Protein AF-A0A016UM56-F1 (afdb_monomer)

pLDDT: mean 73.05, std 17.81, range [22.69, 93.44]

Organism: NCBI:txid53326

InterPro domains:
  IPR043502 DNA/RNA polymerase superfamily [SSF56672] (423-485)
  IPR055510 Domain of unknown function DUF7083 [PF23309] (66-153)

Radius of gyration: 41.05 Å; Cα contacts (8 Å, |Δi|>4): 357; chains: 1; bounding box: 94×107×101 Å

Structure (mmCIF, N/CA/C/O backbone):
data_AF-A0A016UM56-F1
#
_entry.id   AF-A0A016UM56-F1
#
loop_
_atom_site.group_PDB
_atom_site.id
_atom_site.type_symbol
_atom_site.label_atom_id
_atom_site.label_alt_id
_atom_site.label_comp_id
_atom_site.label_asym_id
_atom_site.label_entity_id
_atom_site.label_seq_id
_atom_site.pdbx_PDB_ins_code
_atom_site.Cartn_x
_atom_site.Cartn_y
_atom_site.Cartn_z
_atom_site.occupancy
_atom_site.B_iso_or_equiv
_atom_site.auth_seq_id
_atom_site.auth_comp_id
_atom_site.auth_asym_id
_atom_site.auth_atom_id
_atom_site.pdbx_PDB_model_num
ATOM 1 N N . MET A 1 1 ? 17.596 -81.444 -10.731 1.00 57.28 1 MET A N 1
ATOM 2 C CA . MET A 1 1 ? 18.342 -80.244 -10.302 1.00 57.28 1 MET A CA 1
ATOM 3 C C . MET A 1 1 ? 18.026 -80.030 -8.842 1.00 57.28 1 MET A C 1
ATOM 5 O O . MET A 1 1 ? 16.847 -79.962 -8.515 1.00 57.28 1 MET A O 1
ATOM 9 N N . ASP A 1 2 ? 19.041 -80.031 -7.983 1.00 77.50 2 ASP A N 1
ATOM 10 C CA . ASP A 1 2 ? 18.862 -79.691 -6.571 1.00 77.50 2 ASP A CA 1
ATOM 11 C C . ASP A 1 2 ? 18.603 -78.180 -6.401 1.00 77.50 2 ASP A C 1
ATOM 13 O O . ASP A 1 2 ? 18.823 -77.374 -7.315 1.00 77.50 2 ASP A O 1
ATOM 17 N N . ALA A 1 3 ? 18.043 -77.807 -5.250 1.00 71.81 3 ALA A N 1
ATOM 18 C CA . ALA A 1 3 ? 17.634 -76.433 -4.966 1.00 71.81 3 ALA A CA 1
ATOM 19 C C . ALA A 1 3 ? 18.826 -75.458 -4.928 1.00 71.81 3 ALA A C 1
ATOM 21 O O . ALA A 1 3 ? 18.673 -74.288 -5.285 1.00 71.81 3 ALA A O 1
ATOM 22 N N . ASP A 1 4 ? 20.010 -75.952 -4.561 1.00 76.94 4 ASP A N 1
ATOM 23 C CA . ASP A 1 4 ? 21.234 -75.160 -4.457 1.00 76.94 4 ASP A CA 1
ATOM 24 C C . ASP A 1 4 ? 21.792 -74.802 -5.840 1.00 76.94 4 ASP A C 1
ATOM 26 O O . ASP A 1 4 ? 22.178 -73.656 -6.081 1.00 76.94 4 ASP A O 1
ATOM 30 N N . THR A 1 5 ? 21.722 -75.728 -6.801 1.00 79.44 5 THR A N 1
ATOM 31 C CA . THR A 1 5 ? 22.097 -75.479 -8.199 1.00 79.44 5 THR A CA 1
ATOM 32 C C . THR A 1 5 ? 21.170 -74.449 -8.842 1.00 79.44 5 THR A C 1
ATOM 34 O O . THR A 1 5 ? 21.626 -73.562 -9.564 1.00 79.44 5 THR A O 1
ATOM 37 N N . LEU A 1 6 ? 19.862 -74.516 -8.564 1.00 79.19 6 LEU A N 1
ATOM 38 C CA . LEU A 1 6 ? 18.900 -73.554 -9.109 1.00 79.19 6 LEU A CA 1
ATOM 39 C C . LEU A 1 6 ? 19.138 -72.139 -8.555 1.00 79.19 6 LEU A C 1
ATOM 41 O O . LEU A 1 6 ? 19.034 -71.154 -9.287 1.00 79.19 6 LEU A O 1
ATOM 45 N N . ARG A 1 7 ? 19.497 -72.041 -7.270 1.00 79.19 7 ARG A N 1
ATOM 46 C CA . ARG A 1 7 ? 19.798 -70.770 -6.604 1.00 79.19 7 ARG A CA 1
ATOM 47 C C . ARG A 1 7 ? 21.092 -70.147 -7.124 1.00 79.19 7 ARG A C 1
ATOM 49 O O . ARG A 1 7 ? 21.094 -68.964 -7.448 1.00 79.19 7 ARG A O 1
ATOM 56 N N . ALA A 1 8 ? 22.132 -70.953 -7.333 1.00 84.44 8 ALA A N 1
ATOM 57 C CA . ALA A 1 8 ? 23.380 -70.498 -7.944 1.00 84.44 8 ALA A CA 1
ATOM 58 C C . ALA A 1 8 ? 23.179 -69.951 -9.372 1.00 84.44 8 ALA A C 1
ATOM 60 O O . ALA A 1 8 ? 23.797 -68.953 -9.745 1.00 84.44 8 ALA A O 1
ATOM 61 N N . ILE A 1 9 ? 22.287 -70.558 -10.167 1.00 84.25 9 ILE A N 1
ATOM 62 C CA . ILE A 1 9 ? 21.964 -70.081 -11.523 1.00 84.25 9 ILE A CA 1
ATOM 63 C C . ILE A 1 9 ? 21.219 -68.738 -11.478 1.00 84.25 9 ILE A C 1
ATOM 65 O O . ILE A 1 9 ? 21.544 -67.835 -12.252 1.00 84.25 9 ILE A O 1
ATOM 69 N N . LEU A 1 10 ? 20.250 -68.584 -10.571 1.00 83.25 10 LEU A N 1
ATOM 70 C CA . LEU A 1 10 ? 19.499 -67.334 -10.413 1.00 83.25 10 LEU A CA 1
ATOM 71 C C . LEU A 1 10 ? 20.387 -66.192 -9.901 1.00 83.25 10 LEU A C 1
ATOM 73 O O . LEU A 1 10 ? 20.308 -65.082 -10.427 1.00 83.25 10 LEU A O 1
ATOM 77 N N . ASP A 1 11 ? 21.280 -66.469 -8.949 1.00 84.75 11 ASP A N 1
ATOM 78 C CA . ASP A 1 11 ? 22.236 -65.481 -8.440 1.00 84.75 11 ASP A CA 1
ATOM 79 C C . ASP A 1 11 ? 23.245 -65.073 -9.530 1.00 84.75 11 ASP A C 1
ATOM 81 O O . ASP A 1 11 ? 23.545 -63.887 -9.696 1.00 84.75 11 ASP A O 1
ATOM 85 N N . ALA A 1 12 ? 23.707 -66.024 -10.352 1.00 85.31 12 ALA A N 1
ATOM 86 C CA . ALA A 1 12 ? 24.565 -65.733 -11.500 1.00 85.31 12 ALA A CA 1
ATOM 87 C C . ALA A 1 12 ? 23.850 -64.878 -12.566 1.00 85.31 12 ALA A C 1
ATOM 89 O O . ALA A 1 12 ? 24.447 -63.942 -13.108 1.00 85.31 12 ALA A O 1
ATOM 90 N N . GLN A 1 13 ? 22.565 -65.144 -12.834 1.00 83.50 13 GLN A N 1
ATOM 91 C CA . GLN A 1 13 ? 21.747 -64.319 -13.730 1.00 83.50 13 GLN A CA 1
ATOM 92 C C . GLN A 1 13 ? 21.525 -62.909 -13.172 1.00 83.50 13 GLN A C 1
ATOM 94 O O . GLN A 1 13 ? 21.658 -61.938 -13.919 1.00 83.50 13 GLN A O 1
ATOM 99 N N . ALA A 1 14 ? 21.254 -62.772 -11.873 1.00 83.62 14 ALA A N 1
ATOM 100 C CA . ALA A 1 14 ? 21.093 -61.473 -11.223 1.00 83.62 14 ALA A CA 1
ATOM 101 C C . ALA A 1 14 ? 22.392 -60.651 -11.276 1.00 83.62 14 ALA A C 1
ATOM 103 O O . ALA A 1 14 ? 22.370 -59.469 -11.625 1.00 83.62 14 ALA A O 1
ATOM 104 N N . MET A 1 15 ? 23.546 -61.283 -11.030 1.00 85.88 15 MET A N 1
ATOM 105 C CA . MET A 1 15 ? 24.851 -60.628 -11.158 1.00 85.88 15 MET A CA 1
ATOM 106 C C . MET A 1 15 ? 25.155 -60.195 -12.598 1.00 85.88 15 MET A C 1
ATOM 108 O O . MET A 1 15 ? 25.718 -59.119 -12.807 1.00 85.88 15 MET A O 1
ATOM 112 N N . GLN A 1 16 ? 24.786 -60.995 -13.603 1.00 85.38 16 GLN A N 1
ATOM 113 C CA . GLN A 1 16 ? 24.934 -60.597 -15.006 1.00 85.38 16 GLN A CA 1
ATOM 114 C C . GLN A 1 16 ? 24.017 -59.428 -15.380 1.00 85.38 16 GLN A C 1
ATOM 116 O O . GLN A 1 16 ? 24.465 -58.505 -16.063 1.00 85.38 16 GLN A O 1
ATOM 121 N N . GLN A 1 17 ? 22.766 -59.426 -14.912 1.00 83.19 17 GLN A N 1
ATOM 122 C CA . GLN A 1 17 ? 21.830 -58.326 -15.153 1.00 83.19 17 GLN A CA 1
ATOM 123 C C . GLN A 1 17 ? 22.299 -57.024 -14.494 1.00 83.19 17 GLN A C 1
ATOM 125 O O . GLN A 1 17 ? 22.270 -55.976 -15.140 1.00 83.19 17 GLN A O 1
ATOM 130 N N . GLN A 1 18 ? 22.814 -57.094 -13.264 1.00 85.38 18 GLN A N 1
ATOM 131 C CA . GLN A 1 18 ? 23.355 -55.926 -12.570 1.00 85.38 18 GLN A CA 1
ATOM 132 C C . GLN A 1 18 ? 24.576 -55.351 -13.302 1.00 85.38 18 GLN A C 1
ATOM 134 O O . GLN A 1 18 ? 24.622 -54.156 -13.578 1.00 85.38 18 GLN A O 1
ATOM 139 N N . LYS A 1 19 ? 25.518 -56.204 -13.729 1.00 88.50 19 LYS A N 1
ATOM 140 C CA . LYS A 1 19 ? 26.685 -55.764 -14.514 1.00 88.50 19 LYS A CA 1
ATOM 141 C C . LYS A 1 19 ? 26.291 -55.118 -15.844 1.00 88.50 19 LYS A C 1
ATOM 143 O O . LYS A 1 19 ? 26.915 -54.142 -16.255 1.00 88.50 19 LYS A O 1
ATOM 148 N N . ALA A 1 20 ? 25.262 -55.634 -16.517 1.00 87.12 20 ALA A N 1
ATOM 149 C CA . ALA A 1 20 ? 24.757 -55.043 -17.754 1.00 87.12 20 ALA A CA 1
ATOM 150 C C . ALA A 1 20 ? 24.110 -53.667 -17.513 1.00 87.12 20 ALA A C 1
ATOM 152 O O . ALA A 1 20 ? 24.308 -52.748 -18.310 1.00 87.12 20 ALA A O 1
ATOM 153 N N . PHE A 1 21 ? 23.379 -53.507 -16.406 1.00 85.25 21 PHE A N 1
ATOM 154 C CA . PHE A 1 21 ? 22.783 -52.231 -16.018 1.00 85.25 21 PHE A CA 1
ATOM 155 C C . PHE A 1 21 ? 23.852 -51.185 -15.673 1.00 85.25 21 PHE A C 1
ATOM 157 O O . PHE A 1 21 ? 23.813 -50.069 -16.197 1.00 85.25 21 PHE A O 1
ATOM 164 N N . ASP A 1 22 ? 24.859 -51.565 -14.885 1.00 87.06 22 ASP A N 1
ATOM 165 C CA . ASP A 1 22 ? 25.961 -50.680 -14.497 1.00 87.06 22 ASP A CA 1
ATOM 166 C C . ASP A 1 22 ? 26.807 -50.269 -15.714 1.00 87.06 22 ASP A C 1
ATOM 168 O O . ASP A 1 22 ? 27.163 -49.098 -15.867 1.00 87.06 22 ASP A O 1
ATOM 172 N N . ALA A 1 23 ? 27.049 -51.193 -16.652 1.00 87.88 23 ALA A N 1
ATOM 173 C CA . ALA A 1 23 ? 27.725 -50.887 -17.912 1.00 87.88 23 ALA A CA 1
ATOM 174 C C . ALA A 1 23 ? 26.929 -49.883 -18.766 1.00 87.88 23 ALA A C 1
ATOM 176 O O . ALA A 1 23 ? 27.508 -48.945 -19.320 1.00 87.88 23 ALA A O 1
ATOM 177 N N . GLN A 1 24 ? 25.600 -50.021 -18.842 1.00 86.06 24 GLN A N 1
ATOM 178 C CA . GLN A 1 24 ? 24.746 -49.054 -19.541 1.00 86.06 24 GLN A CA 1
ATOM 179 C C . GLN A 1 24 ? 24.725 -47.687 -18.844 1.00 86.06 24 GLN A C 1
ATOM 181 O O . GLN A 1 24 ? 24.754 -46.657 -19.526 1.00 86.06 24 GLN A O 1
ATOM 186 N N . ALA A 1 25 ? 24.705 -47.653 -17.510 1.00 84.75 25 ALA A N 1
ATOM 187 C CA . ALA A 1 25 ? 24.763 -46.418 -16.732 1.00 84.75 25 ALA A CA 1
ATOM 188 C C . ALA A 1 25 ? 26.090 -45.674 -16.958 1.00 84.75 25 ALA A C 1
ATOM 190 O O . ALA A 1 25 ? 26.084 -44.483 -17.279 1.00 84.75 25 ALA A O 1
ATOM 191 N N . MET A 1 26 ? 27.218 -46.389 -16.918 1.00 88.25 26 MET A N 1
ATOM 192 C CA . MET A 1 26 ? 28.544 -45.822 -17.178 1.00 88.25 26 MET A CA 1
ATOM 193 C C . MET A 1 26 ? 28.675 -45.308 -18.619 1.00 88.25 26 MET A C 1
ATOM 195 O O . MET A 1 26 ? 29.222 -44.230 -18.862 1.00 88.25 26 MET A O 1
ATOM 199 N N . GLN A 1 27 ? 28.109 -46.025 -19.594 1.00 86.50 27 GLN A N 1
ATOM 200 C CA . GLN A 1 27 ? 28.120 -45.596 -20.993 1.00 86.50 27 GLN A CA 1
ATOM 201 C C . GLN A 1 27 ? 27.258 -44.342 -21.220 1.00 86.50 27 GLN A C 1
ATOM 203 O O . GLN A 1 27 ? 27.632 -43.472 -22.011 1.00 86.50 27 GLN A O 1
ATOM 208 N N . ARG A 1 28 ? 26.133 -44.203 -20.504 1.00 84.56 28 ARG A N 1
ATOM 209 C CA . ARG A 1 28 ? 25.320 -42.973 -20.498 1.00 84.56 28 ARG A CA 1
ATOM 210 C C . ARG A 1 28 ? 26.073 -41.803 -19.873 1.00 84.56 28 ARG A C 1
ATOM 212 O O . ARG A 1 28 ? 26.044 -40.715 -20.444 1.00 84.56 28 ARG A O 1
ATOM 219 N N . GLN A 1 29 ? 26.789 -42.029 -18.773 1.00 83.25 29 GLN A N 1
ATOM 220 C CA . GLN A 1 29 ? 27.586 -40.992 -18.119 1.00 83.25 29 GLN A CA 1
ATOM 221 C C . GLN A 1 29 ? 28.740 -40.512 -19.010 1.00 83.25 29 GLN A C 1
ATOM 223 O O . GLN A 1 29 ? 28.912 -39.309 -19.179 1.00 83.25 29 GLN A O 1
ATOM 228 N N . MET A 1 30 ? 29.453 -41.421 -19.685 1.00 89.50 30 MET A N 1
ATOM 229 C CA . MET A 1 30 ? 30.484 -41.037 -20.660 1.00 89.50 30 MET A CA 1
ATOM 230 C C . MET A 1 30 ? 29.918 -40.269 -21.861 1.00 89.50 30 MET A C 1
ATOM 232 O O . MET A 1 30 ? 30.548 -39.326 -22.334 1.00 89.50 30 MET A O 1
ATOM 236 N N . ARG A 1 31 ? 28.731 -40.635 -22.366 1.00 85.38 31 ARG A N 1
ATOM 237 C CA . ARG A 1 31 ? 28.065 -39.870 -23.438 1.00 85.38 31 ARG A CA 1
ATOM 238 C C . ARG A 1 31 ? 27.667 -38.474 -22.968 1.00 85.38 31 ARG A C 1
ATOM 240 O O . ARG A 1 31 ? 27.831 -37.519 -23.723 1.00 85.38 31 ARG A O 1
ATOM 247 N N . HIS A 1 32 ? 27.176 -38.354 -21.736 1.00 79.12 32 HIS A N 1
ATOM 248 C CA . HIS A 1 32 ? 26.841 -37.064 -21.145 1.00 79.12 32 HIS A CA 1
ATOM 249 C C . HIS A 1 32 ? 28.090 -36.189 -20.991 1.00 79.12 32 HIS A C 1
ATOM 251 O O . HIS A 1 32 ? 28.077 -35.056 -21.461 1.00 79.12 32 HIS A O 1
ATOM 257 N N . GLN A 1 33 ? 29.192 -36.744 -20.475 1.00 81.81 33 GLN A N 1
ATOM 258 C CA . GLN A 1 33 ? 30.459 -36.024 -20.347 1.00 81.81 33 GLN A CA 1
ATOM 259 C C . GLN A 1 33 ? 30.998 -35.566 -21.708 1.00 81.81 33 GLN A C 1
ATOM 261 O O . GLN A 1 33 ? 31.256 -34.385 -21.886 1.00 81.81 33 GLN A O 1
ATOM 266 N N . LYS A 1 34 ? 31.034 -36.450 -22.717 1.00 88.94 34 LYS A N 1
ATOM 267 C CA . LYS A 1 34 ? 31.434 -36.071 -24.086 1.00 88.94 34 LYS A CA 1
ATOM 268 C C . LYS A 1 34 ? 30.553 -34.976 -24.690 1.00 88.94 34 LYS A C 1
ATOM 270 O O . LYS A 1 34 ? 31.033 -34.171 -25.479 1.00 88.94 34 LYS A O 1
ATOM 275 N N . THR A 1 35 ? 29.265 -34.953 -24.346 1.00 82.25 35 THR A N 1
ATOM 276 C CA . THR A 1 35 ? 28.347 -33.902 -24.807 1.00 82.25 35 THR A CA 1
ATOM 277 C C . THR A 1 35 ? 28.658 -32.574 -24.120 1.00 82.25 35 THR A C 1
ATOM 279 O O . THR A 1 35 ? 28.653 -31.545 -24.786 1.00 82.25 35 THR A O 1
ATOM 282 N N . LEU A 1 36 ? 28.965 -32.587 -22.819 1.00 78.75 36 LEU A N 1
ATOM 283 C CA . LEU A 1 36 ? 29.382 -31.392 -22.081 1.00 78.75 36 LEU A CA 1
ATOM 284 C C . LEU A 1 36 ? 30.720 -30.853 -22.594 1.00 78.75 36 LEU A C 1
ATOM 286 O O . LEU A 1 36 ? 30.817 -29.657 -22.849 1.00 78.75 36 LEU A O 1
ATOM 290 N N . ASP A 1 37 ? 31.697 -31.725 -22.839 1.00 83.56 37 ASP A N 1
ATOM 291 C CA . ASP A 1 37 ? 32.999 -31.337 -23.386 1.00 83.56 37 ASP A CA 1
ATOM 292 C C . ASP A 1 37 ? 32.843 -30.739 -24.795 1.00 83.56 37 ASP A C 1
ATOM 294 O O . ASP A 1 37 ? 33.400 -29.686 -25.082 1.00 83.56 37 ASP A O 1
ATOM 298 N N . ALA A 1 38 ? 31.995 -31.325 -25.651 1.00 83.62 38 ALA A N 1
ATOM 299 C CA . ALA A 1 38 ? 31.695 -30.771 -26.974 1.00 83.62 38 ALA A CA 1
ATOM 300 C C . ALA A 1 38 ? 30.945 -29.426 -26.911 1.00 83.62 38 ALA A C 1
ATOM 302 O O . ALA A 1 38 ? 31.129 -28.567 -27.775 1.00 83.62 38 ALA A O 1
ATOM 303 N N . VAL A 1 39 ? 30.088 -29.225 -25.902 1.00 73.62 39 VAL A N 1
ATOM 304 C CA . VAL A 1 39 ? 29.420 -27.936 -25.661 1.00 73.62 39 VAL A CA 1
ATOM 305 C C . VAL A 1 39 ? 30.426 -26.895 -25.175 1.00 73.62 39 VAL A C 1
ATOM 307 O O . VAL A 1 39 ? 30.387 -25.769 -25.669 1.00 73.62 39 VAL A O 1
ATOM 310 N N . MET A 1 40 ? 31.347 -27.261 -24.279 1.00 76.31 40 MET A N 1
ATOM 311 C CA . MET A 1 40 ? 32.422 -26.374 -23.831 1.00 76.31 40 MET A CA 1
ATOM 312 C C . MET A 1 40 ? 33.376 -26.026 -24.972 1.00 76.31 40 MET A C 1
ATOM 314 O O . MET A 1 40 ? 33.653 -24.852 -25.172 1.00 76.31 40 MET A O 1
ATOM 318 N N . GLU A 1 41 ? 33.780 -26.988 -25.800 1.00 79.31 41 GLU A N 1
ATOM 319 C CA . GLU A 1 41 ? 34.644 -26.734 -26.957 1.00 79.31 41 GLU A CA 1
ATOM 320 C C . GLU A 1 41 ? 33.936 -25.853 -28.003 1.00 79.31 41 GLU A C 1
ATOM 322 O O . GLU A 1 41 ? 34.532 -24.958 -28.602 1.00 79.31 41 GLU A O 1
ATOM 327 N N . ARG A 1 42 ? 32.622 -26.035 -28.201 1.00 75.50 42 ARG A N 1
ATOM 328 C CA . ARG A 1 42 ? 31.814 -25.143 -29.047 1.00 75.50 42 ARG A CA 1
ATOM 329 C C . ARG A 1 42 ? 31.709 -23.740 -28.450 1.00 75.50 42 ARG A C 1
ATOM 331 O O . ARG A 1 42 ? 31.704 -22.769 -29.203 1.00 75.50 42 ARG A O 1
ATOM 338 N N . MET A 1 43 ? 31.634 -23.625 -27.128 1.00 67.94 43 MET A N 1
ATOM 339 C CA . MET A 1 43 ? 31.626 -22.350 -26.416 1.00 67.94 43 MET A CA 1
ATOM 340 C C . MET A 1 43 ? 32.994 -21.659 -26.513 1.00 67.94 43 MET A C 1
ATOM 342 O O . MET A 1 43 ? 33.033 -20.488 -26.870 1.00 67.94 43 MET A O 1
ATOM 346 N N . GLU A 1 44 ? 34.107 -22.375 -26.350 1.00 65.88 44 GLU A N 1
ATOM 347 C CA . GLU A 1 44 ? 35.473 -21.864 -26.553 1.00 65.88 44 GLU A CA 1
ATOM 348 C C . GLU A 1 44 ? 35.738 -21.443 -28.001 1.00 65.88 44 GLU A C 1
ATOM 350 O O . GLU A 1 44 ? 36.358 -20.406 -28.240 1.00 65.88 44 GLU A O 1
ATOM 355 N N . ARG A 1 45 ? 35.218 -22.186 -28.987 1.00 71.25 45 ARG A N 1
ATOM 356 C CA . ARG A 1 45 ? 35.279 -21.794 -30.404 1.00 71.25 45 ARG A CA 1
ATOM 357 C C . ARG A 1 45 ? 34.422 -20.563 -30.698 1.00 71.25 45 ARG A C 1
ATOM 359 O O . ARG A 1 45 ? 34.845 -19.725 -3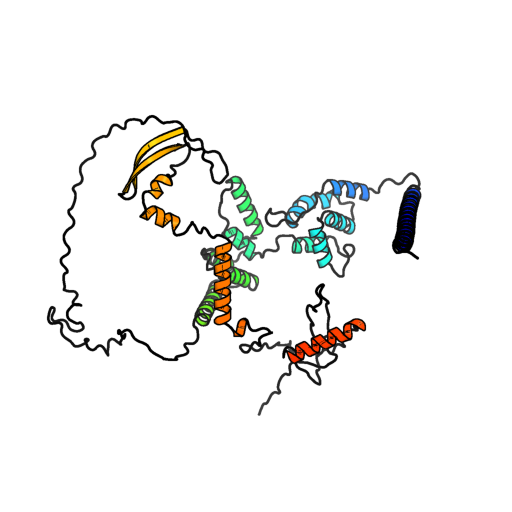1.488 1.00 71.25 45 ARG A O 1
ATOM 366 N N . MET A 1 46 ? 33.263 -20.409 -30.050 1.00 60.88 46 MET A N 1
ATOM 367 C CA . MET A 1 46 ? 32.463 -19.178 -30.137 1.00 60.88 46 MET A CA 1
ATOM 368 C C . MET A 1 46 ? 33.177 -17.989 -29.474 1.00 60.88 46 MET A C 1
ATOM 370 O O . MET A 1 46 ? 33.205 -16.910 -30.058 1.00 60.88 46 MET A O 1
ATOM 374 N N . PHE A 1 47 ? 33.821 -18.187 -28.320 1.00 52.88 47 PHE A N 1
ATOM 375 C CA . PHE A 1 47 ? 34.619 -17.155 -27.646 1.00 52.88 47 PHE A CA 1
ATOM 376 C C . PHE A 1 47 ? 35.876 -16.769 -28.440 1.00 52.88 47 PHE A C 1
ATOM 378 O O . PHE A 1 47 ? 36.189 -15.588 -28.549 1.00 52.88 47 PHE A O 1
ATOM 385 N N . SER A 1 48 ? 36.554 -17.734 -29.065 1.00 59.97 48 SER A N 1
ATOM 386 C CA . SER A 1 48 ? 37.729 -17.478 -29.911 1.00 59.97 48 SER A CA 1
ATOM 387 C C . SER A 1 48 ? 37.356 -16.797 -31.231 1.00 59.97 48 SER A C 1
ATOM 389 O O . SER A 1 48 ? 38.084 -15.926 -31.696 1.00 59.97 48 SER A O 1
ATOM 391 N N . ALA A 1 49 ? 36.190 -17.118 -31.806 1.00 53.59 49 ALA A N 1
ATOM 392 C CA . ALA A 1 49 ? 35.657 -16.419 -32.977 1.00 53.59 49 ALA A CA 1
ATOM 393 C C . ALA A 1 49 ? 35.212 -14.976 -32.662 1.00 53.59 49 ALA A C 1
ATOM 395 O O . ALA A 1 49 ? 35.236 -14.126 -33.548 1.00 53.59 49 ALA A O 1
ATOM 396 N N . MET A 1 50 ? 34.863 -14.676 -31.404 1.00 48.66 50 MET A N 1
ATOM 397 C CA . MET A 1 50 ? 34.633 -13.306 -30.922 1.00 48.66 50 MET A CA 1
ATOM 398 C C . MET A 1 50 ? 35.931 -12.552 -30.575 1.00 48.66 50 MET A C 1
ATOM 400 O O . MET A 1 50 ? 35.898 -11.335 -30.430 1.00 48.66 50 MET A O 1
ATOM 404 N N . GLY A 1 51 ? 37.070 -13.246 -30.469 1.00 43.59 51 GLY A N 1
ATOM 405 C CA . GLY A 1 51 ? 38.385 -12.665 -30.167 1.00 43.59 51 GLY A CA 1
ATOM 406 C C . GLY A 1 51 ? 39.153 -12.118 -31.376 1.00 43.59 51 GLY A C 1
ATOM 407 O O . GLY A 1 51 ? 40.255 -11.605 -31.206 1.00 43.59 51 GLY A O 1
ATOM 408 N N . ALA A 1 52 ? 38.592 -12.198 -32.586 1.00 41.75 52 ALA A N 1
ATOM 409 C CA . ALA A 1 52 ? 39.184 -11.645 -33.804 1.00 41.75 52 ALA A CA 1
ATOM 410 C C . ALA A 1 52 ? 38.394 -10.425 -34.310 1.00 41.75 52 ALA A C 1
ATOM 412 O O . ALA A 1 52 ? 37.870 -10.414 -35.421 1.00 41.75 52 ALA A O 1
ATOM 413 N N . THR A 1 53 ? 38.319 -9.375 -33.492 1.00 39.88 53 THR A N 1
ATOM 414 C CA . THR A 1 53 ? 38.121 -8.006 -33.994 1.00 39.88 53 THR A CA 1
ATOM 415 C C . THR A 1 53 ? 39.478 -7.409 -34.370 1.00 39.88 53 THR A C 1
ATOM 417 O O . THR A 1 53 ? 40.453 -7.636 -33.648 1.00 39.88 53 THR A O 1
ATOM 420 N N . PRO A 1 54 ? 39.578 -6.633 -35.466 1.00 41.59 54 PRO A N 1
ATOM 421 C CA . PRO A 1 54 ? 40.795 -5.904 -35.786 1.00 41.59 54 PRO A CA 1
ATOM 422 C C . PRO A 1 54 ? 41.138 -4.969 -34.627 1.00 41.59 54 PRO A C 1
ATOM 424 O O . PRO A 1 54 ? 40.261 -4.323 -34.052 1.00 41.59 54 PRO A O 1
ATOM 427 N N . ALA A 1 55 ? 42.421 -4.893 -34.296 1.00 45.34 55 ALA A N 1
ATOM 428 C CA . ALA A 1 55 ? 42.948 -3.858 -33.429 1.00 45.34 55 ALA A CA 1
ATOM 429 C C . ALA A 1 55 ? 42.476 -2.469 -33.909 1.00 45.34 55 ALA A C 1
ATOM 431 O O . ALA A 1 55 ? 42.685 -2.113 -35.067 1.00 45.34 55 ALA A O 1
ATOM 432 N N . GLY A 1 56 ? 41.874 -1.691 -33.002 1.00 46.59 56 GLY A N 1
ATOM 433 C CA . GLY A 1 56 ? 41.672 -0.251 -33.172 1.00 46.59 56 GLY A CA 1
ATOM 434 C C . GLY A 1 56 ? 40.251 0.207 -33.511 1.00 46.59 56 GLY A C 1
ATOM 435 O O . GLY A 1 56 ? 40.000 0.689 -34.609 1.00 46.59 56 GLY A O 1
ATOM 436 N N . ALA A 1 57 ? 39.358 0.200 -32.523 1.00 34.06 57 ALA A N 1
ATOM 437 C CA . ALA A 1 57 ? 38.356 1.255 -32.387 1.00 34.06 57 ALA A CA 1
ATOM 438 C C . ALA A 1 57 ? 38.341 1.677 -30.908 1.00 34.06 57 ALA A C 1
ATOM 440 O O . ALA A 1 57 ? 38.155 0.813 -30.048 1.00 34.06 57 ALA A O 1
ATOM 441 N N . PRO A 1 58 ? 38.603 2.951 -30.563 1.00 46.41 58 PRO A N 1
ATOM 442 C CA . PRO A 1 58 ? 38.396 3.407 -29.196 1.00 46.41 58 PRO A CA 1
ATOM 443 C C . PRO A 1 58 ? 36.916 3.202 -28.859 1.00 46.41 58 PRO A C 1
ATOM 445 O O . PRO A 1 58 ? 36.060 3.529 -29.683 1.00 46.41 58 PRO A O 1
ATOM 448 N N . ALA A 1 59 ? 36.626 2.644 -27.677 1.00 47.59 59 ALA A N 1
ATOM 449 C CA . ALA A 1 59 ? 35.270 2.611 -27.133 1.00 47.59 59 ALA A CA 1
ATOM 450 C C . ALA A 1 59 ? 34.634 3.981 -27.379 1.00 47.59 59 ALA A C 1
ATOM 452 O O . ALA A 1 59 ? 35.264 5.009 -27.096 1.00 47.59 59 ALA A O 1
ATOM 453 N N . SER A 1 60 ? 33.447 4.004 -27.986 1.00 67.31 60 SER A N 1
ATOM 454 C CA . SER A 1 60 ? 32.820 5.279 -28.334 1.00 67.31 60 SER A CA 1
ATOM 455 C C . SER A 1 60 ? 32.729 6.136 -27.068 1.00 67.31 60 SER A C 1
ATOM 457 O O . SER A 1 60 ? 32.525 5.608 -25.972 1.00 67.31 60 SER A O 1
ATOM 459 N N . THR A 1 61 ? 32.883 7.456 -27.175 1.00 66.81 61 THR A N 1
ATOM 460 C CA . THR A 1 61 ? 32.778 8.358 -26.014 1.00 66.81 61 THR A CA 1
ATOM 461 C C . THR A 1 61 ? 31.508 8.081 -25.189 1.00 66.81 61 THR A C 1
ATOM 463 O O . THR A 1 61 ? 31.547 8.155 -23.965 1.00 66.81 61 THR A O 1
ATOM 466 N N . ALA A 1 62 ? 30.425 7.640 -25.839 1.00 67.44 62 ALA A N 1
ATOM 467 C CA . ALA A 1 62 ? 29.184 7.201 -25.206 1.00 67.44 62 ALA A CA 1
ATOM 468 C C . ALA A 1 62 ? 29.318 5.925 -24.343 1.00 67.44 62 ALA A C 1
ATOM 470 O O . ALA A 1 62 ? 28.725 5.861 -23.267 1.00 67.44 62 ALA A O 1
ATOM 471 N N . GLU A 1 63 ? 30.096 4.918 -24.747 1.00 75.44 63 GLU A N 1
ATOM 472 C CA . GLU A 1 63 ? 30.350 3.712 -23.935 1.00 75.44 63 GLU A CA 1
ATOM 473 C C . GLU A 1 63 ? 31.186 4.032 -22.696 1.00 75.44 63 GLU A C 1
ATOM 475 O O . GLU A 1 63 ? 30.878 3.563 -21.598 1.00 75.44 63 GLU A O 1
ATOM 480 N N . PHE A 1 64 ? 32.209 4.877 -22.847 1.00 78.38 64 PHE A N 1
ATOM 481 C CA . PHE A 1 64 ? 33.014 5.337 -21.716 1.00 78.38 64 PHE A CA 1
ATOM 482 C C . PHE A 1 64 ? 32.163 6.126 -20.709 1.00 78.38 64 PHE A C 1
ATOM 484 O O . PHE A 1 64 ? 32.205 5.847 -19.509 1.00 78.38 64 PHE A O 1
ATOM 491 N N . VAL A 1 65 ? 31.337 7.058 -21.197 1.00 81.50 65 VAL A N 1
ATOM 492 C CA . VAL A 1 65 ? 30.404 7.838 -20.371 1.00 81.50 65 VAL A CA 1
ATOM 493 C C . VAL A 1 65 ? 29.377 6.931 -19.689 1.00 81.50 65 VAL A C 1
ATOM 495 O O . VAL A 1 65 ? 29.155 7.066 -18.489 1.00 81.50 65 VAL A O 1
ATOM 498 N N . THR A 1 66 ? 28.810 5.952 -20.399 1.00 82.19 66 THR A N 1
ATOM 499 C CA . THR A 1 66 ? 27.844 4.998 -19.826 1.00 82.19 66 THR A CA 1
ATOM 500 C C . THR A 1 66 ? 28.472 4.155 -18.716 1.00 82.19 66 THR A C 1
ATOM 502 O O . THR A 1 66 ? 27.872 3.993 -17.655 1.00 82.19 66 THR A O 1
ATOM 505 N N . ASN A 1 67 ? 29.695 3.654 -18.914 1.00 82.81 67 ASN A N 1
ATOM 506 C CA . ASN A 1 67 ? 30.405 2.867 -17.904 1.00 82.81 67 ASN A CA 1
ATOM 507 C C . ASN A 1 67 ? 30.784 3.715 -16.681 1.00 82.81 67 ASN A C 1
ATOM 509 O O . ASN A 1 67 ? 30.604 3.270 -15.548 1.00 82.81 67 ASN A O 1
ATOM 513 N N . SER A 1 68 ? 31.241 4.950 -16.899 1.00 85.50 68 SER A N 1
ATOM 514 C CA . SER A 1 68 ? 31.548 5.915 -15.834 1.00 85.50 68 SER A CA 1
ATOM 515 C C . SER A 1 68 ? 30.306 6.298 -15.016 1.00 85.50 68 SER A C 1
ATOM 517 O O . SER A 1 68 ? 30.326 6.304 -13.786 1.00 85.50 68 SER A O 1
ATOM 519 N N . LEU A 1 69 ? 29.178 6.550 -15.681 1.00 86.06 69 LEU A N 1
ATOM 520 C CA . LEU A 1 69 ? 27.903 6.811 -15.015 1.00 86.06 69 LEU A CA 1
ATOM 521 C C . LEU A 1 69 ? 27.393 5.578 -14.268 1.00 86.06 69 LEU A C 1
ATOM 523 O O . LEU A 1 69 ? 26.909 5.688 -13.145 1.00 86.06 69 LEU A O 1
ATOM 527 N N . SER A 1 70 ? 27.532 4.391 -14.857 1.00 85.69 70 SER A N 1
ATOM 528 C CA . SER A 1 70 ? 27.111 3.143 -14.229 1.00 85.69 70 SER A CA 1
ATOM 529 C C . SER A 1 70 ? 27.877 2.867 -12.929 1.00 85.69 70 SER A C 1
ATOM 531 O O . SER A 1 70 ? 27.276 2.415 -11.960 1.00 85.69 70 SER A O 1
ATOM 533 N N . THR A 1 71 ? 29.170 3.174 -12.834 1.00 84.19 71 THR A N 1
ATOM 534 C CA . THR A 1 71 ? 29.908 2.989 -11.570 1.00 84.19 71 THR A CA 1
ATOM 535 C C . THR A 1 71 ? 29.536 4.020 -10.503 1.00 84.19 71 THR A C 1
ATOM 537 O O . THR A 1 71 ? 29.577 3.708 -9.315 1.00 84.19 71 THR A O 1
ATOM 540 N N . ARG A 1 72 ? 29.142 5.235 -10.904 1.00 83.75 72 ARG A N 1
ATOM 541 C CA . ARG A 1 72 ? 28.754 6.320 -9.987 1.00 83.75 72 ARG A CA 1
ATOM 542 C C . ARG A 1 72 ? 27.314 6.233 -9.490 1.00 83.75 72 ARG A C 1
ATOM 544 O O . ARG A 1 72 ? 27.019 6.732 -8.405 1.00 83.75 72 ARG A O 1
ATOM 551 N N . LEU A 1 73 ? 26.423 5.636 -10.277 1.00 88.88 73 LEU A N 1
ATOM 552 C CA . LEU A 1 73 ? 25.021 5.455 -9.920 1.00 88.88 73 LEU A CA 1
ATOM 553 C C . LEU A 1 73 ? 24.849 4.153 -9.124 1.00 88.88 73 LEU A C 1
ATOM 555 O O . LEU A 1 73 ? 25.072 3.072 -9.685 1.00 88.88 73 LEU A O 1
ATOM 559 N N . PRO A 1 74 ? 24.440 4.221 -7.842 1.00 88.62 74 PRO A N 1
ATOM 560 C CA . PRO A 1 74 ? 24.155 3.023 -7.066 1.00 88.62 74 PRO A CA 1
ATOM 561 C C . PRO A 1 74 ? 22.895 2.326 -7.584 1.00 88.62 74 PRO A C 1
ATOM 563 O O . PRO A 1 74 ? 22.002 2.966 -8.144 1.00 88.62 74 PRO A O 1
ATOM 566 N N . GLU A 1 75 ? 22.816 1.017 -7.353 1.00 91.44 75 GLU A N 1
ATOM 567 C CA . GLU A 1 75 ? 21.593 0.248 -7.585 1.00 91.44 75 GLU A CA 1
ATOM 568 C C . GLU A 1 75 ? 20.441 0.816 -6.736 1.00 91.44 75 GLU A C 1
ATOM 570 O O . GLU A 1 75 ? 20.610 1.180 -5.569 1.00 91.44 75 GLU A O 1
ATOM 575 N N . PHE A 1 76 ? 19.270 0.938 -7.349 1.00 92.38 76 PHE A N 1
ATOM 57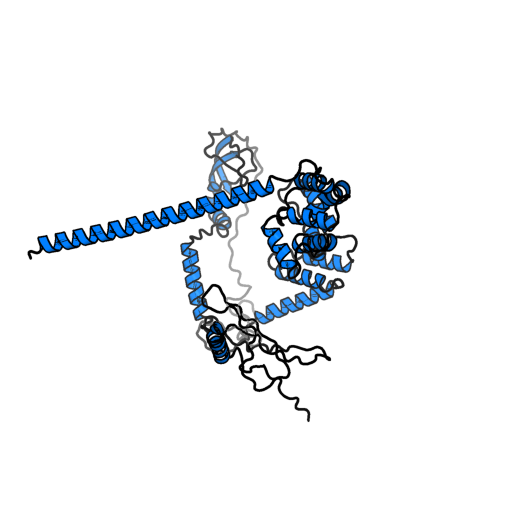6 C CA . PHE A 1 76 ? 18.033 1.350 -6.718 1.00 92.38 76 PHE A CA 1
ATOM 577 C C . PHE A 1 76 ? 17.304 0.126 -6.165 1.00 92.38 76 PHE A C 1
ATOM 579 O O . PHE A 1 76 ? 16.883 -0.756 -6.915 1.00 92.38 76 PHE A O 1
ATOM 586 N N . THR A 1 77 ? 17.094 0.133 -4.851 1.00 87.88 77 THR A N 1
ATOM 587 C CA . THR A 1 77 ? 16.282 -0.852 -4.136 1.00 87.88 77 THR A CA 1
ATOM 588 C C . THR A 1 77 ? 15.064 -0.156 -3.543 1.00 87.88 77 THR A C 1
ATOM 590 O O . THR A 1 77 ? 15.196 0.791 -2.764 1.00 87.88 77 THR A O 1
ATOM 593 N N . TYR A 1 78 ? 13.870 -0.624 -3.904 1.00 88.44 78 TYR A N 1
ATOM 594 C CA . TYR A 1 78 ? 12.627 -0.055 -3.390 1.00 88.44 78 TYR A CA 1
ATOM 595 C C . TYR A 1 78 ? 12.353 -0.510 -1.950 1.00 88.44 78 TYR A C 1
ATOM 597 O O . TYR A 1 78 ? 12.008 -1.668 -1.715 1.00 88.44 78 TYR A O 1
ATOM 605 N N . ASP A 1 79 ? 12.435 0.427 -1.004 1.00 80.94 79 ASP A N 1
ATOM 606 C CA . ASP A 1 79 ? 12.043 0.231 0.395 1.00 80.94 79 ASP A CA 1
ATOM 607 C C . ASP A 1 79 ? 11.239 1.451 0.895 1.00 80.94 79 ASP A C 1
ATOM 609 O O . ASP A 1 79 ? 11.808 2.506 1.204 1.00 80.94 79 ASP A O 1
ATOM 613 N N . PRO A 1 80 ? 9.898 1.343 0.966 1.00 73.00 80 PRO A N 1
ATOM 614 C CA . PRO A 1 80 ? 9.044 2.452 1.366 1.00 73.00 80 PRO A CA 1
ATOM 615 C C . PRO A 1 80 ? 9.155 2.825 2.852 1.00 73.00 80 PRO A C 1
ATOM 617 O O . PRO A 1 80 ? 8.831 3.977 3.168 1.00 73.00 80 PRO A O 1
ATOM 620 N N . ASP A 1 81 ? 9.595 1.909 3.722 1.00 62.38 81 ASP A N 1
ATOM 621 C CA . ASP A 1 81 ? 9.664 2.096 5.179 1.00 62.38 81 ASP A CA 1
ATOM 622 C C . ASP A 1 81 ? 10.946 2.839 5.576 1.00 62.38 81 ASP A C 1
ATOM 624 O O . ASP A 1 81 ? 10.905 3.767 6.386 1.00 62.38 81 ASP A O 1
ATOM 628 N N . SER A 1 82 ? 12.066 2.530 4.913 1.00 67.62 82 SER A N 1
ATOM 629 C CA . SER A 1 82 ? 13.334 3.266 5.069 1.00 67.62 82 SER A CA 1
ATOM 630 C C . SER A 1 82 ? 13.392 4.575 4.265 1.00 67.62 82 SER A C 1
ATOM 632 O O . SER A 1 82 ? 14.347 5.343 4.377 1.00 67.62 82 SER A O 1
ATOM 634 N N . GLY A 1 83 ? 12.370 4.865 3.449 1.00 68.56 83 GLY A N 1
ATOM 635 C CA . GLY A 1 83 ? 12.314 6.060 2.600 1.00 68.56 83 GLY A CA 1
ATOM 636 C C . GLY A 1 83 ? 13.114 5.959 1.294 1.00 68.56 83 GLY A C 1
ATOM 637 O O . GLY A 1 83 ? 13.294 6.973 0.620 1.00 68.56 83 GLY A O 1
ATOM 638 N N . CYS A 1 84 ? 13.554 4.758 0.911 1.00 77.50 84 CYS A N 1
ATOM 639 C CA . CYS A 1 84 ? 14.217 4.468 -0.360 1.00 77.50 84 CYS A CA 1
ATOM 640 C C . CYS A 1 84 ? 13.177 4.390 -1.487 1.00 77.50 84 CYS A C 1
ATOM 642 O O . CYS A 1 84 ? 12.709 3.317 -1.878 1.00 77.50 84 CYS A O 1
ATOM 644 N N . ARG A 1 85 ? 12.777 5.563 -1.983 1.00 87.88 85 ARG A N 1
ATOM 645 C CA . ARG A 1 85 ? 11.786 5.737 -3.054 1.00 87.88 85 ARG A CA 1
ATOM 646 C C . ARG A 1 85 ? 12.441 6.264 -4.319 1.00 87.88 85 ARG A C 1
ATOM 648 O O . ARG A 1 85 ? 13.497 6.896 -4.264 1.00 87.88 85 ARG A O 1
ATOM 655 N N . PHE A 1 86 ? 11.816 5.989 -5.459 1.00 90.19 86 PHE A N 1
ATOM 656 C CA . PHE A 1 86 ? 12.413 6.294 -6.756 1.00 90.19 86 PHE A CA 1
ATOM 657 C C . PHE A 1 86 ? 12.571 7.795 -6.985 1.00 90.19 86 PHE A C 1
ATOM 659 O O . PHE A 1 86 ? 13.574 8.216 -7.539 1.00 90.19 86 PHE A O 1
ATOM 666 N N . ASP A 1 87 ? 11.636 8.617 -6.514 1.00 86.12 87 ASP A N 1
ATOM 667 C CA . ASP A 1 87 ? 11.724 10.074 -6.619 1.00 86.12 87 ASP A CA 1
ATOM 668 C C . ASP A 1 87 ? 12.917 10.643 -5.831 1.00 86.12 87 ASP A C 1
ATOM 670 O O . ASP A 1 87 ? 13.660 11.463 -6.360 1.00 86.12 87 ASP A O 1
ATOM 674 N N . VAL A 1 88 ? 13.174 10.144 -4.616 1.00 85.62 88 VAL A N 1
ATOM 675 C CA . VAL A 1 88 ? 14.326 10.554 -3.798 1.00 85.62 88 VAL A CA 1
ATOM 676 C C . VAL A 1 88 ? 15.644 10.139 -4.454 1.00 85.62 88 VAL A C 1
ATOM 678 O O . VAL A 1 88 ? 16.596 10.921 -4.482 1.00 85.62 88 VAL A O 1
ATOM 681 N N . TRP A 1 89 ? 15.706 8.912 -4.979 1.00 91.06 89 TRP A N 1
ATOM 682 C CA . TRP A 1 89 ? 16.880 8.414 -5.696 1.00 91.06 89 TRP A CA 1
ATOM 683 C C . TRP A 1 89 ? 17.116 9.215 -6.980 1.00 91.06 89 TRP A C 1
ATOM 685 O O . TRP A 1 89 ? 18.215 9.717 -7.194 1.00 91.06 89 TRP A O 1
ATOM 695 N N . TYR A 1 90 ? 16.076 9.410 -7.791 1.00 90.56 90 TYR A N 1
ATOM 696 C CA . TYR A 1 90 ? 16.171 10.120 -9.060 1.00 90.56 90 TYR A CA 1
ATOM 697 C C . TYR A 1 90 ? 16.571 11.580 -8.850 1.00 90.56 90 TYR A C 1
ATOM 699 O O . TYR A 1 90 ? 17.546 12.006 -9.446 1.00 90.56 90 TYR A O 1
ATOM 707 N N . ASN A 1 91 ? 15.935 12.316 -7.931 1.00 88.12 91 ASN A N 1
ATOM 708 C CA . ASN A 1 91 ? 16.271 13.723 -7.667 1.00 88.12 91 ASN A CA 1
ATOM 709 C C . ASN A 1 91 ? 17.727 13.917 -7.203 1.00 88.12 91 ASN A C 1
ATOM 711 O O . ASN A 1 91 ? 18.323 14.961 -7.445 1.00 88.12 91 ASN A O 1
ATOM 715 N N . ARG A 1 92 ? 18.323 12.919 -6.535 1.00 87.50 92 ARG A N 1
ATOM 716 C CA . ARG A 1 92 ? 19.739 12.965 -6.138 1.00 87.50 92 ARG A CA 1
ATOM 717 C C . ARG A 1 92 ? 20.683 12.850 -7.336 1.00 87.50 92 ARG A C 1
ATOM 719 O O . ARG A 1 92 ? 21.767 13.424 -7.303 1.00 87.50 92 ARG A O 1
ATOM 726 N N . TYR A 1 93 ? 20.302 12.068 -8.341 1.00 89.25 93 TYR A N 1
ATOM 727 C CA . TYR A 1 93 ? 21.162 11.709 -9.468 1.00 89.25 93 TYR A CA 1
ATOM 728 C C . TYR A 1 93 ? 20.732 12.336 -10.799 1.00 89.25 93 TYR A C 1
ATOM 730 O O . TYR A 1 93 ? 21.437 12.168 -11.788 1.00 89.25 93 TYR A O 1
ATOM 738 N N . GLU A 1 94 ? 19.622 13.071 -10.830 1.00 90.00 94 GLU A N 1
ATOM 739 C CA . GLU A 1 94 ? 19.069 13.719 -12.021 1.00 90.00 94 GLU A CA 1
ATOM 740 C C . GLU A 1 94 ? 20.099 14.642 -12.668 1.00 90.00 94 GLU A C 1
ATOM 742 O O . GLU A 1 94 ? 20.372 14.503 -13.856 1.00 90.00 94 GLU A O 1
ATOM 747 N N . ASP A 1 95 ? 20.744 15.498 -11.873 1.00 86.88 95 ASP A N 1
ATOM 748 C CA . ASP A 1 95 ? 21.772 16.425 -12.352 1.00 86.88 95 ASP A CA 1
ATOM 749 C C . ASP A 1 95 ? 22.998 15.690 -12.924 1.00 86.88 95 ASP A C 1
ATOM 751 O O . ASP A 1 95 ? 23.528 16.058 -13.969 1.00 86.88 95 ASP A O 1
ATOM 755 N N . ILE A 1 96 ? 23.398 14.575 -12.302 1.00 86.56 96 ILE A N 1
ATOM 756 C CA . ILE A 1 96 ? 24.504 13.732 -12.782 1.00 86.56 96 ILE A CA 1
ATOM 757 C C . ILE A 1 96 ? 24.128 13.067 -14.113 1.00 86.56 96 ILE A C 1
ATOM 759 O O . ILE A 1 96 ? 24.914 13.072 -15.055 1.00 86.56 96 ILE A O 1
ATOM 763 N N . ILE A 1 97 ? 22.917 12.517 -14.225 1.00 87.56 97 ILE A N 1
ATOM 764 C CA . ILE A 1 97 ? 22.430 11.882 -15.457 1.00 87.56 97 ILE A CA 1
ATOM 765 C C . ILE A 1 97 ? 22.259 12.923 -16.577 1.00 87.56 97 ILE A C 1
ATOM 767 O O . ILE A 1 97 ?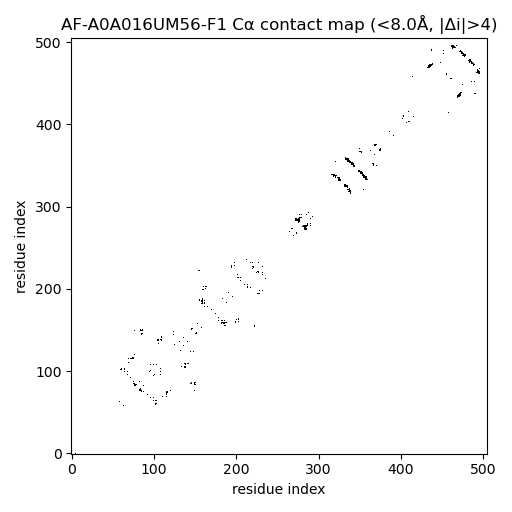 22.529 12.618 -17.740 1.00 87.56 97 ILE A O 1
ATOM 771 N N . ALA A 1 98 ? 21.836 14.144 -16.244 1.00 86.69 98 ALA A N 1
ATOM 772 C CA . ALA A 1 98 ? 21.634 15.227 -17.199 1.00 86.69 98 ALA A CA 1
ATOM 773 C C . ALA A 1 98 ? 22.962 15.805 -17.715 1.00 86.69 98 ALA A C 1
ATOM 775 O O . ALA A 1 98 ? 23.161 15.877 -18.930 1.00 86.69 98 ALA A O 1
ATOM 776 N N . ASN A 1 99 ? 23.875 16.171 -16.811 1.00 85.50 99 ASN A N 1
ATOM 777 C CA . ASN A 1 99 ? 25.124 16.852 -17.154 1.00 85.50 99 ASN A CA 1
ATOM 778 C C . ASN A 1 99 ? 26.172 15.875 -17.694 1.00 85.50 99 ASN A C 1
ATOM 780 O O . ASN A 1 99 ? 26.662 16.036 -18.817 1.00 85.50 99 ASN A O 1
ATOM 784 N N . ASP A 1 100 ? 26.470 14.817 -16.938 1.00 83.06 100 ASP A N 1
ATOM 785 C CA . ASP A 1 100 ? 27.514 13.856 -17.306 1.00 83.06 100 ASP A CA 1
ATOM 786 C C . ASP A 1 100 ? 27.020 12.894 -18.401 1.00 83.06 100 ASP A C 1
ATOM 788 O O . ASP A 1 100 ? 27.810 12.383 -19.192 1.00 83.06 100 ASP A O 1
ATOM 792 N N . GLY A 1 101 ? 25.702 12.687 -18.497 1.00 81.75 101 GLY A N 1
ATOM 793 C CA . GLY A 1 101 ? 25.048 11.948 -19.578 1.00 81.75 101 GLY A CA 1
ATOM 794 C C . GLY A 1 101 ? 24.621 12.809 -20.767 1.00 81.75 101 GLY A C 1
ATOM 795 O O . GLY A 1 101 ? 23.886 12.318 -21.618 1.00 81.75 101 GLY A O 1
ATOM 796 N N . SER A 1 102 ? 25.051 14.069 -20.870 1.00 84.81 102 SER A N 1
ATOM 797 C CA . SER A 1 102 ? 24.666 14.984 -21.965 1.00 84.81 102 SER A CA 1
ATOM 798 C C . SER A 1 102 ? 24.982 14.452 -23.370 1.00 84.81 102 SER A C 1
ATOM 800 O O . SER A 1 102 ? 24.279 14.770 -24.324 1.00 84.81 102 SER A O 1
ATOM 802 N N . THR A 1 103 ? 26.000 13.598 -23.489 1.00 83.69 103 THR A N 1
ATOM 803 C CA . THR A 1 103 ? 26.401 12.930 -24.739 1.00 83.69 103 THR A CA 1
ATOM 804 C C . THR A 1 103 ? 25.571 11.683 -25.073 1.00 83.69 103 THR A C 1
ATOM 806 O O . THR A 1 103 ? 25.693 11.150 -26.175 1.00 83.69 103 THR A O 1
ATOM 809 N N . LEU A 1 104 ? 24.738 11.208 -24.140 1.00 84.88 104 LEU A N 1
ATOM 810 C CA . LEU A 1 104 ? 23.852 10.061 -24.320 1.00 84.88 104 LEU A CA 1
ATOM 811 C C . LEU A 1 104 ? 22.496 10.504 -24.870 1.00 84.88 104 LEU A C 1
ATOM 813 O O . LEU A 1 104 ? 21.917 11.494 -24.414 1.00 84.88 104 LEU A O 1
ATOM 817 N N . ASP A 1 105 ? 21.959 9.718 -25.802 1.00 86.94 105 ASP A N 1
ATOM 818 C CA . ASP A 1 105 ? 20.580 9.873 -26.249 1.00 86.94 105 ASP A CA 1
ATOM 819 C C . ASP A 1 105 ? 19.589 9.463 -25.145 1.00 86.94 105 ASP A C 1
ATOM 821 O O . ASP A 1 105 ? 19.917 8.751 -24.188 1.00 86.94 105 ASP A O 1
ATOM 825 N N . ASP A 1 106 ? 18.343 9.913 -25.273 1.00 86.31 106 ASP A N 1
ATOM 826 C CA . ASP A 1 106 ? 17.301 9.637 -24.280 1.00 86.31 106 ASP A CA 1
ATOM 827 C C . ASP A 1 106 ? 17.063 8.132 -24.099 1.00 86.31 106 ASP A C 1
ATOM 829 O O . ASP A 1 106 ? 16.797 7.662 -22.991 1.00 86.31 106 ASP A O 1
ATOM 833 N N . ALA A 1 107 ? 17.238 7.347 -25.164 1.00 85.50 107 ALA A N 1
ATOM 834 C CA . ALA A 1 107 ? 17.120 5.898 -25.108 1.00 85.50 107 ALA A CA 1
ATOM 835 C C . ALA A 1 107 ? 18.249 5.254 -24.276 1.00 85.50 107 ALA A C 1
ATOM 837 O O . ALA A 1 107 ? 17.989 4.321 -23.512 1.00 85.50 107 ALA A O 1
ATOM 838 N N . ALA A 1 108 ? 19.496 5.727 -24.380 1.00 85.88 108 ALA A N 1
ATOM 839 C CA . ALA A 1 108 ? 20.609 5.264 -23.553 1.00 85.88 108 ALA A CA 1
ATOM 840 C C . ALA A 1 108 ? 20.450 5.689 -22.094 1.00 85.88 108 ALA A C 1
ATOM 842 O O . ALA A 1 108 ? 20.689 4.870 -21.207 1.00 85.88 108 ALA A O 1
ATOM 843 N N . LYS A 1 109 ? 19.972 6.910 -21.831 1.00 89.06 109 LYS A N 1
ATOM 844 C CA . LYS A 1 109 ? 19.644 7.365 -20.469 1.00 89.06 109 LYS A CA 1
ATOM 845 C C . LYS A 1 109 ? 18.547 6.507 -19.837 1.00 89.06 109 LYS A C 1
ATOM 847 O O . LYS A 1 109 ? 18.686 6.084 -18.690 1.00 89.06 109 LYS A O 1
ATOM 852 N N . ALA A 1 110 ? 17.499 6.172 -20.593 1.00 88.81 110 ALA A N 1
ATOM 853 C CA . ALA A 1 110 ? 16.434 5.289 -20.122 1.00 88.81 110 ALA A CA 1
ATOM 854 C C . ALA A 1 110 ? 16.973 3.888 -19.791 1.00 88.81 110 ALA A C 1
ATOM 856 O O . ALA A 1 110 ? 16.698 3.355 -18.716 1.00 88.81 110 ALA A O 1
ATOM 857 N N . ARG A 1 111 ? 17.812 3.311 -20.666 1.00 88.06 111 ARG A N 1
ATOM 858 C CA . ARG A 1 111 ? 18.476 2.019 -20.415 1.00 88.06 111 ARG A CA 1
ATOM 859 C C . ARG A 1 111 ? 19.385 2.064 -19.189 1.00 88.06 111 ARG A C 1
ATOM 861 O O . ARG A 1 111 ? 19.365 1.119 -18.407 1.00 88.06 111 ARG A O 1
ATOM 868 N N . LEU A 1 112 ? 20.141 3.147 -18.998 1.00 89.44 112 LEU A N 1
ATOM 869 C CA . LEU A 1 112 ? 20.996 3.342 -17.829 1.00 89.44 112 LEU A CA 1
ATOM 870 C C . LEU A 1 112 ? 20.166 3.330 -16.539 1.00 89.44 112 LEU A C 1
ATOM 872 O O . LEU A 1 112 ? 20.488 2.570 -15.633 1.00 89.44 112 LEU A O 1
ATOM 876 N N . ILE A 1 113 ? 19.065 4.084 -16.473 1.00 90.44 113 ILE A N 1
ATOM 877 C CA . ILE A 1 113 ? 18.166 4.102 -15.304 1.00 90.44 113 ILE A CA 1
ATOM 878 C C . ILE A 1 113 ? 17.571 2.714 -15.048 1.00 90.44 113 ILE A C 1
ATOM 880 O O . ILE A 1 113 ? 17.631 2.211 -13.929 1.00 90.44 113 ILE A O 1
ATOM 884 N N . VAL A 1 114 ? 17.041 2.064 -16.087 1.00 90.50 114 VAL A N 1
ATOM 885 C CA . VAL A 1 114 ? 16.432 0.730 -15.974 1.00 90.50 114 VAL A CA 1
ATOM 886 C C . VAL A 1 114 ? 17.461 -0.323 -15.545 1.00 90.50 114 VAL A C 1
ATOM 888 O O . VAL A 1 114 ? 17.119 -1.225 -14.785 1.00 90.50 114 VAL A O 1
ATOM 891 N N . SER A 1 115 ? 18.726 -0.189 -15.963 1.00 90.44 115 SER A N 1
ATOM 892 C CA . SER A 1 115 ? 19.822 -1.083 -15.556 1.00 90.44 115 SER A CA 1
ATOM 893 C C . SER A 1 115 ? 20.190 -0.981 -14.073 1.00 90.44 115 SER A C 1
ATOM 895 O O . SER A 1 115 ? 20.848 -1.875 -13.549 1.00 90.44 115 SER A O 1
ATOM 897 N N . LYS A 1 116 ? 19.785 0.104 -13.400 1.00 93.44 116 LYS A N 1
ATOM 898 C CA . LYS A 1 116 ? 20.032 0.328 -11.974 1.00 93.44 116 LYS A CA 1
ATOM 899 C C . LYS A 1 116 ? 18.904 -0.161 -11.087 1.00 93.44 116 LYS A C 1
ATOM 901 O O . LYS A 1 116 ? 19.030 -0.048 -9.879 1.00 93.44 116 LYS A O 1
ATOM 906 N N . LEU A 1 117 ? 17.814 -0.680 -11.641 1.00 92.25 117 LEU A N 1
ATOM 907 C CA . LEU A 1 117 ? 16.729 -1.238 -10.843 1.00 92.25 117 LEU A CA 1
ATOM 908 C C . LEU A 1 117 ? 17.110 -2.640 -10.367 1.00 92.25 117 LEU A C 1
ATOM 910 O O . LEU A 1 117 ? 17.544 -3.465 -11.172 1.00 92.25 117 LEU A O 1
ATOM 914 N N . ASP A 1 118 ? 16.873 -2.936 -9.091 1.00 91.00 118 ASP A N 1
ATOM 915 C CA . ASP A 1 118 ? 16.979 -4.304 -8.592 1.00 91.00 118 ASP A CA 1
ATOM 916 C C . ASP A 1 118 ? 15.979 -5.241 -9.300 1.00 91.00 118 ASP A C 1
ATOM 918 O O . ASP A 1 118 ? 14.983 -4.818 -9.905 1.00 91.00 118 ASP A O 1
ATOM 922 N N . ALA A 1 119 ? 16.211 -6.550 -9.193 1.00 88.56 119 ALA A N 1
ATOM 923 C CA . ALA A 1 119 ? 15.425 -7.555 -9.906 1.00 88.56 119 ALA A CA 1
ATOM 924 C C . ALA A 1 119 ? 13.910 -7.469 -9.621 1.00 88.56 119 ALA A C 1
ATOM 926 O O . ALA A 1 119 ? 13.098 -7.667 -10.533 1.00 88.56 119 ALA A O 1
ATOM 927 N N . ALA A 1 120 ? 13.506 -7.159 -8.382 1.00 88.50 120 ALA A N 1
ATOM 928 C CA . ALA A 1 120 ? 12.092 -7.085 -8.018 1.00 88.50 120 ALA A CA 1
ATOM 929 C C . ALA A 1 120 ? 11.418 -5.834 -8.605 1.00 88.50 120 ALA A C 1
ATOM 931 O O . ALA A 1 120 ? 10.297 -5.912 -9.126 1.00 88.50 120 ALA A O 1
ATOM 932 N N . THR A 1 121 ? 12.105 -4.691 -8.568 1.00 91.19 121 THR A N 1
ATOM 933 C CA . THR A 1 121 ? 11.630 -3.433 -9.158 1.00 91.19 121 THR A CA 1
ATOM 934 C C . THR A 1 121 ? 11.561 -3.531 -10.681 1.00 91.19 121 THR A C 1
ATOM 936 O O . THR A 1 121 ? 10.538 -3.172 -11.271 1.00 91.19 121 THR A O 1
ATOM 939 N N . TYR A 1 122 ? 12.578 -4.112 -11.325 1.00 90.44 122 TYR A N 1
ATOM 940 C CA . TYR A 1 122 ? 12.592 -4.338 -12.772 1.00 90.44 122 TYR A CA 1
ATOM 941 C C . TYR A 1 122 ? 11.426 -5.225 -13.237 1.00 90.44 122 TYR A C 1
ATOM 943 O O . TYR A 1 122 ? 10.736 -4.896 -14.205 1.00 90.44 122 TYR A O 1
ATOM 951 N N . ALA A 1 123 ? 11.137 -6.322 -12.528 1.00 87.75 123 ALA A N 1
ATOM 952 C CA . ALA A 1 123 ? 10.008 -7.198 -12.850 1.00 87.75 123 ALA A CA 1
ATOM 953 C C . ALA A 1 123 ? 8.656 -6.463 -12.761 1.00 87.75 123 ALA A C 1
ATOM 955 O O . ALA A 1 123 ? 7.761 -6.660 -13.581 1.00 87.75 123 ALA A O 1
ATOM 956 N N . ARG A 1 124 ? 8.488 -5.582 -11.771 1.00 88.81 124 ARG A N 1
ATOM 957 C CA . ARG A 1 124 ? 7.272 -4.768 -11.619 1.00 88.81 124 ARG A CA 1
ATOM 958 C C . ARG A 1 124 ? 7.143 -3.709 -12.719 1.00 88.81 124 ARG A C 1
ATOM 960 O O . ARG A 1 124 ? 6.047 -3.540 -13.247 1.00 88.81 124 ARG A O 1
ATOM 967 N N . PHE A 1 125 ? 8.240 -3.050 -13.087 1.00 90.00 125 PHE A N 1
ATOM 968 C CA . PHE A 1 125 ? 8.278 -2.090 -14.193 1.00 90.00 125 PHE A CA 1
ATOM 969 C C . PHE A 1 125 ? 7.950 -2.755 -15.538 1.00 90.00 125 PHE A C 1
ATOM 971 O O . PHE A 1 125 ? 7.043 -2.316 -16.242 1.00 90.00 125 PHE A O 1
ATOM 978 N N . THR A 1 126 ? 8.619 -3.866 -15.859 1.00 88.44 126 THR A N 1
ATOM 979 C CA . THR A 1 126 ? 8.402 -4.604 -17.115 1.00 88.44 126 THR A CA 1
ATOM 980 C C . THR A 1 126 ? 6.977 -5.127 -17.252 1.00 88.44 126 THR A C 1
ATOM 982 O O . THR A 1 126 ? 6.406 -5.034 -18.332 1.00 88.44 126 THR A O 1
ATOM 985 N N . ASN A 1 127 ? 6.362 -5.597 -16.164 1.00 88.31 127 ASN A N 1
ATOM 986 C CA . ASN A 1 127 ? 4.952 -5.991 -16.163 1.00 88.31 127 ASN A CA 1
ATOM 987 C C . ASN A 1 127 ? 3.994 -4.816 -16.430 1.00 88.31 127 ASN A C 1
ATOM 989 O O . ASN A 1 127 ? 2.928 -5.031 -17.003 1.00 88.31 127 ASN A O 1
ATOM 993 N N . HIS A 1 128 ? 4.346 -3.595 -16.015 1.00 86.56 128 HIS A N 1
ATOM 994 C CA . HIS A 1 128 ? 3.502 -2.410 -16.189 1.00 86.56 128 HIS A CA 1
ATOM 995 C C . HIS A 1 128 ? 3.528 -1.865 -17.622 1.00 86.56 128 HIS A C 1
ATOM 997 O O . HIS A 1 128 ? 2.513 -1.376 -18.106 1.00 86.56 128 HIS A O 1
ATOM 1003 N N . ILE A 1 129 ? 4.663 -1.980 -18.317 1.00 87.62 129 ILE A N 1
ATOM 1004 C CA . ILE A 1 129 ? 4.799 -1.501 -19.701 1.00 87.62 129 ILE A CA 1
ATOM 1005 C C . ILE A 1 129 ? 4.199 -2.459 -20.740 1.00 87.62 129 ILE A C 1
ATOM 1007 O O . ILE A 1 129 ? 4.069 -2.078 -21.902 1.00 87.62 129 ILE A O 1
ATOM 1011 N N . LEU A 1 130 ? 3.805 -3.682 -20.360 1.00 81.31 130 LEU A N 1
ATOM 1012 C CA . LEU A 1 130 ? 3.231 -4.653 -21.296 1.00 81.31 130 LEU A CA 1
ATOM 1013 C C . LEU A 1 130 ? 1.993 -4.080 -22.014 1.00 81.31 130 LEU A C 1
ATOM 1015 O O . LEU A 1 130 ? 1.100 -3.536 -21.363 1.00 81.31 130 LEU A O 1
ATOM 1019 N N . PRO A 1 131 ? 1.888 -4.237 -23.350 1.00 82.31 131 PRO A N 1
ATOM 1020 C CA . PRO A 1 131 ? 2.701 -5.097 -24.222 1.00 82.31 131 PRO A CA 1
ATOM 1021 C C . PRO A 1 131 ? 3.977 -4.451 -24.805 1.00 82.31 131 PRO A C 1
ATOM 1023 O O . PRO A 1 131 ? 4.661 -5.107 -25.589 1.00 82.31 131 PRO A O 1
ATOM 1026 N N . LYS A 1 132 ? 4.296 -3.193 -24.468 1.00 84.19 132 LYS A N 1
ATOM 1027 C CA . LYS A 1 132 ? 5.511 -2.502 -24.937 1.00 84.19 132 LYS A CA 1
ATOM 1028 C C . LYS A 1 132 ? 6.770 -3.143 -24.330 1.00 84.19 132 LYS A C 1
ATOM 1030 O O . LYS A 1 132 ? 6.729 -3.665 -23.213 1.00 84.19 132 LYS A O 1
ATOM 1035 N N . LYS A 1 133 ? 7.902 -3.094 -25.041 1.00 78.12 133 LYS A N 1
ATOM 1036 C CA . LYS A 1 133 ? 9.215 -3.486 -24.498 1.00 78.12 133 LYS A CA 1
ATOM 1037 C C . LYS A 1 133 ? 9.919 -2.278 -23.883 1.00 78.12 133 LYS A C 1
ATOM 1039 O O . LYS A 1 133 ? 9.603 -1.137 -24.196 1.00 78.12 133 LYS A O 1
ATOM 1044 N N . THR A 1 134 ? 10.934 -2.524 -23.054 1.00 74.00 134 THR A N 1
ATOM 1045 C CA . THR A 1 134 ? 11.729 -1.472 -22.385 1.00 74.00 134 THR A CA 1
ATOM 1046 C C . THR A 1 134 ? 12.423 -0.506 -23.350 1.00 74.00 134 THR A C 1
ATOM 1048 O O . THR A 1 134 ? 12.809 0.579 -22.941 1.00 74.00 134 THR A O 1
ATOM 1051 N N . PHE A 1 135 ? 12.597 -0.897 -24.615 1.00 73.69 135 PHE A N 1
ATOM 1052 C CA . PHE A 1 135 ? 13.196 -0.072 -25.669 1.00 73.69 135 PHE A CA 1
ATOM 1053 C C . PHE A 1 135 ? 12.179 0.825 -26.391 1.00 73.69 135 PHE A C 1
ATOM 1055 O O . PHE A 1 135 ? 12.585 1.751 -27.083 1.00 73.69 135 PHE A O 1
ATOM 1062 N N . ASP A 1 136 ? 10.880 0.559 -26.226 1.00 75.31 136 ASP A N 1
ATOM 1063 C CA . ASP A 1 136 ? 9.789 1.272 -26.905 1.00 75.31 136 ASP A CA 1
ATOM 1064 C C . ASP A 1 136 ? 9.235 2.438 -26.061 1.00 75.31 136 ASP A C 1
ATOM 1066 O O . ASP A 1 136 ? 8.263 3.086 -26.448 1.00 75.31 136 ASP A O 1
ATOM 1070 N N . VAL A 1 137 ? 9.807 2.671 -24.875 1.00 83.31 137 VAL A N 1
ATOM 1071 C CA . VAL A 1 137 ? 9.367 3.678 -23.901 1.00 83.31 137 VAL A CA 1
ATOM 1072 C C . VAL A 1 137 ? 10.401 4.802 -23.860 1.00 83.31 137 VAL A C 1
ATOM 1074 O O . VAL A 1 137 ? 11.600 4.540 -23.764 1.00 83.31 137 VAL A O 1
ATOM 1077 N N . SER A 1 138 ? 9.951 6.056 -23.942 1.00 89.62 138 SER A N 1
ATOM 1078 C CA . SER A 1 138 ? 10.848 7.216 -23.880 1.00 89.62 138 SER A CA 1
ATOM 1079 C C . SER A 1 138 ? 11.459 7.389 -22.483 1.00 89.62 138 SER A C 1
ATOM 1081 O O . SER A 1 138 ? 10.999 6.790 -21.506 1.00 89.62 138 SER A O 1
ATOM 1083 N N . LEU A 1 139 ? 12.494 8.227 -22.365 1.00 88.00 139 LEU A N 1
ATOM 1084 C CA . LEU A 1 139 ? 13.087 8.579 -21.070 1.00 88.00 139 LEU A CA 1
ATOM 1085 C C . LEU A 1 139 ? 12.050 9.191 -20.121 1.00 88.00 139 LEU A C 1
ATOM 1087 O O . LEU A 1 139 ? 11.924 8.742 -18.983 1.00 88.00 139 LEU A O 1
ATOM 1091 N N . ASP A 1 140 ? 11.280 10.163 -20.608 1.00 87.81 140 ASP A N 1
ATOM 1092 C CA . ASP A 1 140 ? 10.247 10.844 -19.824 1.00 87.81 140 ASP A CA 1
ATOM 1093 C C . ASP A 1 140 ? 9.145 9.873 -19.368 1.00 87.81 140 ASP A C 1
ATOM 1095 O O . ASP A 1 140 ? 8.801 9.820 -18.187 1.00 87.81 140 ASP A O 1
ATOM 1099 N N . GLU A 1 141 ? 8.665 9.008 -20.272 1.00 88.31 141 GLU A N 1
ATOM 1100 C CA . GLU A 1 141 ? 7.651 7.999 -19.944 1.00 88.31 141 GLU A CA 1
ATOM 1101 C C . GLU A 1 141 ? 8.207 6.958 -18.952 1.00 88.31 141 GLU A C 1
ATOM 1103 O O . GLU A 1 141 ? 7.514 6.570 -18.013 1.00 88.31 141 GLU A O 1
ATOM 1108 N N . THR A 1 142 ? 9.484 6.575 -19.074 1.00 89.94 142 THR A N 1
ATOM 1109 C CA . THR A 1 142 ? 10.167 5.673 -18.130 1.00 89.94 142 THR A CA 1
ATOM 1110 C C . THR A 1 142 ? 10.252 6.285 -16.733 1.00 89.94 142 THR A C 1
ATOM 1112 O O . THR A 1 142 ? 9.844 5.652 -15.757 1.00 89.94 142 THR A O 1
ATOM 1115 N N . VAL A 1 143 ? 10.744 7.523 -16.618 1.00 90.94 143 VAL A N 1
ATOM 1116 C CA . VAL A 1 143 ? 10.864 8.230 -15.334 1.00 90.94 143 VAL A CA 1
ATOM 1117 C C . VAL A 1 143 ? 9.488 8.445 -14.710 1.00 90.94 143 VAL A C 1
ATOM 1119 O O . VAL A 1 143 ? 9.323 8.226 -13.509 1.00 90.94 143 VAL A O 1
ATOM 1122 N N . LYS A 1 144 ? 8.480 8.808 -15.510 1.00 90.38 144 LYS A N 1
ATOM 1123 C CA . LYS A 1 144 ? 7.097 8.970 -15.052 1.00 90.38 144 LYS A CA 1
ATOM 1124 C C . LYS A 1 144 ? 6.527 7.668 -14.488 1.00 90.38 144 LYS A C 1
ATOM 1126 O O . LYS A 1 144 ? 6.052 7.664 -13.355 1.00 90.38 144 LYS A O 1
ATOM 1131 N N . ILE A 1 145 ? 6.630 6.561 -15.224 1.00 89.25 145 ILE A N 1
ATOM 1132 C CA . ILE A 1 145 ? 6.142 5.249 -14.773 1.00 89.25 145 ILE A CA 1
ATOM 1133 C C . ILE A 1 145 ? 6.860 4.816 -13.489 1.00 89.25 145 ILE A C 1
ATOM 1135 O O . ILE A 1 145 ? 6.228 4.325 -12.555 1.00 89.25 145 ILE A O 1
ATOM 1139 N N . LEU A 1 146 ? 8.177 5.015 -13.401 1.00 90.75 146 LEU A N 1
ATOM 1140 C CA . LEU A 1 146 ? 8.939 4.665 -12.201 1.00 90.75 146 LEU A CA 1
ATOM 1141 C C . LEU A 1 146 ? 8.555 5.539 -10.994 1.00 90.75 146 LEU A C 1
ATOM 1143 O O . LEU A 1 146 ? 8.431 5.012 -9.886 1.00 90.75 146 LEU A O 1
ATOM 1147 N N . LYS A 1 147 ? 8.276 6.835 -11.193 1.00 89.19 147 LYS A N 1
ATOM 1148 C CA . LYS A 1 147 ? 7.717 7.718 -10.152 1.00 89.19 147 LYS A CA 1
ATOM 1149 C C . LYS A 1 147 ? 6.315 7.274 -9.715 1.00 89.19 147 LYS A C 1
ATOM 1151 O O . LYS A 1 147 ? 6.030 7.279 -8.521 1.00 89.19 147 LYS A O 1
ATOM 1156 N N . GLU A 1 148 ? 5.459 6.831 -10.632 1.00 86.25 148 GLU A N 1
ATOM 1157 C CA . GLU A 1 148 ? 4.115 6.325 -10.305 1.00 86.25 148 GLU A CA 1
ATOM 1158 C C . GLU A 1 148 ? 4.157 4.992 -9.533 1.00 86.25 148 GLU A C 1
ATOM 1160 O O . GLU A 1 148 ? 3.414 4.796 -8.567 1.00 86.25 148 GLU A O 1
ATOM 1165 N N . LEU A 1 149 ? 5.042 4.071 -9.927 1.00 85.88 149 LEU A N 1
ATOM 1166 C CA . LEU A 1 149 ? 5.137 2.732 -9.335 1.00 85.88 149 LEU A CA 1
ATOM 1167 C C . LEU A 1 149 ? 5.909 2.692 -8.010 1.00 85.88 149 LEU A C 1
ATOM 1169 O O . LEU A 1 149 ? 5.575 1.884 -7.134 1.00 85.88 149 LEU A O 1
ATOM 1173 N N . PHE A 1 150 ? 6.953 3.516 -7.887 1.00 87.31 150 PHE A N 1
ATOM 1174 C CA . PHE A 1 150 ? 7.948 3.438 -6.812 1.00 87.31 150 PHE A CA 1
ATOM 1175 C C . PHE A 1 150 ? 8.248 4.784 -6.142 1.00 87.31 150 PHE A C 1
ATOM 1177 O O . PHE A 1 150 ? 9.136 4.855 -5.290 1.00 87.31 150 PHE A O 1
ATOM 1184 N N . GLY A 1 151 ? 7.531 5.848 -6.500 1.00 80.56 151 GLY A N 1
ATOM 1185 C CA . GLY A 1 151 ? 7.629 7.139 -5.827 1.00 80.56 151 GLY A CA 1
ATOM 1186 C C . GLY A 1 151 ? 6.695 7.274 -4.620 1.00 80.56 151 GLY A C 1
ATOM 1187 O O . GLY A 1 151 ? 6.195 6.297 -4.045 1.00 80.56 151 GLY A O 1
ATOM 1188 N N . HIS A 1 152 ? 6.424 8.518 -4.228 1.00 69.88 152 HIS A N 1
ATOM 1189 C CA . HIS A 1 152 ? 5.340 8.855 -3.305 1.00 69.88 152 HIS A CA 1
ATOM 1190 C C . HIS A 1 152 ? 3.977 8.759 -4.005 1.00 69.88 152 HIS A C 1
ATOM 1192 O O . HIS A 1 152 ? 3.400 9.759 -4.411 1.00 69.88 152 HIS A O 1
ATOM 1198 N N . ASN A 1 153 ? 3.425 7.550 -4.115 1.00 63.84 153 ASN A N 1
ATOM 1199 C CA . ASN A 1 153 ? 2.064 7.331 -4.626 1.00 63.84 153 ASN A CA 1
ATOM 1200 C C . ASN A 1 153 ? 0.964 7.572 -3.571 1.00 63.84 153 ASN A C 1
ATOM 1202 O O . ASN A 1 153 ? -0.179 7.144 -3.737 1.00 63.84 153 ASN A O 1
ATOM 1206 N N . THR A 1 154 ? 1.302 8.234 -2.463 1.00 70.94 154 THR A N 1
ATOM 1207 C CA . THR A 1 154 ? 0.329 8.645 -1.456 1.00 70.94 154 THR A CA 1
ATOM 1208 C C . THR A 1 154 ? -0.355 9.926 -1.912 1.00 70.94 154 THR A C 1
ATOM 1210 O O . THR A 1 154 ? 0.287 10.865 -2.386 1.00 70.94 154 THR A O 1
ATOM 1213 N N . SER A 1 155 ? -1.679 9.975 -1.772 1.00 81.06 155 SER A N 1
ATOM 1214 C CA . SER A 1 155 ? -2.443 11.155 -2.166 1.00 81.06 155 SER A CA 1
ATOM 1215 C C . SER A 1 155 ? -1.936 12.411 -1.452 1.00 81.06 155 SER A C 1
ATOM 1217 O O . SER A 1 155 ? -1.402 12.351 -0.339 1.00 81.06 155 SER A O 1
ATOM 1219 N N . VAL A 1 156 ? -2.137 13.575 -2.074 1.00 83.31 156 VAL A N 1
ATOM 1220 C CA . VAL A 1 156 ? -1.834 14.879 -1.460 1.00 83.31 156 VAL A CA 1
ATOM 1221 C C . VAL A 1 156 ? -2.487 14.982 -0.071 1.00 83.31 156 VAL A C 1
ATOM 1223 O O . VAL A 1 156 ? -1.853 15.413 0.888 1.00 83.31 156 VAL A O 1
ATOM 1226 N N . PHE A 1 157 ? -3.723 14.494 0.081 1.00 86.62 157 PHE A N 1
ATOM 1227 C CA . PHE A 1 157 ? -4.430 14.480 1.363 1.00 86.62 157 PHE A CA 1
ATOM 1228 C C . PHE A 1 157 ? -3.821 13.522 2.387 1.00 86.62 157 PHE A C 1
ATOM 1230 O O . PHE A 1 157 ? -3.706 13.890 3.553 1.00 86.62 157 PHE A O 1
ATOM 1237 N N . ALA A 1 158 ? -3.363 12.339 1.974 1.00 85.56 158 ALA A N 1
ATOM 1238 C CA . ALA A 1 158 ? -2.654 11.412 2.849 1.00 85.56 158 ALA A CA 1
ATOM 1239 C C . ALA A 1 158 ? -1.313 11.997 3.324 1.00 85.56 158 ALA A C 1
ATOM 1241 O O . ALA A 1 158 ? -0.973 11.867 4.500 1.00 85.56 158 ALA A O 1
ATOM 1242 N N . ARG A 1 159 ? -0.579 12.694 2.445 1.00 85.19 159 ARG A N 1
ATOM 1243 C CA . ARG A 1 159 ? 0.671 13.395 2.794 1.00 85.19 159 ARG A CA 1
ATOM 1244 C C . ARG A 1 159 ? 0.420 14.548 3.770 1.00 85.19 159 ARG A C 1
ATOM 1246 O O . ARG A 1 159 ? 1.097 14.635 4.792 1.00 85.19 159 ARG A O 1
ATOM 1253 N N . ARG A 1 160 ? -0.604 15.374 3.522 1.00 89.81 160 ARG A N 1
ATOM 1254 C CA . ARG A 1 160 ? -1.041 16.452 4.434 1.00 89.81 160 ARG A CA 1
ATOM 1255 C C . ARG A 1 160 ? -1.472 15.915 5.797 1.00 89.81 160 ARG A C 1
ATOM 1257 O O . ARG A 1 160 ? -1.077 16.454 6.827 1.00 89.81 160 ARG A O 1
ATOM 1264 N N . TYR A 1 161 ? -2.237 14.829 5.807 1.00 88.44 161 TYR A N 1
ATOM 1265 C CA . TYR A 1 161 ? -2.660 14.154 7.029 1.00 88.44 161 TYR A CA 1
ATOM 1266 C C . TYR A 1 161 ? -1.472 13.596 7.825 1.00 88.44 161 TYR A C 1
ATOM 1268 O O . TYR A 1 161 ? -1.414 13.778 9.041 1.00 88.44 161 TYR A O 1
ATOM 1276 N N . ALA A 1 162 ? -0.503 12.965 7.154 1.00 86.31 162 ALA A N 1
ATOM 1277 C CA . ALA A 1 162 ? 0.716 12.474 7.791 1.00 86.31 162 ALA A CA 1
ATOM 1278 C C . ALA A 1 162 ? 1.524 13.620 8.418 1.00 86.31 162 ALA A C 1
ATOM 1280 O O . ALA A 1 162 ? 1.903 13.522 9.582 1.00 86.31 162 ALA A O 1
ATOM 1281 N N . TYR A 1 163 ? 1.697 14.736 7.698 1.00 89.19 163 TYR A N 1
ATOM 1282 C CA . TYR A 1 163 ? 2.367 15.927 8.225 1.00 89.19 163 TYR A CA 1
ATOM 1283 C C . TYR A 1 163 ? 1.694 16.455 9.499 1.00 89.19 163 TYR A C 1
ATOM 1285 O O . TYR A 1 163 ? 2.370 16.654 10.507 1.00 89.19 163 TYR A O 1
ATOM 1293 N N . LEU A 1 164 ? 0.365 16.592 9.505 1.00 89.56 164 LEU A N 1
ATOM 1294 C CA . LEU A 1 164 ? -0.395 17.069 10.668 1.00 89.56 164 LEU A CA 1
ATOM 1295 C C . LEU A 1 164 ? -0.362 16.115 11.869 1.00 89.56 164 LEU A C 1
ATOM 1297 O O . LEU A 1 164 ? -0.601 16.536 12.999 1.00 89.56 164 LEU A O 1
ATOM 1301 N N . ARG A 1 165 ? -0.070 14.831 11.641 1.00 87.69 165 ARG A N 1
ATOM 1302 C CA . ARG A 1 165 ? 0.099 13.827 12.698 1.00 87.69 165 ARG A CA 1
ATOM 1303 C C . ARG A 1 165 ? 1.547 13.596 13.105 1.00 87.69 165 ARG A C 1
ATOM 1305 O O . ARG A 1 165 ? 1.785 12.723 13.937 1.00 87.69 165 ARG A O 1
ATOM 1312 N N . THR A 1 166 ? 2.489 14.357 12.552 1.00 88.50 166 THR A N 1
ATOM 1313 C CA . THR A 1 166 ? 3.901 14.263 12.927 1.00 88.50 166 THR A CA 1
ATOM 1314 C C . THR A 1 166 ? 4.036 14.534 14.421 1.00 88.50 166 THR A C 1
ATOM 1316 O O . THR A 1 166 ? 3.636 15.586 14.917 1.00 88.50 166 THR A O 1
ATOM 1319 N N . GLN A 1 167 ? 4.572 13.560 15.147 1.00 85.19 167 GLN A N 1
ATOM 1320 C CA . GLN A 1 167 ? 4.841 13.644 16.576 1.00 85.19 167 GLN A CA 1
ATOM 1321 C C . GLN A 1 167 ? 6.245 13.116 16.824 1.00 85.19 167 GLN A C 1
ATOM 1323 O O . GLN A 1 167 ? 6.679 12.168 16.170 1.00 85.19 167 GLN A O 1
ATOM 1328 N N . ARG A 1 168 ? 6.955 13.749 17.759 1.00 84.94 168 ARG A N 1
ATOM 1329 C CA . ARG A 1 168 ? 8.300 13.321 18.131 1.00 84.94 168 ARG A CA 1
ATOM 1330 C C . ARG A 1 168 ? 8.215 12.028 18.938 1.00 84.94 168 ARG A C 1
ATOM 1332 O O . ARG A 1 168 ? 7.564 12.013 19.981 1.00 84.94 168 ARG A O 1
ATOM 1339 N N . ASN A 1 169 ? 8.911 10.996 18.473 1.00 80.44 169 ASN A N 1
ATOM 1340 C CA . ASN A 1 169 ? 9.071 9.726 19.185 1.00 80.44 169 ASN A CA 1
ATOM 1341 C C . ASN A 1 169 ? 10.439 9.691 19.903 1.00 80.44 169 ASN A C 1
ATOM 1343 O O . ASN A 1 169 ? 10.878 10.710 20.441 1.00 80.44 169 ASN A O 1
ATOM 1347 N N . ASP A 1 170 ? 11.126 8.545 19.882 1.00 77.38 170 ASP A N 1
ATOM 1348 C CA . ASP A 1 170 ? 12.427 8.300 20.531 1.00 77.38 170 ASP A CA 1
ATOM 1349 C C . ASP A 1 170 ? 13.646 8.818 19.729 1.00 77.38 170 ASP A C 1
ATOM 1351 O O . ASP A 1 170 ? 14.781 8.398 19.953 1.00 77.38 170 ASP A O 1
ATOM 1355 N N . GLU A 1 171 ? 13.434 9.719 18.768 1.00 82.38 171 GLU A N 1
ATOM 1356 C CA . GLU A 1 171 ? 14.475 10.248 17.875 1.00 82.38 171 GLU A CA 1
ATOM 1357 C C . GLU A 1 171 ? 15.133 11.535 18.404 1.00 82.38 171 GLU A C 1
ATOM 1359 O O . GLU A 1 171 ? 14.609 12.227 19.287 1.00 82.38 171 GLU A O 1
ATOM 1364 N N . THR A 1 172 ? 16.297 11.898 17.851 1.00 88.81 172 THR A N 1
ATOM 1365 C CA . THR A 1 172 ? 16.960 13.150 18.237 1.00 88.81 172 THR A CA 1
ATOM 1366 C C . THR A 1 172 ? 16.178 14.366 17.728 1.00 88.81 172 THR A C 1
ATOM 1368 O O . THR A 1 172 ? 15.495 14.320 16.707 1.00 88.81 172 THR A O 1
ATOM 1371 N N . ILE A 1 173 ? 16.308 15.512 18.407 1.00 87.31 173 ILE A N 1
ATOM 1372 C CA . ILE A 1 173 ? 15.649 16.767 17.989 1.00 87.31 173 ILE A CA 1
ATOM 1373 C C . ILE A 1 173 ? 16.070 17.185 16.571 1.00 87.31 173 ILE A C 1
ATOM 1375 O O . ILE A 1 173 ? 15.274 17.763 15.827 1.00 87.31 173 ILE A O 1
ATOM 1379 N N . ARG A 1 174 ? 17.315 16.888 16.185 1.00 82.62 174 ARG A N 1
ATOM 1380 C CA . ARG A 1 174 ? 17.828 17.196 14.850 1.00 82.62 174 ARG A CA 1
ATOM 1381 C C . ARG A 1 174 ? 17.150 16.333 13.787 1.00 82.62 174 ARG A C 1
ATOM 1383 O O . ARG A 1 174 ? 16.730 16.870 12.765 1.00 82.62 174 ARG A O 1
ATOM 1390 N N . ASP A 1 175 ? 16.986 15.042 14.059 1.00 82.25 175 ASP A N 1
ATOM 1391 C CA . ASP A 1 175 ? 16.317 14.114 13.141 1.00 82.25 175 ASP A CA 1
ATOM 1392 C C . ASP A 1 175 ? 14.827 14.455 13.019 1.00 82.25 175 ASP A C 1
ATOM 1394 O O . ASP A 1 175 ? 14.309 14.552 11.907 1.00 82.25 175 ASP A O 1
ATOM 1398 N N . TYR A 1 176 ? 14.178 14.802 14.137 1.00 85.75 176 TYR A N 1
ATOM 1399 C CA . TYR A 1 176 ? 12.803 15.303 14.145 1.00 85.75 176 TYR A CA 1
ATOM 1400 C C . TYR A 1 176 ? 12.639 16.592 13.322 1.00 85.75 176 TYR A C 1
ATOM 1402 O O . TYR A 1 176 ? 11.699 16.717 12.540 1.00 85.75 176 TYR A O 1
ATOM 1410 N N . THR A 1 177 ? 13.571 17.547 13.439 1.00 86.06 177 THR A N 1
ATOM 1411 C CA . THR A 1 177 ? 13.573 18.769 12.609 1.00 86.06 177 THR A CA 1
ATOM 1412 C C . THR A 1 177 ? 13.641 18.422 11.119 1.00 86.06 177 THR A C 1
ATOM 1414 O O . THR A 1 177 ? 12.884 18.968 10.314 1.00 86.06 177 THR A O 1
ATOM 1417 N N . GLY A 1 178 ? 14.508 17.475 10.748 1.00 83.62 178 GLY A N 1
ATOM 1418 C CA . GLY A 1 178 ? 14.599 16.966 9.380 1.00 83.62 178 GLY A CA 1
ATOM 1419 C C . GLY A 1 178 ? 13.306 16.290 8.912 1.00 83.62 178 GLY A C 1
ATOM 1420 O O . GLY A 1 178 ? 12.849 16.537 7.795 1.00 83.62 178 GLY A O 1
ATOM 1421 N N . LEU A 1 179 ? 12.678 15.491 9.777 1.00 83.94 179 LEU A N 1
ATOM 1422 C CA . LEU A 1 179 ? 11.417 14.803 9.505 1.00 83.94 179 LEU A CA 1
ATOM 1423 C C . LEU A 1 179 ? 10.267 15.784 9.248 1.00 83.94 179 LEU A C 1
ATOM 1425 O O . LEU A 1 179 ? 9.530 15.615 8.275 1.00 83.94 179 LEU A O 1
ATOM 1429 N N . VAL A 1 180 ? 10.140 16.823 10.078 1.00 86.12 180 VAL A N 1
ATOM 1430 C CA . VAL A 1 180 ? 9.115 17.868 9.933 1.00 86.12 180 VAL A CA 1
ATOM 1431 C C . VAL A 1 180 ? 9.291 18.623 8.616 1.00 86.12 180 VAL A C 1
ATOM 1433 O O . VAL A 1 180 ? 8.314 18.785 7.885 1.00 86.12 180 VAL A O 1
ATOM 1436 N N . ASN A 1 181 ? 10.519 19.026 8.269 1.00 86.75 181 ASN A N 1
ATOM 1437 C CA . ASN A 1 181 ? 10.801 19.693 6.993 1.00 86.75 181 ASN A CA 1
ATOM 1438 C C . ASN A 1 181 ? 10.461 18.787 5.804 1.00 86.75 181 ASN A C 1
ATOM 1440 O O . ASN A 1 181 ? 9.762 19.200 4.882 1.00 86.75 181 ASN A O 1
ATOM 1444 N N . ARG A 1 182 ? 10.869 17.515 5.861 1.00 81.50 182 ARG A N 1
ATOM 1445 C CA . ARG A 1 182 ? 10.552 16.530 4.824 1.00 81.50 182 ARG A CA 1
ATOM 1446 C C . ARG A 1 182 ? 9.043 16.360 4.642 1.00 81.50 182 ARG A C 1
ATOM 1448 O O . ARG A 1 182 ? 8.552 16.388 3.517 1.00 81.50 182 ARG A O 1
ATOM 1455 N N . HIS A 1 183 ? 8.296 16.195 5.731 1.00 83.56 183 HIS A N 1
ATOM 1456 C CA . HIS A 1 183 ? 6.843 16.065 5.661 1.00 83.56 183 HIS A CA 1
ATOM 1457 C C . HIS A 1 183 ? 6.155 17.353 5.183 1.00 83.56 183 HIS A C 1
ATOM 1459 O O . HIS A 1 183 ? 5.155 17.255 4.474 1.00 83.56 183 HIS A O 1
ATOM 1465 N N . ARG A 1 184 ? 6.697 18.539 5.495 1.00 85.50 184 ARG A N 1
ATOM 1466 C CA . ARG A 1 184 ? 6.183 19.828 5.005 1.00 85.50 184 ARG A CA 1
ATOM 1467 C C . ARG A 1 184 ? 6.311 19.971 3.489 1.00 85.50 184 ARG A C 1
ATOM 1469 O O . ARG A 1 184 ? 5.357 20.431 2.859 1.00 85.50 184 ARG A O 1
ATOM 1476 N N . GLU A 1 185 ? 7.447 19.587 2.918 1.00 84.38 185 GLU A N 1
ATOM 1477 C CA . GLU A 1 185 ? 7.639 19.602 1.462 1.00 84.38 185 GLU A CA 1
ATOM 1478 C C . GLU A 1 185 ? 6.716 18.584 0.786 1.00 84.38 185 GLU A C 1
ATOM 1480 O O . GLU A 1 185 ? 5.980 18.910 -0.142 1.00 84.38 185 GLU A O 1
ATOM 1485 N N . MET A 1 186 ? 6.641 17.369 1.337 1.00 76.06 186 MET A N 1
ATOM 1486 C CA . MET A 1 186 ? 5.751 16.325 0.824 1.00 76.06 186 MET A CA 1
ATOM 1487 C C . MET A 1 186 ? 4.266 16.685 0.922 1.00 76.06 186 MET A C 1
ATOM 1489 O O . MET A 1 186 ? 3.473 16.159 0.151 1.00 76.06 186 MET A O 1
ATOM 1493 N N . ALA A 1 187 ? 3.853 17.520 1.871 1.00 82.06 187 ALA A N 1
ATOM 1494 C CA . ALA A 1 187 ? 2.447 17.847 2.074 1.00 82.06 187 ALA A CA 1
ATOM 1495 C C . ALA A 1 187 ? 1.894 18.886 1.084 1.00 82.06 187 ALA A C 1
ATOM 1497 O O . ALA A 1 187 ? 0.679 19.087 1.068 1.00 82.06 187 ALA A O 1
ATOM 1498 N N . GLU A 1 188 ? 2.741 19.547 0.282 1.00 82.00 188 GLU A N 1
ATOM 1499 C CA . GLU A 1 188 ? 2.313 20.571 -0.689 1.00 82.00 188 GLU A CA 1
ATOM 1500 C C . GLU A 1 188 ? 1.306 21.559 -0.062 1.00 82.00 188 GLU A C 1
ATOM 1502 O O . GLU A 1 188 ? 0.169 21.736 -0.514 1.00 82.00 188 GLU A O 1
ATOM 1507 N N . PHE A 1 189 ? 1.698 22.141 1.079 1.00 81.56 189 PHE A N 1
ATOM 1508 C CA . PHE A 1 189 ? 0.798 22.936 1.926 1.00 81.56 189 PHE A CA 1
ATOM 1509 C C . PHE A 1 189 ? 0.466 24.322 1.352 1.00 81.56 189 PHE A C 1
ATOM 1511 O O . PHE A 1 189 ? -0.405 25.006 1.881 1.00 81.56 189 PHE A O 1
ATOM 1518 N N . ASN A 1 190 ? 1.159 24.733 0.287 1.00 81.62 190 ASN A N 1
ATOM 1519 C CA . ASN A 1 190 ? 0.976 26.037 -0.351 1.00 81.62 190 ASN A CA 1
ATOM 1520 C C . ASN A 1 190 ? -0.408 26.160 -1.018 1.00 81.62 190 ASN A C 1
ATOM 1522 O O . ASN A 1 190 ? -0.986 27.240 -1.009 1.00 81.62 190 ASN A O 1
ATOM 1526 N N . ASP A 1 191 ? -0.970 25.044 -1.493 1.00 81.62 191 ASP A N 1
ATOM 1527 C CA . ASP A 1 191 ? -2.234 24.995 -2.243 1.00 81.62 191 ASP A CA 1
ATOM 1528 C C . ASP A 1 191 ? -3.388 24.384 -1.421 1.00 81.62 191 ASP A C 1
ATOM 1530 O O . ASP A 1 191 ? -4.237 23.651 -1.936 1.00 81.62 191 ASP A O 1
ATOM 1534 N N . VAL A 1 192 ? -3.393 24.588 -0.100 1.00 87.50 192 VAL A N 1
ATOM 1535 C CA . VAL A 1 192 ? -4.459 24.098 0.794 1.00 87.50 192 VAL A CA 1
ATOM 1536 C C . VAL A 1 192 ? -5.573 25.137 0.893 1.00 87.50 192 VAL A C 1
ATOM 1538 O O . VAL A 1 192 ? -5.344 26.258 1.345 1.00 87.50 192 VAL A O 1
ATOM 1541 N N . THR A 1 193 ? -6.808 24.757 0.555 1.00 90.81 193 THR A N 1
ATOM 1542 C CA . THR A 1 193 ? -7.966 25.629 0.814 1.00 90.81 193 THR A CA 1
ATOM 1543 C C . THR A 1 193 ? -8.319 25.648 2.310 1.00 90.81 193 THR A C 1
ATOM 1545 O O . THR A 1 193 ? -8.078 24.659 3.015 1.00 90.81 193 THR A O 1
ATOM 1548 N N . PRO A 1 194 ? -8.930 26.726 2.839 1.00 90.69 194 PRO A N 1
ATOM 1549 C CA . PRO A 1 194 ? -9.315 26.782 4.253 1.00 90.69 194 PRO A CA 1
ATOM 1550 C C . PRO A 1 194 ? -10.252 25.631 4.655 1.00 90.69 194 PRO A C 1
ATOM 1552 O O . PRO A 1 194 ? -10.155 25.088 5.753 1.00 90.69 194 PRO A O 1
ATOM 1555 N N . GLU A 1 195 ? -11.135 25.212 3.753 1.00 90.31 195 GLU A N 1
ATOM 1556 C CA . GLU A 1 195 ? -12.082 24.113 3.933 1.00 90.31 195 GLU A CA 1
ATOM 1557 C C . GLU A 1 195 ? -11.376 22.756 3.955 1.00 90.31 195 GLU A C 1
ATOM 1559 O O . GLU A 1 195 ? -11.680 21.931 4.820 1.00 90.31 195 GLU A O 1
ATOM 1564 N N . GLN A 1 196 ? -10.380 22.547 3.088 1.00 90.31 196 GLN A N 1
ATOM 1565 C CA . GLN A 1 196 ? -9.521 21.362 3.138 1.00 90.31 196 GLN A CA 1
ATOM 1566 C C . GLN A 1 196 ? -8.751 21.297 4.458 1.00 90.31 196 GLN A C 1
ATOM 1568 O O . GLN A 1 196 ? -8.677 20.231 5.068 1.00 90.31 196 GLN A O 1
ATOM 1573 N N . MET A 1 197 ? -8.232 22.431 4.939 1.00 92.38 197 MET A N 1
ATOM 1574 C CA . MET A 1 197 ? -7.547 22.502 6.231 1.00 92.38 197 MET A CA 1
ATOM 1575 C C . MET A 1 197 ? -8.489 22.160 7.390 1.00 92.38 197 MET A C 1
ATOM 1577 O O . MET A 1 197 ? -8.141 21.344 8.241 1.00 92.38 197 MET A O 1
ATOM 1581 N N . LYS A 1 198 ? -9.707 22.719 7.407 1.00 91.31 198 LYS A N 1
ATOM 1582 C CA . LYS A 1 198 ? -10.738 22.394 8.411 1.00 91.31 198 LYS A CA 1
ATOM 1583 C C . LYS A 1 198 ? -11.048 20.896 8.434 1.00 91.31 198 LYS A C 1
ATOM 1585 O O . LYS A 1 198 ? -11.113 20.312 9.513 1.00 91.31 198 LYS A O 1
ATOM 1590 N N . CYS A 1 199 ? -11.208 20.274 7.265 1.00 91.44 199 CYS A N 1
ATOM 1591 C CA . CYS A 1 199 ? -11.455 18.837 7.158 1.00 91.44 199 CYS A CA 1
ATOM 1592 C C . CYS A 1 199 ? -10.269 18.016 7.677 1.00 91.44 199 CYS A C 1
ATOM 1594 O O . CYS A 1 199 ? -10.460 17.124 8.496 1.00 91.44 199 CYS A O 1
ATOM 1596 N N . LEU A 1 200 ? -9.042 18.350 7.272 1.00 91.25 200 LEU A N 1
ATOM 1597 C CA . LEU A 1 200 ? -7.837 17.650 7.720 1.00 91.25 200 LEU A CA 1
ATOM 1598 C C . LEU A 1 200 ? -7.643 17.742 9.237 1.00 91.25 200 LEU A C 1
ATOM 1600 O O . LEU A 1 200 ? -7.417 16.721 9.881 1.00 91.25 200 LEU A O 1
ATOM 1604 N N . VAL A 1 201 ? -7.789 18.935 9.821 1.00 92.31 201 VAL A N 1
ATOM 1605 C CA . VAL A 1 201 ? -7.706 19.138 11.277 1.00 92.31 201 VAL A CA 1
ATOM 1606 C C . VAL A 1 201 ? -8.773 18.319 12.002 1.00 92.31 201 VAL A C 1
ATOM 1608 O O . VAL A 1 201 ? -8.479 17.687 13.015 1.00 92.31 201 VAL A O 1
ATOM 1611 N N . TRP A 1 202 ? -9.996 18.281 11.468 1.00 93.19 202 TRP A N 1
ATOM 1612 C CA . TRP A 1 202 ? -11.081 17.488 12.037 1.00 93.19 202 TRP A CA 1
ATOM 1613 C C . TRP A 1 202 ? -10.780 15.979 11.998 1.00 93.19 202 TRP A C 1
ATOM 1615 O O . TRP A 1 202 ? -10.893 15.313 13.026 1.00 93.19 202 TRP A O 1
ATOM 1625 N N . ILE A 1 203 ? -10.285 15.455 10.869 1.00 90.94 203 ILE A N 1
ATOM 1626 C CA . ILE A 1 203 ? -9.869 14.046 10.727 1.00 90.94 203 ILE A CA 1
ATOM 1627 C C . ILE A 1 203 ? -8.692 13.717 11.663 1.00 90.94 203 ILE A C 1
ATOM 1629 O O . ILE A 1 203 ? -8.647 12.638 12.259 1.00 90.94 203 ILE A O 1
ATOM 1633 N N . CYS A 1 204 ? -7.728 14.629 11.821 1.00 89.62 204 CYS A N 1
ATOM 1634 C CA . CYS A 1 204 ? -6.619 14.482 12.769 1.00 89.62 204 CYS A CA 1
ATOM 1635 C C . CYS A 1 204 ? -7.094 14.455 14.230 1.00 89.62 204 CYS A C 1
ATOM 1637 O O . CYS A 1 204 ? -6.479 13.769 15.046 1.00 89.62 204 CYS A O 1
ATOM 1639 N N . GLY A 1 205 ? -8.190 15.151 14.549 1.00 88.38 205 GLY A N 1
ATOM 1640 C CA . GLY A 1 205 ? -8.816 15.160 15.873 1.00 88.38 205 GLY A CA 1
ATOM 1641 C C . GLY A 1 205 ? -9.446 13.825 16.287 1.00 88.38 205 GLY A C 1
ATOM 1642 O O . GLY A 1 205 ? -9.614 13.579 17.481 1.00 88.38 205 GLY A O 1
ATOM 1643 N N . LEU A 1 206 ? -9.735 12.929 15.335 1.00 87.56 206 LEU A N 1
ATOM 1644 C CA . LEU A 1 206 ? -10.217 11.566 15.590 1.00 87.56 206 LEU A CA 1
ATOM 1645 C C . LEU A 1 206 ? -9.070 10.659 16.072 1.00 87.56 206 LEU A C 1
ATOM 1647 O O . LEU A 1 206 ? -8.638 9.741 15.374 1.00 87.56 206 LEU A O 1
ATOM 1651 N N . ALA A 1 207 ? -8.522 10.942 17.255 1.00 81.56 207 ALA A N 1
ATOM 1652 C CA . ALA A 1 207 ? -7.318 10.289 17.774 1.00 81.56 207 ALA A CA 1
ATOM 1653 C C . ALA A 1 207 ? -7.531 8.819 18.182 1.00 81.56 207 ALA A C 1
ATOM 1655 O O . ALA A 1 207 ? -6.567 8.050 18.235 1.00 81.56 207 ALA A O 1
ATOM 1656 N N . ASN A 1 208 ? -8.774 8.409 18.453 1.00 85.31 208 ASN A N 1
ATOM 1657 C CA . ASN A 1 208 ? -9.065 7.077 18.970 1.00 85.31 208 ASN A CA 1
ATOM 1658 C C . ASN A 1 208 ? -8.803 5.983 17.914 1.00 85.31 208 ASN A C 1
ATOM 1660 O O . ASN A 1 208 ? -9.078 6.172 16.722 1.00 85.31 208 ASN A O 1
ATOM 1664 N N . PRO A 1 209 ? -8.308 4.797 18.319 1.00 81.38 209 PRO A N 1
ATOM 1665 C CA . PRO A 1 209 ? -8.139 3.667 17.405 1.00 81.38 209 PRO A CA 1
ATOM 1666 C C . PRO A 1 209 ? -9.454 3.185 16.778 1.00 81.38 209 PRO A C 1
ATOM 1668 O O . PRO A 1 209 ? -9.436 2.690 15.654 1.00 81.38 209 PRO A O 1
ATOM 1671 N N . GLU A 1 210 ? -10.580 3.355 17.478 1.00 81.06 210 GLU A N 1
ATOM 1672 C CA . GLU A 1 210 ? -11.915 2.958 17.008 1.00 81.06 210 GLU A CA 1
ATOM 1673 C C . GLU A 1 210 ? -12.370 3.731 15.764 1.00 81.06 210 GLU A C 1
ATOM 1675 O O . GLU A 1 210 ? -13.108 3.178 14.956 1.00 81.06 210 GLU A O 1
ATOM 1680 N N . ASP A 1 211 ? -11.863 4.952 15.571 1.00 84.62 211 ASP A N 1
ATOM 1681 C CA . ASP A 1 211 ? -12.214 5.828 14.448 1.00 84.62 211 ASP A CA 1
ATOM 1682 C C . ASP A 1 211 ? -11.304 5.616 13.223 1.00 84.62 211 ASP A C 1
ATOM 1684 O O . ASP A 1 211 ? -11.307 6.407 12.279 1.00 84.62 211 ASP A O 1
ATOM 1688 N N . ALA A 1 212 ? -10.464 4.575 13.217 1.00 83.31 212 ALA A N 1
ATOM 1689 C CA . ALA A 1 212 ? -9.515 4.341 12.128 1.00 83.31 212 ALA A CA 1
ATOM 1690 C C . ALA A 1 212 ? -10.191 4.127 10.766 1.00 83.31 212 ALA A C 1
ATOM 1692 O O . ALA A 1 212 ? -9.669 4.588 9.749 1.00 83.31 212 ALA A O 1
ATOM 1693 N N . ASP A 1 213 ? -11.348 3.465 10.740 1.00 83.88 213 ASP A N 1
ATOM 1694 C CA . ASP A 1 213 ? -12.146 3.270 9.530 1.00 83.88 213 ASP A CA 1
ATOM 1695 C C . ASP A 1 213 ? -12.773 4.581 9.036 1.00 83.88 213 ASP A C 1
ATOM 1697 O O . ASP A 1 213 ? -12.807 4.819 7.826 1.00 83.88 213 ASP A O 1
ATOM 1701 N N . ILE A 1 214 ? -13.197 5.445 9.963 1.00 86.62 214 ILE A N 1
ATOM 1702 C CA . ILE A 1 214 ? -13.721 6.785 9.675 1.00 86.62 214 ILE A CA 1
ATOM 1703 C C . ILE A 1 214 ? -12.632 7.635 9.011 1.00 86.62 214 ILE A C 1
ATOM 1705 O O . ILE A 1 214 ? -12.827 8.115 7.897 1.00 86.62 214 ILE A O 1
ATOM 1709 N N . ARG A 1 215 ? -11.429 7.702 9.598 1.00 89.44 215 ARG A N 1
ATOM 1710 C CA . ARG A 1 215 ? -10.314 8.481 9.027 1.00 89.44 215 ARG A CA 1
ATOM 1711 C C . ARG A 1 215 ? -9.945 8.051 7.607 1.00 89.44 215 ARG A C 1
ATOM 1713 O O . ARG A 1 215 ? -9.706 8.894 6.748 1.00 89.44 215 ARG A O 1
ATOM 1720 N N . VAL A 1 216 ? -9.900 6.742 7.342 1.00 87.19 216 VAL A N 1
ATOM 1721 C CA . VAL A 1 216 ? -9.593 6.215 5.999 1.00 87.19 216 VAL A CA 1
ATOM 1722 C C . VAL A 1 216 ? -10.696 6.563 4.998 1.00 87.19 216 VAL A C 1
ATOM 1724 O O . VAL A 1 216 ? -10.397 6.892 3.849 1.00 87.19 216 VAL A O 1
ATOM 1727 N N . ARG A 1 217 ? -11.967 6.489 5.408 1.00 86.94 217 ARG A N 1
ATOM 1728 C CA . ARG A 1 217 ? -13.109 6.867 4.565 1.00 86.94 217 ARG A CA 1
ATOM 1729 C C . ARG A 1 217 ? -13.072 8.355 4.214 1.00 86.94 217 ARG A C 1
ATOM 1731 O O . ARG A 1 217 ? -13.242 8.697 3.046 1.00 86.94 217 ARG A O 1
ATOM 1738 N N . ASP A 1 218 ? -12.803 9.205 5.193 1.00 88.75 218 ASP A N 1
ATOM 1739 C CA . ASP A 1 218 ? -12.816 10.658 5.026 1.00 88.75 218 ASP A CA 1
ATOM 1740 C C . ASP A 1 218 ? -11.700 11.151 4.117 1.00 88.75 218 ASP A C 1
ATOM 1742 O O . ASP A 1 218 ? -11.941 11.959 3.220 1.00 88.75 218 ASP A O 1
ATOM 1746 N N . LEU A 1 219 ? -10.494 10.599 4.281 1.00 88.69 219 LEU A N 1
ATOM 1747 C CA . LEU A 1 219 ? -9.376 10.895 3.387 1.00 88.69 219 LEU A CA 1
ATOM 1748 C C . LEU A 1 219 ? -9.707 10.511 1.939 1.00 88.69 219 LEU A C 1
ATOM 1750 O O . LEU A 1 219 ? -9.495 11.319 1.039 1.00 88.69 219 LEU A O 1
ATOM 1754 N N . ARG A 1 220 ? -10.330 9.345 1.708 1.00 88.12 220 ARG A N 1
ATOM 1755 C CA . ARG A 1 220 ? -10.792 8.949 0.362 1.00 88.12 220 ARG A CA 1
ATOM 1756 C C . ARG A 1 220 ? -11.869 9.875 -0.194 1.00 88.12 220 ARG A C 1
ATOM 1758 O O . ARG A 1 220 ? -11.907 10.115 -1.397 1.00 88.12 220 ARG A O 1
ATOM 1765 N N . LYS A 1 221 ? -12.769 10.390 0.646 1.00 87.06 221 LYS A N 1
ATOM 1766 C CA . LYS A 1 221 ? -13.787 11.349 0.200 1.00 87.06 221 LYS A CA 1
ATOM 1767 C C . LYS A 1 221 ? -13.143 12.655 -0.253 1.00 87.06 221 LYS A C 1
ATOM 1769 O O . LYS A 1 221 ? -13.495 13.157 -1.316 1.00 87.06 221 LYS A O 1
ATOM 1774 N N . MET A 1 222 ? -12.186 13.167 0.517 1.00 87.56 222 MET A N 1
ATOM 1775 C CA . MET A 1 222 ? -11.433 14.366 0.147 1.00 87.56 222 MET A CA 1
ATOM 1776 C C . MET A 1 222 ? -10.624 14.159 -1.140 1.00 87.56 222 MET A C 1
ATOM 1778 O O . MET A 1 222 ? -10.576 15.059 -1.971 1.00 87.56 222 MET A O 1
ATOM 1782 N N . GLU A 1 223 ? -10.057 12.967 -1.347 1.00 88.31 223 GLU A N 1
ATOM 1783 C CA . GLU A 1 223 ? -9.392 12.593 -2.603 1.00 88.31 223 GLU A CA 1
ATOM 1784 C C . GLU A 1 223 ? -10.350 12.601 -3.803 1.00 88.31 223 GLU A C 1
ATOM 1786 O O . GLU A 1 223 ? -10.004 13.131 -4.856 1.00 88.31 223 GLU A O 1
ATOM 1791 N N . ASN A 1 224 ? -11.558 12.052 -3.645 1.00 87.19 224 ASN A N 1
ATOM 1792 C CA . ASN A 1 224 ? -12.556 11.989 -4.717 1.00 87.19 224 ASN A CA 1
ATOM 1793 C C . ASN A 1 224 ? -13.233 13.341 -4.992 1.00 87.19 224 ASN A C 1
ATOM 1795 O O . ASN A 1 224 ? -13.647 13.602 -6.120 1.00 87.19 224 ASN A O 1
ATOM 1799 N N . ASN A 1 225 ? -13.378 14.189 -3.972 1.00 87.69 225 ASN A N 1
ATOM 1800 C CA . ASN A 1 225 ? -13.955 15.523 -4.086 1.00 87.69 225 ASN A CA 1
ATOM 1801 C C . ASN A 1 225 ? -13.154 16.537 -3.242 1.00 87.69 225 ASN A C 1
ATOM 1803 O O . ASN A 1 225 ? -13.489 16.775 -2.074 1.00 87.69 225 ASN A O 1
ATOM 1807 N N . PRO A 1 226 ? -12.136 17.189 -3.834 1.00 84.50 226 PRO A N 1
ATOM 1808 C CA . PRO A 1 226 ? -11.272 18.143 -3.135 1.00 84.50 226 PRO A CA 1
ATOM 1809 C C . PRO A 1 226 ? -11.982 19.397 -2.606 1.00 84.50 226 PRO A C 1
ATOM 1811 O O . PRO A 1 226 ? -11.398 20.112 -1.793 1.00 84.50 226 PRO A O 1
ATOM 1814 N N . GLN A 1 227 ? -13.209 19.678 -3.061 1.00 84.25 227 GLN A N 1
ATOM 1815 C CA . GLN A 1 227 ? -14.028 20.817 -2.623 1.00 84.25 227 GLN A CA 1
ATOM 1816 C C . GLN A 1 227 ? -15.020 20.448 -1.508 1.00 84.25 227 GLN A C 1
ATOM 1818 O O . GLN A 1 227 ? -15.872 21.257 -1.148 1.00 84.25 227 GLN A O 1
ATOM 1823 N N . THR A 1 228 ? -14.925 19.231 -0.957 1.00 87.50 228 THR A N 1
ATOM 1824 C CA . THR A 1 228 ? -15.786 18.782 0.145 1.00 87.50 228 THR A CA 1
ATOM 1825 C C . THR A 1 228 ? -15.669 19.727 1.337 1.00 87.50 228 THR A C 1
ATOM 1827 O O . THR A 1 228 ? -14.575 20.001 1.834 1.00 87.50 228 THR A O 1
ATOM 1830 N N . THR A 1 229 ? -16.811 20.188 1.838 1.00 91.44 229 THR A N 1
ATOM 1831 C CA . THR A 1 229 ? -16.856 21.011 3.048 1.00 91.44 229 THR A CA 1
ATOM 1832 C C . THR A 1 229 ? -16.864 20.146 4.309 1.00 91.44 229 THR A C 1
ATOM 1834 O O . THR A 1 229 ? -17.335 19.008 4.311 1.00 91.44 229 THR A O 1
ATOM 1837 N N . LEU A 1 230 ? -16.431 20.711 5.441 1.00 91.00 230 LEU A N 1
ATOM 1838 C CA . LEU A 1 230 ? -16.461 20.004 6.727 1.00 91.00 230 LEU A CA 1
ATOM 1839 C C . LEU A 1 230 ? -17.877 19.530 7.112 1.00 91.00 230 LEU A C 1
ATOM 1841 O O . LEU A 1 230 ? -18.030 18.480 7.730 1.00 91.00 230 LEU A O 1
ATOM 1845 N N . LYS A 1 231 ? -18.917 20.285 6.730 1.00 89.50 231 LYS A N 1
ATOM 1846 C CA . LYS A 1 231 ? -20.320 19.916 6.983 1.00 89.50 231 LYS A CA 1
ATOM 1847 C C . LYS A 1 231 ? -20.753 18.699 6.166 1.00 89.50 231 LYS A C 1
ATOM 1849 O O . LYS A 1 231 ? -21.443 17.830 6.684 1.00 89.50 231 LYS A O 1
ATOM 1854 N N . GLU A 1 232 ? -20.353 18.631 4.901 1.00 88.62 232 GLU A N 1
ATOM 1855 C CA . GLU A 1 232 ? -20.639 17.478 4.041 1.00 88.62 232 GLU A CA 1
ATOM 1856 C C . GLU A 1 232 ? -19.858 16.241 4.482 1.00 88.62 232 GLU A C 1
ATOM 1858 O O . GLU A 1 232 ? -20.355 15.118 4.374 1.00 88.62 232 GLU A O 1
ATOM 1863 N N . LEU A 1 233 ? -18.631 16.433 4.972 1.00 89.88 233 LEU A N 1
ATOM 1864 C CA . LEU A 1 233 ? -17.813 15.361 5.525 1.00 89.88 233 LEU A CA 1
ATOM 1865 C C . LEU A 1 233 ? -18.468 14.770 6.781 1.00 89.88 233 LEU A C 1
ATOM 1867 O O . LEU A 1 233 ? -18.718 13.567 6.832 1.00 89.88 233 LEU A O 1
ATOM 1871 N N . SER A 1 234 ? -18.845 15.614 7.746 1.00 89.12 234 SER A N 1
ATOM 1872 C CA . SER A 1 234 ? -19.473 15.156 8.989 1.00 89.12 234 SER A CA 1
ATOM 1873 C C . SER A 1 234 ? -20.856 14.531 8.775 1.00 89.12 234 SER A C 1
ATOM 1875 O O . SER A 1 234 ? -21.179 13.541 9.431 1.00 89.12 234 SER A O 1
ATOM 1877 N N . ALA A 1 235 ? -21.654 15.042 7.831 1.00 88.31 235 ALA A N 1
ATOM 1878 C CA . ALA A 1 235 ? -22.969 14.486 7.509 1.00 88.31 235 ALA A CA 1
ATOM 1879 C C . ALA A 1 235 ? -22.891 13.047 6.966 1.00 88.31 235 ALA A C 1
ATOM 1881 O O . ALA A 1 235 ? -23.691 12.195 7.354 1.00 88.31 235 ALA A O 1
ATOM 1882 N N . GLU A 1 236 ? -21.914 12.747 6.105 1.00 85.00 236 GLU A N 1
ATOM 1883 C CA . GLU A 1 236 ? -21.741 11.391 5.568 1.00 85.00 236 GLU A CA 1
ATOM 1884 C C . GLU A 1 236 ? -21.304 10.398 6.648 1.00 85.00 236 GLU A C 1
ATOM 1886 O O . GLU A 1 236 ? -21.788 9.266 6.696 1.00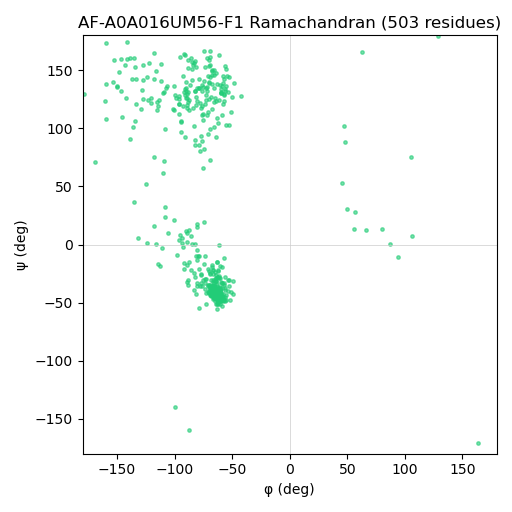 85.00 236 GLU A O 1
ATOM 1891 N N . ILE A 1 237 ? -20.417 10.818 7.548 1.00 85.38 237 ILE A N 1
ATOM 1892 C CA . ILE A 1 237 ? -19.973 9.968 8.657 1.00 85.38 237 ILE A CA 1
ATOM 1893 C C . ILE A 1 237 ? -21.127 9.716 9.611 1.00 85.38 237 ILE A C 1
ATOM 1895 O O . ILE A 1 237 ? -21.313 8.582 10.042 1.00 85.38 237 ILE A O 1
ATOM 1899 N N . GLN A 1 238 ? -21.938 10.736 9.896 1.00 84.62 238 GLN A N 1
ATOM 1900 C CA . GLN A 1 238 ? -23.135 10.563 10.706 1.00 84.62 238 GLN A CA 1
ATOM 1901 C C . GLN A 1 238 ? -24.065 9.518 10.075 1.00 84.62 238 GLN A C 1
ATOM 1903 O O . GLN A 1 238 ? -24.466 8.571 10.748 1.00 84.62 238 GLN A O 1
ATOM 1908 N N . GLN A 1 239 ? -24.298 9.593 8.761 1.00 83.44 239 GLN A N 1
ATOM 1909 C CA . GLN A 1 239 ? -25.070 8.584 8.034 1.00 83.44 239 GLN A CA 1
ATOM 1910 C C . GLN A 1 239 ? -24.432 7.184 8.113 1.00 83.44 239 GLN A C 1
ATOM 1912 O O . GLN A 1 239 ? -25.135 6.182 8.273 1.00 83.44 239 GLN A O 1
ATOM 1917 N N . PHE A 1 240 ? -23.104 7.084 8.024 1.00 80.94 240 PHE A N 1
ATOM 1918 C CA . PHE A 1 240 ? -22.376 5.821 8.159 1.00 80.94 240 PHE A CA 1
ATOM 1919 C C . PHE A 1 240 ? -22.506 5.220 9.568 1.00 80.94 240 PHE A C 1
ATOM 1921 O O . PHE A 1 240 ? -22.775 4.022 9.706 1.00 80.94 240 PHE A O 1
ATOM 1928 N N . VAL A 1 241 ? -22.369 6.044 10.608 1.00 79.62 241 VAL A N 1
ATOM 1929 C CA . VAL A 1 241 ? -22.544 5.652 12.012 1.00 79.62 241 VAL A CA 1
ATOM 1930 C C . VAL A 1 241 ? -23.984 5.207 12.265 1.00 79.62 241 VAL A C 1
ATOM 1932 O O . VAL A 1 241 ? -24.201 4.141 12.846 1.00 79.62 241 VAL A O 1
ATOM 1935 N N . ASP A 1 242 ? -24.969 5.944 11.753 1.00 77.12 242 ASP A N 1
ATOM 1936 C CA . ASP A 1 242 ? -26.388 5.601 11.871 1.00 77.12 242 ASP A CA 1
ATOM 1937 C C . ASP A 1 242 ? -26.700 4.268 11.175 1.00 77.12 242 ASP A C 1
ATOM 1939 O O . ASP A 1 242 ? -27.397 3.414 11.730 1.00 77.12 242 ASP A O 1
ATOM 1943 N N . THR A 1 243 ? -26.108 4.030 10.002 1.00 73.12 243 THR A N 1
ATOM 1944 C CA . THR A 1 243 ? -26.241 2.767 9.259 1.00 73.12 243 THR A CA 1
ATOM 1945 C C . THR A 1 243 ? -25.589 1.597 10.007 1.00 73.12 243 THR A C 1
ATOM 1947 O O . THR A 1 243 ? -26.170 0.511 10.080 1.00 73.12 243 THR A O 1
ATOM 1950 N N . ARG A 1 244 ? -24.419 1.800 10.636 1.00 69.19 244 ARG A N 1
ATOM 1951 C CA . ARG A 1 244 ? -23.787 0.800 11.523 1.00 69.19 244 ARG A CA 1
ATOM 1952 C C . ARG A 1 244 ? -24.674 0.482 12.728 1.00 69.19 244 ARG A C 1
ATOM 1954 O O . ARG A 1 244 ? -24.865 -0.691 13.050 1.00 69.19 244 ARG A O 1
ATOM 1961 N N . CYS A 1 245 ? -25.255 1.498 13.365 1.00 56.75 245 CYS A N 1
ATOM 1962 C CA . CYS A 1 245 ? -26.186 1.333 14.483 1.00 56.75 245 CYS A CA 1
ATOM 1963 C C . CYS A 1 245 ? -27.452 0.561 14.079 1.00 56.75 245 CYS A C 1
ATOM 1965 O O . CYS A 1 245 ? -27.929 -0.283 14.840 1.00 56.75 245 CYS A O 1
ATOM 1967 N N . GLN A 1 246 ? -27.979 0.795 12.874 1.00 53.62 246 GLN A N 1
ATOM 1968 C CA . GLN A 1 246 ? -29.121 0.052 12.333 1.00 53.62 246 GLN A CA 1
ATOM 1969 C C . GLN A 1 246 ? -28.764 -1.400 11.990 1.00 53.62 246 GLN A C 1
ATOM 1971 O O . GLN A 1 246 ? -29.539 -2.298 12.300 1.00 53.62 246 GLN A O 1
ATOM 1976 N N . ALA A 1 247 ? -27.580 -1.664 11.433 1.00 50.28 247 ALA A N 1
ATOM 1977 C CA . ALA A 1 247 ? -27.129 -3.023 11.124 1.00 50.28 247 ALA A CA 1
ATOM 1978 C C . ALA A 1 247 ? -26.849 -3.875 12.382 1.00 50.28 247 ALA A C 1
ATOM 1980 O O . ALA A 1 247 ? -27.029 -5.094 12.360 1.00 50.28 247 ALA A O 1
ATOM 1981 N N . LEU A 1 248 ? -26.433 -3.243 13.487 1.00 43.69 248 LEU A N 1
ATOM 1982 C CA . LEU A 1 248 ? -26.241 -3.896 14.791 1.00 43.69 248 LEU A CA 1
ATOM 1983 C C . LEU A 1 248 ? -27.560 -4.126 15.547 1.00 43.69 248 LEU A C 1
ATOM 1985 O O . LEU A 1 248 ? -27.640 -5.013 16.402 1.00 43.69 248 LEU A O 1
ATOM 1989 N N . ARG A 1 249 ? -28.620 -3.386 15.205 1.00 39.50 249 ARG A N 1
ATOM 1990 C CA . ARG A 1 249 ? -29.988 -3.693 15.627 1.00 39.50 249 ARG A CA 1
ATOM 1991 C C . ARG A 1 249 ? -30.520 -4.839 14.766 1.00 39.50 249 ARG A C 1
ATOM 1993 O O . ARG A 1 249 ? -31.077 -4.630 13.694 1.00 39.50 249 ARG A O 1
ATOM 2000 N N . LYS A 1 250 ? -30.380 -6.078 15.248 1.00 32.59 250 LYS A N 1
ATOM 2001 C CA . LYS A 1 250 ? -31.171 -7.206 14.721 1.00 32.59 250 LYS A CA 1
ATOM 2002 C C . LYS A 1 250 ? -32.651 -6.785 14.668 1.00 32.59 250 LYS A C 1
ATOM 2004 O O . LYS A 1 250 ? -33.103 -6.170 15.639 1.00 32.59 250 LYS A O 1
ATOM 2009 N N . PRO A 1 251 ? -33.422 -7.123 13.615 1.00 31.83 251 PRO A N 1
ATOM 2010 C CA . PRO A 1 251 ? -34.866 -6.960 13.676 1.00 31.83 251 PRO A CA 1
ATOM 2011 C C . PRO A 1 251 ? -35.354 -7.760 14.881 1.00 31.83 251 PRO A C 1
ATOM 2013 O O . PRO A 1 251 ? -35.037 -8.945 15.022 1.00 31.83 251 PRO A O 1
ATOM 2016 N N . ALA A 1 252 ? -36.044 -7.086 15.796 1.00 30.92 252 ALA A N 1
ATOM 2017 C CA . ALA A 1 252 ? -36.664 -7.727 16.937 1.00 30.92 252 ALA A CA 1
ATOM 2018 C C . ALA A 1 252 ? -37.750 -8.669 16.407 1.00 30.92 252 ALA A C 1
ATOM 2020 O O . ALA A 1 252 ? -38.883 -8.264 16.166 1.00 30.92 252 ALA A O 1
ATOM 2021 N N . ILE A 1 253 ? -37.387 -9.933 16.193 1.00 31.66 253 ILE A N 1
ATOM 2022 C CA . ILE A 1 253 ? -38.355 -11.016 16.101 1.00 31.66 253 ILE A CA 1
ATOM 2023 C C . ILE A 1 253 ? -38.906 -11.164 17.515 1.00 31.66 253 ILE A C 1
ATOM 2025 O O . ILE A 1 253 ? -38.259 -11.716 18.406 1.00 31.66 253 ILE A O 1
ATOM 2029 N N . ILE A 1 254 ? -40.084 -10.586 17.725 1.00 32.72 254 ILE A N 1
ATOM 2030 C CA . ILE A 1 254 ? -40.922 -10.855 18.883 1.00 32.72 254 ILE A CA 1
ATOM 2031 C C . ILE A 1 254 ? -41.347 -12.317 18.751 1.00 32.72 254 ILE A C 1
ATOM 2033 O O . ILE A 1 254 ? -42.227 -12.631 17.963 1.00 32.72 254 ILE A O 1
ATOM 2037 N N . ASN A 1 255 ? -40.696 -13.210 19.493 1.00 25.94 255 ASN A N 1
ATOM 2038 C CA . ASN A 1 255 ? -41.267 -14.505 19.838 1.00 25.94 255 ASN A CA 1
ATOM 2039 C C . ASN A 1 255 ? -41.032 -14.751 21.328 1.00 25.94 255 ASN A C 1
ATOM 2041 O O . ASN A 1 255 ? -39.919 -14.970 21.803 1.00 25.94 255 ASN A O 1
ATOM 2045 N N . THR A 1 256 ? -42.128 -14.631 22.060 1.00 28.83 256 THR A N 1
ATOM 2046 C CA . THR A 1 256 ? -42.321 -14.947 23.467 1.00 28.83 256 THR A CA 1
ATOM 2047 C C . THR A 1 256 ? -42.284 -16.456 23.689 1.00 28.83 256 THR A C 1
ATOM 2049 O O . THR A 1 256 ? -43.121 -17.138 23.121 1.00 28.83 256 THR A O 1
ATOM 2052 N N . VAL A 1 257 ? -41.429 -16.961 24.590 1.00 23.95 257 VAL A N 1
ATOM 2053 C CA . VAL A 1 257 ? -41.767 -18.047 25.541 1.00 23.95 257 VAL A CA 1
ATOM 2054 C C . VAL A 1 257 ? -40.932 -17.866 26.819 1.00 23.95 257 VAL A C 1
ATOM 2056 O O . VAL A 1 257 ? -39.748 -17.545 26.779 1.00 23.95 257 VAL A O 1
ATOM 2059 N N . TRP A 1 258 ? -41.611 -18.013 27.954 1.00 25.42 258 TRP A N 1
ATOM 2060 C CA . TRP A 1 258 ? -41.214 -17.712 29.329 1.00 25.42 258 TRP A CA 1
ATOM 2061 C C . TRP A 1 258 ? -40.493 -18.875 30.027 1.00 25.42 258 TRP A C 1
ATOM 2063 O O . TRP A 1 258 ? -40.870 -20.008 29.778 1.00 25.42 258 TRP A O 1
ATOM 2073 N N . TYR A 1 259 ? -39.598 -18.592 30.995 1.00 22.69 259 TYR A N 1
ATOM 2074 C CA . TYR A 1 259 ? -39.624 -19.224 32.335 1.00 22.69 259 TYR A CA 1
ATOM 2075 C C . TYR A 1 259 ? -38.848 -18.413 33.415 1.00 22.69 259 TYR A C 1
ATOM 2077 O O . TYR A 1 259 ? -37.627 -18.325 33.415 1.00 22.69 259 TYR A O 1
ATOM 2085 N N . VAL A 1 260 ? -39.633 -17.804 34.318 1.00 26.69 260 VAL A N 1
ATOM 2086 C CA . VAL A 1 260 ? -39.504 -17.632 35.789 1.00 26.69 260 VAL A CA 1
ATOM 2087 C C . VAL A 1 260 ? -38.172 -17.174 36.432 1.00 26.69 260 VAL A C 1
ATOM 2089 O O . VAL A 1 260 ? -37.332 -17.980 36.810 1.00 26.69 260 VAL A O 1
ATOM 2092 N N . SER A 1 261 ? -38.112 -15.886 36.808 1.00 25.86 261 SER A N 1
ATOM 2093 C CA . SER A 1 261 ? -37.975 -15.467 38.222 1.00 25.86 261 SER A CA 1
ATOM 2094 C C . SER A 1 261 ? -38.585 -14.061 38.428 1.00 25.86 261 SER A C 1
ATOM 2096 O O . SER A 1 261 ? -38.553 -13.205 37.545 1.00 25.86 261 SER A O 1
ATOM 2098 N N . GLN A 1 262 ? -39.281 -13.859 39.547 1.00 33.22 262 GLN A N 1
ATOM 2099 C CA . GLN A 1 262 ? -40.391 -12.908 39.693 1.00 33.22 262 GLN A CA 1
ATOM 2100 C C . GLN A 1 262 ? -40.000 -11.439 39.960 1.00 33.22 262 GLN A C 1
ATOM 2102 O O . GLN A 1 262 ? -40.069 -10.991 41.105 1.00 33.22 262 GLN A O 1
ATOM 2107 N N . ARG A 1 263 ? -39.723 -10.629 38.929 1.00 33.47 263 ARG A N 1
ATOM 2108 C CA . ARG A 1 263 ? -39.896 -9.158 39.005 1.00 33.47 263 ARG A CA 1
ATOM 2109 C C . ARG A 1 263 ? -40.333 -8.591 37.654 1.00 33.47 263 ARG A C 1
ATOM 2111 O O . ARG A 1 263 ? -39.542 -8.566 36.719 1.00 33.47 263 ARG A O 1
ATOM 2118 N N . ARG A 1 264 ? -41.584 -8.125 37.548 1.00 35.00 264 ARG A N 1
ATOM 2119 C CA . ARG A 1 264 ? -42.067 -7.414 36.353 1.00 35.00 264 ARG A CA 1
ATOM 2120 C C . ARG A 1 264 ? -41.759 -5.914 36.471 1.00 35.00 264 ARG A C 1
ATOM 2122 O O . ARG A 1 264 ? -42.193 -5.304 37.452 1.00 35.00 264 ARG A O 1
ATOM 2129 N N . PRO A 1 265 ? -41.058 -5.296 35.507 1.00 39.16 265 PRO A N 1
ATOM 2130 C CA . PRO A 1 265 ? -41.158 -3.856 35.311 1.00 39.16 265 PRO A CA 1
ATOM 2131 C C . PRO A 1 265 ? -42.584 -3.517 34.844 1.00 39.16 265 PRO A C 1
ATOM 2133 O O . PRO A 1 265 ? -43.143 -4.211 33.997 1.00 39.16 265 PRO A O 1
ATOM 2136 N N . HIS A 1 266 ? -43.180 -2.480 35.427 1.00 48.12 266 HIS A N 1
ATOM 2137 C CA . HIS A 1 266 ? -44.496 -1.941 35.074 1.00 48.12 266 HIS A CA 1
ATOM 2138 C C . HIS A 1 266 ? -44.360 -0.433 34.825 1.00 48.12 266 HIS A C 1
ATOM 2140 O O . HIS A 1 266 ? -43.427 0.198 35.332 1.00 48.12 266 HIS A O 1
ATOM 2146 N N . TRP A 1 267 ? -45.255 0.153 34.027 1.00 41.78 267 TRP A N 1
ATOM 2147 C CA . TRP A 1 267 ? -45.284 1.605 33.845 1.00 41.78 267 TRP A CA 1
ATOM 2148 C C . TRP A 1 267 ? -45.712 2.291 35.144 1.00 41.78 267 TRP A C 1
ATOM 2150 O O . TRP A 1 267 ? -46.509 1.741 35.894 1.00 41.78 267 TRP A O 1
ATOM 2160 N N . ALA A 1 268 ? -45.227 3.509 35.405 1.00 50.78 268 ALA A N 1
ATOM 2161 C CA . ALA A 1 268 ? -45.535 4.239 36.643 1.00 50.78 268 ALA A CA 1
ATOM 2162 C C . ALA A 1 268 ? -47.049 4.379 36.912 1.00 50.78 268 ALA A C 1
ATOM 2164 O O . ALA A 1 268 ? -47.468 4.382 38.067 1.00 50.78 268 ALA A O 1
ATOM 2165 N N . LYS A 1 269 ? -47.855 4.437 35.842 1.00 53.59 269 LYS A N 1
ATOM 2166 C CA . LYS A 1 269 ? -49.324 4.483 35.884 1.00 53.59 269 LYS A CA 1
ATOM 2167 C C . LYS A 1 269 ? -49.987 3.176 36.356 1.00 53.59 269 LYS A C 1
ATOM 2169 O O . LYS A 1 269 ? -51.078 3.230 36.901 1.00 53.59 269 LYS A O 1
ATOM 2174 N N . ASP A 1 270 ? -49.304 2.042 36.207 1.00 48.91 270 ASP A N 1
ATOM 2175 C CA . ASP A 1 270 ? -49.804 0.692 36.511 1.00 48.91 270 ASP A CA 1
ATOM 2176 C C . ASP A 1 270 ? -49.123 0.112 37.768 1.00 48.91 270 ASP A C 1
ATOM 2178 O O . ASP A 1 270 ? -48.985 -1.099 37.929 1.00 48.91 270 ASP A O 1
ATOM 2182 N N . CYS A 1 271 ? -48.611 0.980 38.648 1.00 63.72 271 CYS A N 1
ATOM 2183 C CA . CYS A 1 271 ? -47.965 0.578 39.893 1.00 63.72 271 CYS A CA 1
ATOM 2184 C C . CYS A 1 271 ? -48.998 0.345 40.995 1.00 63.72 271 CYS A C 1
ATOM 2186 O O . CYS A 1 271 ? -49.605 1.294 41.493 1.00 63.72 271 CYS A O 1
ATOM 2188 N N . ASP A 1 272 ? -49.083 -0.893 41.487 1.00 62.38 272 ASP A N 1
ATOM 2189 C CA . ASP A 1 272 ? -49.947 -1.301 42.612 1.00 62.38 272 ASP A CA 1
ATOM 2190 C C . ASP A 1 272 ? -49.696 -0.521 43.923 1.00 62.38 272 ASP A C 1
ATOM 2192 O O . ASP A 1 272 ? -50.448 -0.630 44.898 1.00 62.38 272 ASP A 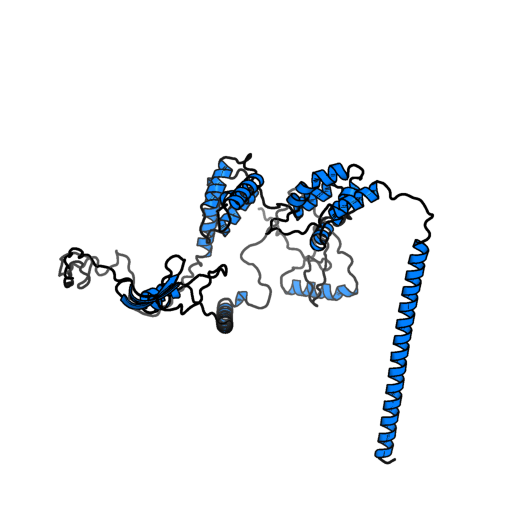O 1
ATOM 2196 N N . PHE A 1 273 ? -48.603 0.247 43.979 1.00 66.12 273 PHE A N 1
ATOM 2197 C CA . PHE A 1 273 ? -48.195 1.056 45.124 1.00 66.12 273 PHE A CA 1
ATOM 2198 C C . PHE A 1 273 ? -48.179 2.563 44.839 1.00 66.12 273 PHE A C 1
ATOM 2200 O O . PHE A 1 273 ? -47.870 3.317 45.761 1.00 66.12 273 PHE A O 1
ATOM 2207 N N . ALA A 1 274 ? -48.538 3.017 43.628 1.00 63.88 274 ALA A N 1
ATOM 2208 C CA . ALA A 1 274 ? -48.562 4.440 43.267 1.00 63.88 274 ALA A CA 1
ATOM 2209 C C . ALA A 1 274 ? -49.450 5.262 44.212 1.00 63.88 274 ALA A C 1
ATOM 2211 O O . ALA A 1 274 ? -49.052 6.339 44.648 1.00 63.88 274 ALA A O 1
ATOM 2212 N N . ASN A 1 275 ? -50.596 4.701 44.608 1.00 68.12 275 ASN A N 1
ATOM 2213 C CA . ASN A 1 275 ? -51.590 5.376 45.447 1.00 68.12 275 ASN A CA 1
ATOM 2214 C C . ASN A 1 275 ? -51.612 4.878 46.903 1.00 68.12 275 ASN A C 1
ATOM 2216 O O . ASN A 1 275 ? -52.510 5.228 47.665 1.00 68.12 275 ASN A O 1
ATOM 2220 N N . LYS A 1 276 ? -50.635 4.059 47.323 1.00 74.69 276 LYS A N 1
ATOM 2221 C CA . LYS A 1 276 ? -50.541 3.590 48.715 1.00 74.69 276 LYS A CA 1
ATOM 2222 C C . LYS A 1 276 ? -49.712 4.552 49.563 1.00 74.69 276 LYS A C 1
ATOM 2224 O O . LYS A 1 276 ? -48.558 4.838 49.241 1.00 74.69 276 LYS A O 1
ATOM 2229 N N . THR A 1 277 ? -50.293 5.008 50.670 1.00 75.88 277 THR A N 1
ATOM 2230 C CA . THR A 1 277 ? -49.633 5.878 51.652 1.00 75.88 277 THR A CA 1
ATOM 2231 C C . THR A 1 277 ? -48.746 5.057 52.581 1.00 75.88 277 THR A C 1
ATOM 2233 O O . THR A 1 277 ? -49.201 4.124 53.242 1.00 75.88 277 THR A O 1
ATOM 2236 N N . CYS A 1 278 ? -47.462 5.402 52.645 1.00 72.62 278 CYS A N 1
ATOM 2237 C CA . CYS A 1 278 ? -46.516 4.761 53.547 1.00 72.62 278 CYS A CA 1
ATOM 2238 C C . CYS A 1 278 ? -46.836 5.112 55.005 1.00 72.62 278 CYS A C 1
ATOM 2240 O O . CYS A 1 278 ? -46.896 6.285 55.368 1.00 72.62 278 CYS A O 1
ATOM 2242 N N . HIS A 1 279 ? -46.976 4.096 55.856 1.00 70.25 279 HIS A N 1
ATOM 2243 C CA . HIS A 1 279 ? -47.327 4.275 57.267 1.00 70.25 279 HIS A CA 1
ATOM 2244 C C . HIS A 1 279 ? -46.233 4.994 58.084 1.00 70.25 279 HIS A C 1
ATOM 2246 O O . HIS A 1 279 ? -46.544 5.644 59.077 1.00 70.25 279 HIS A O 1
ATOM 2252 N N . ASP A 1 280 ? -44.968 4.915 57.644 1.00 65.62 280 ASP A N 1
ATOM 2253 C CA . ASP A 1 280 ? -43.810 5.442 58.383 1.00 65.62 280 ASP A CA 1
ATOM 2254 C C . ASP A 1 280 ? -43.494 6.912 58.048 1.00 65.62 280 ASP A C 1
ATOM 2256 O O . ASP A 1 280 ? -43.006 7.650 58.899 1.00 65.62 280 ASP A O 1
ATOM 2260 N N . CYS A 1 281 ? -43.750 7.368 56.814 1.00 72.88 281 CYS A N 1
ATOM 2261 C CA . CYS A 1 281 ? -43.460 8.754 56.399 1.00 72.88 281 CYS A CA 1
ATOM 2262 C C . CYS A 1 281 ? -44.665 9.525 55.851 1.00 72.88 281 CYS A C 1
ATOM 2264 O O . CYS A 1 281 ? -44.509 10.669 55.428 1.00 72.88 281 CYS A O 1
ATOM 2266 N N . LYS A 1 282 ? -45.848 8.900 55.821 1.00 75.06 282 LYS A N 1
ATOM 2267 C CA . LYS A 1 282 ? -47.108 9.457 55.307 1.00 75.06 282 LYS A CA 1
ATOM 2268 C C . LYS A 1 282 ? -47.060 9.952 53.849 1.00 75.06 282 LYS A C 1
ATOM 2270 O O . LYS A 1 282 ? -47.985 10.621 53.408 1.00 75.06 282 LYS A O 1
ATOM 2275 N N . ARG A 1 283 ? -46.018 9.612 53.075 1.00 69.88 283 ARG A N 1
ATOM 2276 C CA . ARG A 1 283 ? -45.921 9.912 51.632 1.00 69.88 283 ARG A CA 1
ATOM 2277 C C . ARG A 1 283 ? -46.453 8.750 50.795 1.00 69.88 283 ARG A C 1
ATOM 2279 O O . ARG A 1 283 ? -46.265 7.587 51.153 1.00 69.88 283 ARG A O 1
ATOM 2286 N N . VAL A 1 284 ? -47.086 9.078 49.675 1.00 70.25 284 VAL A N 1
ATOM 2287 C CA . VAL A 1 284 ? -47.690 8.120 48.736 1.00 70.25 284 VAL A CA 1
ATOM 2288 C C . VAL A 1 284 ? -46.638 7.604 47.742 1.00 70.25 284 VAL A C 1
ATOM 2290 O O . VAL A 1 284 ? -45.658 8.300 47.469 1.00 70.25 284 VAL A O 1
ATOM 2293 N N . GLY A 1 285 ? -46.794 6.378 47.234 1.00 67.25 285 GLY A N 1
ATOM 2294 C CA . GLY A 1 285 ? -45.994 5.872 46.107 1.00 67.25 285 GLY A CA 1
ATOM 2295 C C . GLY A 1 285 ? -44.904 4.845 46.439 1.00 67.25 285 GLY A C 1
ATOM 2296 O O . GLY A 1 285 ? -44.104 4.512 45.567 1.00 67.25 285 GLY A O 1
ATOM 2297 N N . HIS A 1 286 ? -44.812 4.343 47.677 1.00 70.38 286 HIS A N 1
ATOM 2298 C CA . HIS A 1 286 ? -43.829 3.311 48.045 1.00 70.38 286 HIS A CA 1
ATOM 2299 C C . HIS A 1 286 ? -44.284 2.432 49.221 1.00 70.38 286 HIS A C 1
ATOM 2301 O O . HIS A 1 286 ? -45.126 2.823 50.028 1.00 70.38 286 HIS A O 1
ATOM 2307 N N . LYS A 1 287 ? -43.694 1.232 49.337 1.00 66.38 287 LYS A N 1
ATOM 2308 C CA . LYS A 1 287 ? -44.007 0.248 50.391 1.00 66.38 287 LYS A CA 1
ATOM 2309 C C . LYS A 1 287 ? -43.059 0.322 51.599 1.00 66.38 287 LYS A C 1
ATOM 2311 O O . LYS A 1 287 ? -41.928 0.806 51.495 1.00 66.38 287 LYS A O 1
ATOM 2316 N N . LYS A 1 288 ? -43.503 -0.244 52.729 1.00 57.59 288 LYS A N 1
ATOM 2317 C CA . LYS A 1 288 ? -42.712 -0.423 53.962 1.00 57.59 288 LYS A CA 1
ATOM 2318 C C . LYS A 1 288 ? -41.392 -1.155 53.658 1.00 57.59 288 LYS A C 1
ATOM 2320 O O . LYS A 1 288 ? -41.391 -2.153 52.938 1.00 57.59 288 LYS A O 1
ATOM 2325 N N . GLY A 1 289 ? -40.271 -0.621 54.149 1.00 61.44 289 GLY A N 1
ATOM 2326 C CA . GLY A 1 289 ? -38.907 -1.108 53.864 1.00 61.44 289 GLY A CA 1
ATOM 2327 C C . GLY A 1 289 ? -38.176 -0.414 52.703 1.00 61.44 289 GLY A C 1
ATOM 2328 O O . GLY A 1 289 ? -36.972 -0.587 52.563 1.00 61.44 289 GLY A O 1
ATOM 2329 N N . TYR A 1 290 ? -38.868 0.411 51.908 1.00 59.44 290 TYR A N 1
ATOM 2330 C CA . TYR A 1 290 ? -38.279 1.212 50.817 1.00 59.44 290 TYR A CA 1
ATOM 2331 C C . TYR A 1 290 ? -38.446 2.725 51.051 1.00 59.44 290 TYR A C 1
ATOM 2333 O O . TYR A 1 290 ? -38.293 3.541 50.143 1.00 59.44 290 TYR A O 1
ATOM 2341 N N . CYS A 1 291 ? -38.778 3.103 52.288 1.00 65.88 291 CYS A N 1
ATOM 2342 C CA . CYS A 1 291 ? -38.917 4.485 52.718 1.00 65.88 291 CYS A CA 1
ATOM 2343 C C . CYS A 1 291 ? -37.532 5.133 52.860 1.00 65.88 291 CYS A C 1
ATOM 2345 O O . CYS A 1 291 ? -36.713 4.688 53.661 1.00 65.88 291 CYS A O 1
ATOM 2347 N N . LYS A 1 292 ? -37.278 6.218 52.118 1.00 61.44 292 LYS A N 1
ATOM 2348 C CA . LYS A 1 292 ? -36.001 6.957 52.170 1.00 61.44 292 LYS A CA 1
ATOM 2349 C C . LYS A 1 292 ? -35.711 7.602 53.538 1.00 61.44 292 LYS A C 1
ATOM 2351 O O . LYS A 1 292 ? -34.568 7.959 53.789 1.00 61.44 292 LYS A O 1
ATOM 2356 N N . ASN A 1 293 ? -36.711 7.716 54.421 1.00 56.19 293 ASN A N 1
ATOM 2357 C CA . ASN A 1 293 ? -36.534 8.195 55.800 1.00 56.19 293 ASN A CA 1
ATOM 2358 C C . ASN A 1 293 ? -36.058 7.102 56.774 1.00 56.19 293 ASN A C 1
ATOM 2360 O O . ASN A 1 293 ? -35.879 7.386 57.957 1.00 56.19 293 ASN A O 1
ATOM 2364 N N . PHE A 1 294 ? -35.842 5.865 56.314 1.00 44.75 294 PHE A N 1
ATOM 2365 C CA . PHE A 1 294 ? -35.266 4.813 57.147 1.00 44.75 294 PHE A CA 1
ATOM 2366 C C . PHE A 1 294 ? -33.754 5.044 57.289 1.00 44.75 294 PHE A C 1
ATOM 2368 O O . PHE A 1 294 ? -32.945 4.583 56.484 1.00 44.75 294 PHE A O 1
ATOM 2375 N N . THR A 1 295 ? -33.358 5.807 58.306 1.00 45.28 295 THR A N 1
ATOM 2376 C CA . THR A 1 295 ? -31.953 5.984 58.676 1.00 45.28 295 THR A CA 1
ATOM 2377 C C . THR A 1 295 ? -31.428 4.686 59.286 1.00 45.28 295 THR A C 1
ATOM 2379 O O . THR A 1 295 ? -31.545 4.421 60.480 1.00 45.28 295 THR A O 1
ATOM 2382 N N . SER A 1 296 ? -30.799 3.843 58.466 1.00 47.09 296 SER A N 1
ATOM 2383 C CA . SER A 1 296 ? -29.892 2.820 58.984 1.00 47.09 296 SER A CA 1
ATOM 2384 C C . SER A 1 296 ? -28.778 3.532 59.760 1.00 47.09 296 SER A C 1
ATOM 2386 O O . SER A 1 296 ? -27.971 4.247 59.159 1.00 47.09 296 SER A O 1
ATOM 2388 N N . LYS A 1 297 ? -28.750 3.380 61.089 1.00 39.97 297 LYS A N 1
ATOM 2389 C CA . LYS A 1 297 ? -27.697 3.907 61.969 1.00 39.97 297 LYS A CA 1
ATOM 2390 C C . LYS A 1 297 ? -26.319 3.450 61.460 1.00 39.97 297 LYS A C 1
ATOM 2392 O O . LYS A 1 297 ? -25.933 2.304 61.673 1.00 39.97 297 LYS A O 1
ATOM 2397 N N . LYS A 1 298 ? -25.566 4.334 60.797 1.00 41.00 298 LYS A N 1
ATOM 2398 C CA . LYS A 1 298 ? -24.131 4.137 60.538 1.00 41.00 298 LYS A CA 1
ATOM 2399 C C . LYS A 1 298 ? -23.358 4.542 61.797 1.00 41.00 298 LYS A C 1
ATOM 2401 O O . LYS A 1 298 ? -23.563 5.640 62.309 1.00 41.00 298 LYS A O 1
ATOM 2406 N N . LYS A 1 299 ? -22.496 3.655 62.309 1.00 33.41 299 LYS A N 1
ATOM 2407 C CA . LYS A 1 299 ? -21.570 3.965 63.416 1.00 33.41 299 LYS A CA 1
ATOM 2408 C C . LYS A 1 299 ? -20.530 5.014 62.962 1.00 33.41 299 LYS A C 1
ATOM 2410 O O . LYS A 1 299 ? -20.144 4.974 61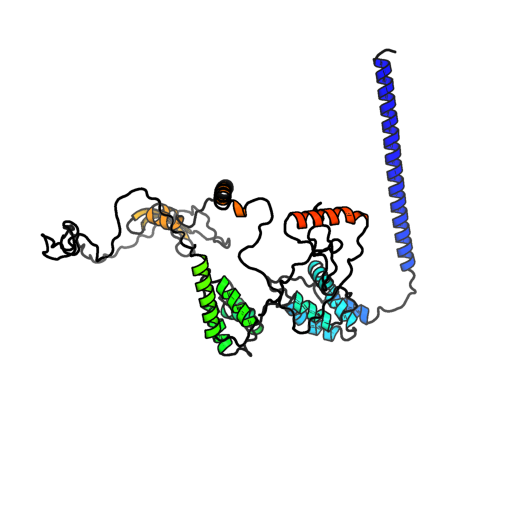.792 1.00 33.41 299 LYS A O 1
ATOM 2415 N N . PRO A 1 300 ? -20.061 5.932 63.832 1.00 35.00 300 PRO A N 1
ATOM 2416 C CA . PRO A 1 300 ? -19.118 6.982 63.442 1.00 35.00 300 PRO A CA 1
ATOM 2417 C C . PRO A 1 300 ? -17.679 6.453 63.340 1.00 35.00 300 PRO A C 1
ATOM 2419 O O . PRO A 1 300 ? -17.246 5.660 64.173 1.00 35.00 300 PRO A O 1
ATOM 2422 N N . ILE A 1 301 ? -16.932 6.945 62.350 1.00 37.72 301 ILE A N 1
ATOM 2423 C CA . ILE A 1 301 ? -15.475 6.777 62.219 1.00 37.72 301 ILE A CA 1
ATOM 2424 C C . ILE A 1 301 ? -14.790 7.834 63.115 1.00 37.72 301 ILE A C 1
ATOM 2426 O O . ILE A 1 301 ? -15.181 9.004 63.040 1.00 37.72 301 ILE A O 1
ATOM 2430 N N . PRO A 1 302 ? -13.789 7.494 63.954 1.00 33.72 302 PRO A N 1
ATOM 2431 C CA . PRO A 1 302 ? -13.101 8.481 64.784 1.00 33.72 302 PRO A CA 1
ATOM 2432 C C . PRO A 1 302 ? -12.131 9.341 63.958 1.00 33.72 302 PRO A C 1
ATOM 2434 O O . PRO A 1 302 ? -11.359 8.834 63.149 1.00 33.72 302 PRO A O 1
ATOM 2437 N N . LYS A 1 303 ? -12.144 10.657 64.200 1.00 33.69 303 LYS A N 1
ATOM 2438 C CA . LYS A 1 303 ? -11.199 11.636 63.636 1.00 33.69 303 LYS A CA 1
ATOM 2439 C C . LYS A 1 303 ? -9.860 11.564 64.386 1.00 33.69 303 LYS A C 1
ATOM 2441 O O . LYS A 1 303 ? -9.840 11.818 65.589 1.00 33.69 303 LYS A O 1
ATOM 2446 N N . GLN A 1 304 ? -8.746 11.293 63.701 1.00 37.59 304 GLN A N 1
ATOM 2447 C CA . GLN A 1 304 ? -7.404 11.448 64.283 1.00 37.59 304 GLN A CA 1
ATOM 2448 C C . GLN A 1 304 ? -6.827 12.848 64.026 1.00 37.59 304 GLN A C 1
ATOM 2450 O O . GLN A 1 304 ? -6.905 13.399 62.929 1.00 37.59 304 GLN A O 1
ATOM 2455 N N . LYS A 1 305 ? -6.272 13.424 65.100 1.00 31.30 305 LYS A N 1
ATOM 2456 C CA . LYS A 1 305 ? -5.616 14.736 65.174 1.00 31.30 305 LYS A CA 1
ATOM 2457 C C . LYS A 1 305 ? -4.280 14.727 64.424 1.00 31.30 305 LYS A C 1
ATOM 2459 O O . LYS A 1 305 ? -3.480 13.814 64.600 1.00 31.30 305 LYS A O 1
ATOM 2464 N N . ARG A 1 306 ? -4.002 15.808 63.689 1.00 31.88 306 ARG A N 1
ATOM 2465 C CA . ARG A 1 306 ? -2.662 16.140 63.181 1.00 31.88 306 ARG A CA 1
ATOM 2466 C C . ARG A 1 306 ? -1.701 16.346 64.359 1.00 31.88 306 ARG A C 1
ATOM 2468 O O . ARG A 1 306 ? -1.972 17.182 65.220 1.00 31.88 306 ARG A O 1
ATOM 2475 N N . ARG A 1 307 ? -0.591 15.604 64.393 1.00 32.84 307 ARG A N 1
ATOM 2476 C CA . ARG A 1 307 ? 0.572 15.898 65.245 1.00 32.84 307 ARG A CA 1
ATOM 2477 C C . ARG A 1 307 ? 1.710 16.432 64.377 1.00 32.84 307 ARG A C 1
ATOM 2479 O O . ARG A 1 307 ? 1.934 15.939 63.277 1.00 32.84 307 ARG A O 1
ATOM 2486 N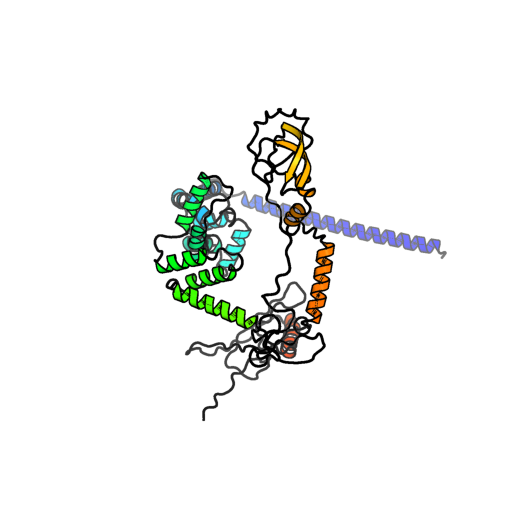 N . SER A 1 308 ? 2.350 17.476 64.894 1.00 32.41 308 SER A N 1
ATOM 2487 C CA . SER A 1 308 ? 3.497 18.185 64.327 1.00 32.41 308 SER A CA 1
ATOM 2488 C C . SER A 1 308 ? 4.675 17.245 64.067 1.00 32.41 308 SER A C 1
ATOM 2490 O O . SER A 1 308 ? 4.925 16.339 64.862 1.00 32.41 308 SER A O 1
ATOM 2492 N N . ALA A 1 309 ? 5.385 17.481 62.965 1.00 30.23 309 ALA A N 1
ATOM 2493 C CA . ALA A 1 309 ? 6.583 16.754 62.575 1.00 30.23 309 ALA A CA 1
ATOM 2494 C C . ALA A 1 309 ? 7.710 16.983 63.595 1.00 30.23 309 ALA A C 1
ATOM 2496 O O . ALA A 1 309 ? 8.093 18.124 63.851 1.00 30.23 309 ALA A O 1
ATOM 2497 N N . ASN A 1 310 ? 8.238 15.895 64.157 1.00 35.34 310 ASN A N 1
ATOM 2498 C CA . ASN A 1 310 ? 9.537 15.895 64.819 1.00 35.34 310 ASN A CA 1
ATOM 2499 C C . ASN A 1 310 ? 10.607 15.560 63.774 1.00 35.34 310 ASN A C 1
ATOM 2501 O O . ASN A 1 310 ? 10.459 14.597 63.021 1.00 35.34 310 ASN A O 1
ATOM 2505 N N . ASN A 1 311 ? 11.673 16.359 63.757 1.00 40.34 311 ASN A N 1
ATOM 2506 C CA . ASN A 1 311 ? 12.887 16.147 62.975 1.00 40.34 311 ASN A CA 1
ATOM 2507 C C . ASN A 1 311 ? 13.434 14.726 63.186 1.00 40.34 311 ASN A C 1
ATOM 2509 O O . ASN A 1 311 ? 13.887 14.393 64.281 1.00 40.34 311 ASN A O 1
ATOM 2513 N N . VAL A 1 312 ? 13.423 13.904 62.134 1.00 36.38 312 VAL A N 1
ATOM 2514 C CA . VAL A 1 312 ? 14.130 12.619 62.108 1.00 36.38 312 VAL A CA 1
ATOM 2515 C C . VAL A 1 312 ? 15.476 12.840 61.430 1.00 36.38 312 VAL A C 1
ATOM 2517 O O . VAL A 1 312 ? 15.553 13.120 60.237 1.00 36.38 312 VAL A O 1
ATOM 2520 N N . VAL A 1 313 ? 16.543 12.707 62.214 1.00 39.81 313 VAL A N 1
ATOM 2521 C CA . VAL A 1 313 ? 17.910 12.534 61.719 1.00 39.81 313 VAL A CA 1
ATOM 2522 C C . VAL A 1 313 ? 17.953 11.214 60.944 1.00 39.81 313 VAL A C 1
ATOM 2524 O O . VAL A 1 313 ? 17.834 10.140 61.530 1.00 39.81 313 VAL A O 1
ATOM 2527 N N . THR A 1 314 ? 18.073 11.273 59.619 1.00 39.75 314 THR A N 1
ATOM 2528 C CA . THR A 1 314 ? 18.167 10.083 58.762 1.00 39.75 314 THR A CA 1
ATOM 2529 C C . THR A 1 314 ? 19.558 9.462 58.876 1.00 39.75 314 THR A C 1
ATOM 2531 O O . THR A 1 314 ? 20.533 10.000 58.348 1.00 39.75 314 THR A O 1
ATOM 2534 N N . ALA A 1 315 ? 19.658 8.316 59.550 1.00 49.84 315 ALA A N 1
ATOM 2535 C CA . ALA A 1 315 ? 20.827 7.447 59.469 1.00 49.84 315 ALA A CA 1
ATOM 2536 C C . ALA A 1 315 ? 21.036 7.007 58.008 1.00 49.84 315 ALA A C 1
ATOM 2538 O O . ALA A 1 315 ? 20.086 6.568 57.362 1.00 49.84 315 ALA A O 1
ATOM 2539 N N . ARG A 1 316 ? 22.260 7.129 57.475 1.00 59.62 316 ARG A N 1
ATOM 2540 C CA . ARG A 1 316 ? 22.611 6.623 56.135 1.00 59.62 316 ARG A CA 1
ATOM 2541 C C . ARG A 1 316 ? 22.757 5.095 56.200 1.00 59.62 316 ARG A C 1
ATOM 2543 O O . ARG A 1 316 ? 23.688 4.632 56.864 1.00 59.62 316 ARG A O 1
ATOM 2550 N N . PRO A 1 317 ? 21.878 4.301 55.564 1.00 65.38 317 PRO A N 1
ATOM 2551 C CA . PRO A 1 317 ? 22.028 2.850 55.553 1.00 65.38 317 PRO A CA 1
ATOM 2552 C C . PRO A 1 317 ? 23.273 2.457 54.741 1.00 65.38 317 PRO A C 1
ATOM 2554 O O . PRO A 1 317 ? 23.548 3.032 53.689 1.00 65.38 317 PRO A O 1
ATOM 2557 N N . LYS A 1 318 ? 24.051 1.485 55.235 1.00 75.25 318 LYS A N 1
ATOM 2558 C CA . LYS A 1 318 ? 25.172 0.903 54.478 1.00 75.25 318 LYS A CA 1
ATOM 2559 C C . LYS A 1 318 ? 24.619 0.017 53.360 1.00 75.25 318 LYS A C 1
ATOM 2561 O O . LYS A 1 318 ? 23.804 -0.862 53.631 1.00 75.25 318 LYS A O 1
ATOM 2566 N N . LEU A 1 319 ? 25.092 0.234 52.135 1.00 79.12 319 LEU A N 1
ATOM 2567 C CA . LEU A 1 319 ? 24.753 -0.599 50.983 1.00 79.12 319 LEU A CA 1
ATOM 2568 C C . LEU A 1 319 ? 25.517 -1.924 51.038 1.00 79.12 319 LEU A C 1
ATOM 2570 O O . LEU A 1 319 ? 26.729 -1.951 51.250 1.00 79.12 319 LEU A O 1
ATOM 2574 N N . LEU A 1 320 ? 24.793 -3.016 50.825 1.00 81.19 320 LEU A N 1
ATOM 2575 C CA . LEU A 1 320 ? 25.333 -4.341 50.552 1.00 81.19 320 LEU A CA 1
ATOM 2576 C C . LEU A 1 320 ? 25.611 -4.495 49.043 1.00 81.19 320 LEU A C 1
ATOM 2578 O O . LEU A 1 320 ? 25.023 -3.762 48.240 1.00 81.19 320 LEU A O 1
ATOM 2582 N N . PRO A 1 321 ? 26.464 -5.456 48.635 1.00 81.50 321 PRO A N 1
ATOM 2583 C CA . PRO A 1 321 ? 26.807 -5.679 47.230 1.00 81.50 321 PRO A CA 1
ATOM 2584 C C . PRO A 1 321 ? 25.575 -5.904 46.331 1.00 81.50 321 PRO A C 1
ATOM 2586 O O . PRO A 1 321 ? 24.560 -6.415 46.813 1.00 81.50 321 PRO A O 1
ATOM 2589 N N . PRO A 1 322 ? 25.626 -5.556 45.033 1.00 79.44 322 PRO A N 1
ATOM 2590 C CA . PRO A 1 322 ? 24.506 -5.760 44.114 1.00 79.44 322 PRO A CA 1
ATOM 2591 C C . PRO A 1 322 ? 24.119 -7.242 43.997 1.00 79.44 322 PRO A C 1
ATOM 2593 O O . PRO A 1 322 ? 24.973 -8.093 43.767 1.00 79.44 322 PRO A O 1
ATOM 2596 N N . LEU A 1 323 ? 22.826 -7.553 44.134 1.00 74.44 323 LEU A N 1
ATOM 2597 C CA . LEU A 1 323 ? 22.291 -8.916 43.957 1.00 74.44 323 LEU A CA 1
ATOM 2598 C C . LEU A 1 323 ? 21.814 -9.202 42.528 1.00 74.44 323 LEU A C 1
ATOM 2600 O O . LEU A 1 323 ? 21.566 -10.353 42.181 1.00 74.44 323 LEU A O 1
ATOM 2604 N N . VAL A 1 324 ? 21.630 -8.159 41.718 1.00 73.75 324 VAL A N 1
ATOM 2605 C CA . VAL A 1 324 ? 20.994 -8.239 40.400 1.00 73.75 324 VAL A CA 1
ATOM 2606 C C . VAL A 1 324 ? 21.767 -7.406 39.386 1.00 73.75 324 VAL A C 1
ATOM 2608 O O . VAL A 1 324 ? 22.243 -6.319 39.707 1.00 73.75 324 VAL A O 1
ATOM 2611 N N . SER A 1 325 ? 21.862 -7.914 38.157 1.00 75.56 325 SER A N 1
ATOM 2612 C CA . SER A 1 325 ? 22.281 -7.143 36.984 1.00 75.56 325 SER A CA 1
ATOM 2613 C C . SER A 1 325 ? 21.024 -6.722 36.226 1.00 75.56 325 SER A C 1
ATOM 2615 O O . SER A 1 325 ? 20.170 -7.559 35.926 1.00 75.56 325 SER A O 1
ATOM 2617 N N . LEU A 1 326 ? 20.879 -5.421 35.972 1.00 73.50 326 LEU A N 1
ATOM 2618 C CA . LEU A 1 326 ? 19.701 -4.840 35.334 1.00 73.50 326 LEU A CA 1
ATOM 2619 C C . LEU A 1 326 ? 20.061 -4.317 33.942 1.00 73.50 326 LEU A C 1
ATOM 2621 O O . LEU A 1 326 ? 21.113 -3.715 33.740 1.00 73.50 326 LEU A O 1
ATOM 2625 N N . LYS A 1 327 ? 19.157 -4.521 32.981 1.00 76.31 327 LYS A N 1
ATOM 2626 C CA . LYS A 1 327 ? 19.246 -3.952 31.632 1.00 76.31 327 LYS A CA 1
ATOM 2627 C C . LYS A 1 327 ? 17.950 -3.230 31.293 1.00 76.31 327 LYS A C 1
ATOM 2629 O O . LYS A 1 327 ? 16.868 -3.688 31.655 1.00 76.31 327 LYS A O 1
ATOM 2634 N N . SER A 1 328 ? 18.069 -2.105 30.603 1.00 71.31 328 SER A N 1
ATOM 2635 C CA . SER A 1 328 ? 16.938 -1.340 30.076 1.00 71.31 328 SER A CA 1
ATOM 2636 C C . SER A 1 328 ? 16.314 -2.037 28.852 1.00 71.31 328 SER A C 1
ATOM 2638 O O . SER A 1 328 ? 16.907 -2.945 28.270 1.00 71.31 328 SER A O 1
ATOM 2640 N N . ALA A 1 329 ? 15.121 -1.607 28.428 1.00 66.62 329 ALA A N 1
ATOM 2641 C CA . ALA A 1 329 ? 14.405 -2.156 27.267 1.00 66.62 329 ALA A CA 1
ATOM 2642 C C . ALA A 1 329 ? 15.163 -1.986 25.932 1.00 66.62 329 ALA A C 1
ATOM 2644 O O . ALA A 1 329 ? 14.960 -2.756 24.999 1.00 66.62 329 ALA A O 1
ATOM 2645 N N . ASN A 1 330 ? 16.075 -1.015 25.860 1.00 75.75 330 ASN A N 1
ATOM 2646 C CA . ASN A 1 330 ? 17.023 -0.817 24.758 1.00 75.75 330 ASN A CA 1
ATOM 2647 C C . ASN A 1 330 ? 18.337 -1.609 24.935 1.00 75.75 330 ASN A C 1
ATOM 2649 O O . ASN A 1 330 ? 19.303 -1.371 24.218 1.00 75.75 330 ASN A O 1
ATOM 2653 N N . ASN A 1 331 ? 18.372 -2.551 25.883 1.00 73.94 331 ASN A N 1
ATOM 2654 C CA . ASN A 1 331 ? 19.504 -3.419 26.209 1.00 73.94 331 ASN A CA 1
ATOM 2655 C C . ASN A 1 331 ? 20.739 -2.703 26.800 1.00 73.94 331 ASN A C 1
ATOM 2657 O O . ASN A 1 331 ? 21.798 -3.318 26.926 1.00 73.94 331 ASN A O 1
ATOM 2661 N N . THR A 1 332 ? 20.612 -1.432 27.201 1.00 77.81 332 THR A N 1
ATOM 2662 C CA . THR A 1 332 ? 21.662 -0.696 27.924 1.00 77.81 332 THR A CA 1
ATOM 2663 C C . THR A 1 332 ? 21.798 -1.218 29.353 1.00 77.81 332 THR A C 1
ATOM 2665 O O . THR A 1 332 ? 20.795 -1.430 30.038 1.00 77.81 332 THR A O 1
ATOM 2668 N N . GLU A 1 333 ? 23.032 -1.415 29.813 1.00 78.31 333 GLU A N 1
ATOM 2669 C CA . GLU A 1 333 ? 23.320 -1.881 31.170 1.00 78.31 333 GLU A CA 1
ATOM 2670 C C . GLU A 1 333 ? 23.036 -0.785 32.206 1.00 78.31 333 GLU A C 1
ATOM 2672 O O . GLU A 1 33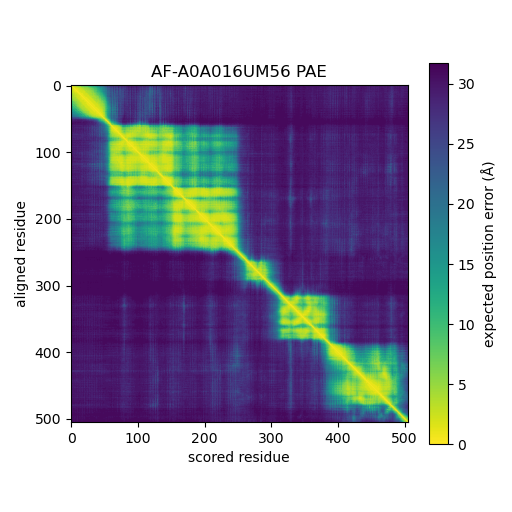3 ? 23.425 0.371 32.035 1.00 78.31 333 GLU A O 1
ATOM 2677 N N . ILE A 1 334 ? 22.318 -1.145 33.271 1.00 79.06 334 ILE A N 1
ATOM 2678 C CA . ILE A 1 334 ? 21.978 -0.244 34.372 1.00 79.06 334 ILE A CA 1
ATOM 2679 C C . ILE A 1 334 ? 22.928 -0.542 35.528 1.00 79.06 334 ILE A C 1
ATOM 2681 O O . ILE A 1 334 ? 22.905 -1.633 36.101 1.00 79.06 334 ILE A O 1
ATOM 2685 N N . ASN A 1 335 ? 23.746 0.445 35.888 1.00 80.75 335 ASN A N 1
ATOM 2686 C CA . ASN A 1 335 ? 24.678 0.332 37.000 1.00 80.75 335 ASN A CA 1
ATOM 2687 C C . ASN A 1 335 ? 23.925 0.341 38.343 1.00 80.75 335 ASN A C 1
ATOM 2689 O O . ASN A 1 335 ? 23.311 1.343 38.722 1.00 80.75 335 ASN A O 1
ATOM 2693 N N . VAL A 1 336 ? 23.976 -0.786 39.057 1.00 81.12 336 VAL A N 1
ATOM 2694 C CA . VAL A 1 336 ? 23.400 -0.959 40.398 1.00 81.12 336 VAL A CA 1
ATOM 2695 C C . VAL A 1 336 ? 24.529 -0.831 41.418 1.00 81.12 336 VAL A C 1
ATOM 2697 O O . VAL A 1 336 ? 25.435 -1.657 41.449 1.00 81.12 336 VAL A O 1
ATOM 2700 N N . ARG A 1 337 ? 24.474 0.195 42.271 1.00 79.44 337 ARG A N 1
ATOM 2701 C CA . ARG A 1 337 ? 25.507 0.502 43.277 1.00 79.44 337 ARG A CA 1
ATOM 2702 C C . ARG A 1 337 ? 25.487 -0.463 44.456 1.00 79.44 337 ARG A C 1
ATOM 2704 O O . ARG A 1 337 ? 26.516 -0.718 45.074 1.00 79.44 337 ARG A O 1
ATOM 2711 N N . GLY A 1 338 ? 24.314 -0.993 44.778 1.00 81.06 338 GLY A N 1
ATOM 2712 C CA . GLY A 1 338 ? 24.130 -1.918 45.885 1.00 81.06 338 GLY A CA 1
ATOM 2713 C C . GLY A 1 338 ? 22.667 -2.049 46.271 1.00 81.06 338 GLY A C 1
ATOM 2714 O O . GLY A 1 338 ? 21.772 -1.566 45.575 1.00 81.06 338 GLY A O 1
ATOM 2715 N N . HIS A 1 339 ? 22.418 -2.718 47.388 1.00 83.88 339 HIS A N 1
ATOM 2716 C CA . HIS A 1 339 ? 21.076 -2.833 47.941 1.00 83.88 339 HIS A CA 1
ATOM 2717 C C . HIS A 1 339 ? 21.088 -2.746 49.463 1.00 83.88 339 HIS A C 1
ATOM 2719 O O . HIS A 1 339 ? 22.104 -2.987 50.109 1.00 83.88 339 HIS A O 1
ATOM 2725 N N . PHE A 1 340 ? 19.948 -2.429 50.053 1.00 84.00 340 PHE A N 1
ATOM 2726 C CA . PHE A 1 340 ? 19.739 -2.542 51.490 1.00 84.00 340 PHE A CA 1
ATOM 2727 C C . PHE A 1 340 ? 18.313 -2.993 51.759 1.00 84.00 340 PHE A C 1
ATOM 2729 O O . PHE A 1 340 ? 17.412 -2.782 50.952 1.00 84.00 340 PHE A O 1
ATOM 2736 N N . ASN A 1 341 ? 18.101 -3.631 52.900 1.00 82.75 341 ASN A N 1
ATOM 2737 C CA . ASN A 1 341 ? 16.779 -4.084 53.286 1.00 82.75 341 ASN A CA 1
ATOM 2738 C C . ASN A 1 341 ? 16.051 -2.978 54.062 1.00 82.75 341 ASN A C 1
ATOM 2740 O O . ASN A 1 341 ? 16.608 -2.423 55.012 1.00 82.75 341 ASN A O 1
ATOM 2744 N N . CYS A 1 342 ? 14.821 -2.658 53.669 1.00 82.31 342 CYS A N 1
ATOM 2745 C CA . CYS A 1 342 ? 14.013 -1.634 54.318 1.00 82.31 342 CYS A CA 1
ATOM 2746 C C . CYS A 1 342 ? 12.552 -2.061 54.466 1.00 82.31 342 CYS A C 1
ATOM 2748 O O . CYS A 1 342 ? 12.061 -2.969 53.791 1.00 82.31 342 CYS A O 1
ATOM 2750 N N . ASN A 1 343 ? 11.866 -1.384 55.383 1.00 85.00 343 ASN A N 1
ATOM 2751 C CA . ASN A 1 343 ? 10.418 -1.459 55.482 1.00 85.00 343 ASN A CA 1
ATOM 2752 C C . ASN A 1 343 ? 9.825 -0.423 54.525 1.00 85.00 343 ASN A C 1
ATOM 2754 O O . ASN A 1 343 ? 10.303 0.713 54.474 1.00 85.00 343 ASN A O 1
ATOM 2758 N N . PHE A 1 344 ? 8.782 -0.801 53.799 1.00 84.06 344 PHE A N 1
ATOM 2759 C CA . PHE A 1 344 ? 8.059 0.081 52.894 1.00 84.06 344 PHE A CA 1
ATOM 2760 C C . PHE A 1 344 ? 6.585 0.152 53.288 1.00 84.06 344 PHE A C 1
ATOM 2762 O O . PHE A 1 344 ? 6.052 -0.757 53.922 1.00 84.06 344 PHE A O 1
ATOM 2769 N N . ASN A 1 345 ? 5.929 1.245 52.904 1.00 82.12 345 ASN A N 1
ATOM 2770 C CA . ASN A 1 345 ? 4.485 1.401 53.013 1.00 82.12 345 ASN A CA 1
ATOM 2771 C C . ASN A 1 345 ? 3.944 1.851 51.651 1.00 82.12 345 ASN A C 1
ATOM 2773 O O . ASN A 1 345 ? 4.323 2.918 51.164 1.00 82.12 345 ASN A O 1
ATOM 2777 N N . ILE A 1 346 ? 3.103 1.023 51.033 1.00 79.06 346 ILE A N 1
ATOM 2778 C CA . ILE A 1 346 ? 2.436 1.304 49.756 1.00 79.06 346 ILE A CA 1
ATOM 2779 C C . ILE A 1 346 ? 0.933 1.240 50.016 1.00 79.06 346 ILE A C 1
ATOM 2781 O O . ILE A 1 346 ? 0.447 0.230 50.502 1.00 79.06 346 ILE A O 1
ATOM 2785 N N . ASP A 1 347 ? 0.201 2.324 49.750 1.00 76.06 347 ASP A N 1
ATOM 2786 C CA . ASP A 1 347 ? -1.260 2.404 49.926 1.00 76.06 347 ASP A CA 1
ATOM 2787 C C . ASP A 1 347 ? -1.787 1.924 51.306 1.00 76.06 347 ASP A C 1
ATOM 2789 O O . ASP A 1 347 ? -2.921 1.462 51.439 1.00 76.06 347 ASP A O 1
ATOM 2793 N N . GLY A 1 348 ? -0.986 2.080 52.369 1.00 77.75 348 GLY A N 1
ATOM 2794 C CA . GLY A 1 348 ? -1.323 1.640 53.729 1.00 77.75 348 GLY A CA 1
ATOM 2795 C C . GLY A 1 348 ? -0.952 0.186 54.035 1.00 77.75 348 GLY A C 1
ATOM 2796 O O . GLY A 1 348 ? -1.185 -0.268 55.155 1.00 77.75 348 GLY A O 1
ATOM 2797 N N . HIS A 1 349 ? -0.369 -0.532 53.075 1.00 77.94 349 HIS A N 1
ATOM 2798 C CA . HIS A 1 349 ? 0.210 -1.854 53.257 1.00 77.94 349 HIS A CA 1
ATOM 2799 C C . HIS A 1 349 ? 1.683 -1.741 53.657 1.00 77.94 349 HIS A C 1
ATOM 2801 O O . HIS A 1 349 ? 2.504 -1.216 52.904 1.00 77.94 349 HIS A O 1
ATOM 2807 N N . GLU A 1 350 ? 2.014 -2.233 54.848 1.00 84.94 350 GLU A N 1
ATOM 2808 C CA . GLU A 1 350 ? 3.386 -2.284 55.349 1.00 84.94 350 GLU A CA 1
ATOM 2809 C C . GLU A 1 350 ? 4.040 -3.611 54.963 1.00 84.94 350 GLU A C 1
ATOM 2811 O O . GLU A 1 350 ? 3.496 -4.681 55.231 1.00 84.94 350 GLU A O 1
ATOM 2816 N N . GLY A 1 351 ? 5.220 -3.536 54.355 1.00 82.00 351 GLY A N 1
ATOM 2817 C CA . GLY A 1 351 ? 5.994 -4.696 53.933 1.00 82.00 351 GLY A CA 1
ATOM 2818 C C . GLY A 1 351 ? 7.486 -4.501 54.168 1.00 82.00 351 GLY A C 1
ATOM 2819 O O . GLY A 1 351 ? 7.944 -3.431 54.578 1.00 82.00 351 GLY A O 1
ATOM 2820 N N . ARG A 1 352 ? 8.261 -5.556 53.919 1.00 84.19 352 ARG A N 1
ATOM 2821 C CA . ARG A 1 352 ? 9.723 -5.536 54.037 1.00 84.19 352 ARG A CA 1
ATOM 2822 C C . ARG A 1 352 ? 10.335 -6.079 52.756 1.00 84.19 352 ARG A C 1
ATOM 2824 O O . ARG A 1 352 ? 9.905 -7.112 52.247 1.00 84.19 352 ARG A O 1
ATOM 2831 N N . GLY A 1 353 ? 11.331 -5.382 52.224 1.00 83.88 353 GLY A N 1
ATOM 2832 C CA . GLY A 1 353 ? 11.893 -5.704 50.917 1.00 83.88 353 GLY A CA 1
ATOM 2833 C C . GLY A 1 353 ? 13.288 -5.138 50.708 1.00 83.88 353 GLY A C 1
ATOM 2834 O O . GLY A 1 353 ? 13.819 -4.405 51.546 1.00 83.88 353 GLY A O 1
ATOM 2835 N N . ASN A 1 354 ? 13.902 -5.520 49.592 1.00 83.44 354 ASN A N 1
ATOM 2836 C CA . ASN A 1 354 ? 15.216 -5.019 49.214 1.00 83.44 354 ASN A CA 1
ATOM 2837 C C . ASN A 1 354 ? 15.054 -3.761 48.359 1.00 83.44 354 ASN A C 1
ATOM 2839 O O . ASN A 1 354 ? 14.356 -3.776 47.351 1.00 83.44 354 ASN A O 1
ATOM 2843 N N . CYS A 1 355 ? 15.700 -2.669 48.760 1.00 79.88 355 CYS A N 1
ATOM 2844 C CA . CYS A 1 355 ? 15.816 -1.452 47.971 1.00 79.88 355 CYS A CA 1
ATOM 2845 C C . CYS A 1 355 ? 17.145 -1.486 47.227 1.00 79.88 355 CYS A C 1
ATOM 2847 O O . CYS A 1 355 ? 18.202 -1.556 47.856 1.00 79.88 355 CYS A O 1
ATOM 2849 N N . HIS A 1 356 ? 17.093 -1.426 45.901 1.00 80.75 356 HIS A N 1
ATOM 2850 C CA . HIS A 1 356 ? 18.275 -1.371 45.049 1.00 80.75 356 HIS A CA 1
ATOM 2851 C C . HIS A 1 356 ? 18.580 0.085 44.691 1.00 80.75 356 HIS A C 1
ATOM 2853 O O . HIS A 1 356 ? 17.702 0.798 44.210 1.00 80.75 356 HIS A O 1
ATOM 2859 N N . GLU A 1 357 ? 19.814 0.530 44.923 1.00 77.44 357 GLU A N 1
ATOM 2860 C CA . GLU A 1 357 ? 20.274 1.847 44.479 1.00 77.44 357 GLU A CA 1
ATOM 2861 C C . GLU A 1 357 ? 20.927 1.699 43.104 1.00 77.44 357 GLU A C 1
ATOM 2863 O O . GLU A 1 357 ? 21.908 0.970 42.954 1.00 77.44 357 GLU A O 1
ATOM 2868 N N . ALA A 1 358 ? 20.376 2.371 42.096 1.00 79.81 358 ALA A N 1
ATOM 2869 C CA . ALA A 1 358 ? 20.863 2.350 40.722 1.00 79.81 358 ALA A CA 1
ATOM 2870 C C . ALA A 1 358 ? 20.897 3.770 40.145 1.00 79.81 358 ALA A C 1
ATOM 2872 O O . ALA A 1 358 ? 20.196 4.655 40.633 1.00 79.81 358 ALA A O 1
ATOM 2873 N N . ASP A 1 359 ? 21.670 3.977 39.079 1.00 76.19 359 ASP A N 1
ATOM 2874 C CA . ASP A 1 359 ? 21.830 5.285 38.417 1.00 76.19 359 ASP A CA 1
ATOM 2875 C C . ASP A 1 359 ? 20.602 5.711 37.563 1.00 76.19 359 ASP A C 1
ATOM 2877 O O . ASP A 1 359 ? 20.705 6.572 36.689 1.00 76.19 359 ASP A O 1
ATOM 2881 N N . THR A 1 360 ? 19.422 5.122 37.797 1.00 70.69 360 THR A N 1
ATOM 2882 C CA . THR A 1 360 ? 18.163 5.390 37.075 1.00 70.69 360 THR A CA 1
ATOM 2883 C C . THR A 1 360 ? 17.078 5.953 37.997 1.00 70.69 360 THR A C 1
ATOM 2885 O O . THR A 1 360 ? 17.165 5.855 39.219 1.00 70.69 360 THR A O 1
ATOM 2888 N N . THR A 1 361 ? 16.009 6.518 37.420 1.00 61.38 361 THR A N 1
ATOM 2889 C CA . THR A 1 361 ? 14.791 6.894 38.160 1.00 61.38 361 THR A CA 1
ATOM 2890 C C . THR A 1 361 ? 14.257 5.715 38.975 1.00 61.38 361 THR A C 1
ATOM 2892 O O . THR A 1 361 ? 14.346 4.568 38.541 1.00 61.38 361 THR A O 1
ATOM 2895 N N . SER A 1 362 ? 13.717 5.998 40.166 1.00 58.38 362 SER A N 1
ATOM 2896 C CA . SER A 1 362 ? 13.270 4.990 41.132 1.00 58.38 362 SER A CA 1
ATOM 2897 C C . SER A 1 362 ? 12.266 4.016 40.512 1.00 58.38 362 SER A C 1
ATOM 2899 O O . SER A 1 362 ? 11.093 4.339 40.331 1.00 58.38 362 SER A O 1
ATOM 2901 N N . LEU A 1 363 ? 12.731 2.811 40.189 1.00 60.12 363 LEU A N 1
ATOM 2902 C CA . LEU A 1 363 ? 11.879 1.699 39.796 1.00 60.12 363 LEU A CA 1
ATOM 2903 C C . LEU A 1 363 ? 11.335 1.066 41.079 1.00 60.12 363 LEU A C 1
ATOM 2905 O O . LEU A 1 363 ? 12.105 0.629 41.932 1.00 60.12 363 LEU A O 1
ATOM 2909 N N . LEU A 1 364 ? 10.011 1.041 41.238 1.00 62.72 364 LEU A N 1
ATOM 2910 C CA . LEU A 1 364 ? 9.383 0.279 42.316 1.00 62.72 364 LEU A CA 1
ATOM 2911 C C . LEU A 1 364 ? 9.629 -1.210 42.062 1.00 62.72 364 LEU A C 1
ATOM 2913 O O . LEU A 1 364 ? 9.278 -1.727 41.000 1.00 62.72 364 LEU A O 1
ATOM 2917 N N . GLY A 1 365 ? 10.245 -1.882 43.031 1.00 70.19 365 GLY A N 1
ATOM 2918 C CA . GLY A 1 365 ? 10.535 -3.307 42.945 1.00 70.19 365 GLY A CA 1
ATOM 2919 C C . GLY A 1 365 ? 9.255 -4.127 42.783 1.00 70.19 365 GLY A C 1
ATOM 2920 O O . GLY A 1 365 ? 8.277 -3.936 43.514 1.00 70.19 365 GLY A O 1
ATOM 2921 N N . LEU A 1 366 ? 9.242 -5.052 41.816 1.00 72.06 366 LEU A N 1
ATOM 2922 C CA . LEU A 1 366 ? 8.110 -5.965 41.614 1.00 72.06 366 LEU A CA 1
ATOM 2923 C C . LEU A 1 366 ? 7.884 -6.851 42.851 1.00 72.06 366 LEU A C 1
ATOM 2925 O O . LEU A 1 366 ? 6.759 -7.251 43.122 1.00 72.06 366 LEU A O 1
ATOM 2929 N N . ASP A 1 367 ? 8.940 -7.111 43.619 1.00 74.94 367 ASP A N 1
ATOM 2930 C CA . ASP A 1 367 ? 8.928 -7.802 44.907 1.00 74.94 367 ASP A CA 1
ATOM 2931 C C . ASP A 1 367 ? 8.163 -7.035 45.997 1.00 74.94 367 ASP A C 1
ATOM 2933 O O . ASP A 1 367 ? 7.568 -7.661 46.873 1.00 74.94 367 ASP A O 1
ATOM 2937 N N . TRP A 1 368 ? 8.130 -5.700 45.940 1.00 82.81 368 TRP A N 1
ATOM 2938 C CA . TRP A 1 368 ? 7.331 -4.877 46.856 1.00 82.81 368 TRP A CA 1
ATOM 2939 C C . TRP A 1 368 ? 5.881 -4.818 46.384 1.00 82.81 368 TRP A C 1
ATOM 2941 O O . TRP A 1 368 ? 4.955 -4.994 47.171 1.00 82.81 368 TRP A O 1
ATOM 2951 N N . ILE A 1 369 ? 5.686 -4.646 45.074 1.00 79.69 369 ILE A N 1
ATOM 2952 C CA . ILE A 1 369 ? 4.365 -4.633 44.437 1.00 79.69 369 ILE A CA 1
ATOM 2953 C C . ILE A 1 369 ? 3.637 -5.966 44.645 1.00 79.69 369 ILE A C 1
ATOM 2955 O O . ILE A 1 369 ? 2.435 -5.965 44.878 1.00 79.69 369 ILE A O 1
ATOM 2959 N N . ALA A 1 370 ? 4.344 -7.096 44.578 1.00 77.81 370 ALA A N 1
ATOM 2960 C CA . ALA A 1 370 ? 3.769 -8.424 44.777 1.00 77.81 370 ALA A CA 1
ATOM 2961 C C . ALA A 1 370 ? 3.269 -8.669 46.211 1.00 77.81 370 ALA A C 1
ATOM 2963 O O . ALA A 1 370 ? 2.428 -9.543 46.406 1.00 77.81 370 ALA A O 1
ATOM 2964 N N . GLN A 1 371 ? 3.761 -7.917 47.203 1.00 79.94 371 GLN A N 1
ATOM 2965 C CA . GLN A 1 371 ? 3.266 -7.999 48.583 1.00 79.94 371 GLN A CA 1
ATOM 2966 C C . GLN A 1 371 ? 1.921 -7.267 48.750 1.00 79.94 371 GLN A C 1
ATOM 2968 O O . GLN A 1 371 ? 1.106 -7.672 49.576 1.00 79.94 371 GLN A O 1
ATOM 2973 N N . ASP A 1 372 ? 1.633 -6.261 47.914 1.00 80.88 372 ASP A N 1
ATOM 2974 C CA . ASP A 1 372 ? 0.323 -5.605 47.844 1.00 80.88 372 ASP A CA 1
ATOM 2975 C C . ASP A 1 372 ? -0.578 -6.302 46.806 1.00 80.88 372 ASP A C 1
ATOM 2977 O O . ASP A 1 372 ? -0.577 -6.005 45.611 1.00 80.88 372 ASP A O 1
ATOM 2981 N N . GLU A 1 373 ? -1.374 -7.262 47.276 1.00 75.25 373 GLU A N 1
ATOM 2982 C CA . GLU A 1 373 ? -2.276 -8.070 46.446 1.00 75.25 373 GLU A CA 1
ATOM 2983 C C . GLU A 1 373 ? -3.265 -7.228 45.586 1.00 75.25 373 GLU A C 1
ATOM 2985 O O . GLU A 1 373 ? -3.450 -7.539 44.399 1.00 75.25 373 GLU A O 1
ATOM 2990 N N . PRO A 1 374 ? -3.910 -6.156 46.102 1.00 78.12 374 PRO A N 1
ATOM 2991 C CA . PRO A 1 374 ? -4.699 -5.230 45.284 1.00 78.12 374 PRO A CA 1
ATOM 2992 C C . PRO A 1 374 ? -3.918 -4.556 44.145 1.00 78.12 374 PRO A C 1
ATOM 2994 O O . PRO A 1 374 ? -4.408 -4.519 43.009 1.00 78.12 374 PRO A O 1
ATOM 2997 N N . LEU A 1 375 ? -2.730 -4.018 44.423 1.00 76.75 375 LEU A N 1
ATOM 2998 C CA . LEU A 1 375 ? -1.876 -3.337 43.452 1.00 76.75 375 LEU A CA 1
ATOM 2999 C C . LEU A 1 375 ? -1.330 -4.324 42.418 1.00 76.75 375 LEU A C 1
ATOM 3001 O O . LEU A 1 375 ? -1.426 -4.070 41.213 1.00 76.75 375 LEU A O 1
ATOM 3005 N N . PHE A 1 376 ? -0.868 -5.492 42.866 1.00 77.50 376 PHE A N 1
ATOM 3006 C CA . PHE A 1 376 ? -0.416 -6.575 42.002 1.00 77.50 376 PHE A CA 1
ATOM 3007 C C . PHE A 1 376 ? -1.526 -7.024 41.049 1.00 77.50 376 PHE A C 1
ATOM 3009 O O . PHE A 1 376 ? -1.300 -7.124 39.841 1.00 77.50 376 PHE A O 1
ATOM 3016 N N . ARG A 1 377 ? -2.766 -7.205 41.530 1.00 72.44 377 ARG A N 1
ATOM 3017 C CA . ARG A 1 377 ? -3.904 -7.523 40.649 1.00 72.44 377 ARG A CA 1
ATOM 3018 C C . ARG A 1 377 ? -4.238 -6.409 39.674 1.00 72.44 377 ARG A C 1
ATOM 3020 O O . ARG A 1 377 ? -4.617 -6.719 38.549 1.00 72.44 377 ARG A O 1
ATOM 3027 N N . ARG A 1 378 ? -4.150 -5.137 40.072 1.00 73.75 378 ARG A N 1
ATOM 3028 C CA . ARG A 1 378 ? -4.400 -4.001 39.164 1.00 73.75 378 ARG A CA 1
ATOM 3029 C C . ARG A 1 378 ? -3.390 -3.969 38.020 1.00 73.75 378 ARG A C 1
ATOM 3031 O O . ARG A 1 378 ? -3.790 -3.719 36.888 1.00 73.75 378 ARG A O 1
ATOM 3038 N N . LEU A 1 379 ? -2.124 -4.269 38.304 1.00 68.62 379 LEU A N 1
ATOM 3039 C CA . LEU A 1 379 ? -1.049 -4.292 37.310 1.00 68.62 379 LEU A CA 1
ATOM 3040 C C . LEU A 1 379 ? -1.090 -5.549 36.425 1.00 68.62 379 LEU A C 1
ATOM 3042 O O . LEU A 1 379 ? -0.839 -5.474 35.225 1.00 68.62 379 LEU A O 1
ATOM 3046 N N . THR A 1 380 ? -1.463 -6.705 36.979 1.00 66.06 380 THR A N 1
ATOM 3047 C CA . THR A 1 380 ? -1.426 -7.990 36.256 1.00 66.06 380 THR A CA 1
ATOM 3048 C C . THR A 1 380 ? -2.725 -8.360 35.537 1.00 66.06 380 THR A C 1
ATOM 3050 O O . THR A 1 380 ? -2.671 -9.120 34.568 1.00 66.06 380 THR A O 1
ATOM 3053 N N . LYS A 1 381 ? -3.885 -7.796 35.918 1.00 59.91 381 LYS A N 1
ATOM 3054 C CA . LYS A 1 381 ? -5.195 -8.110 35.299 1.00 59.91 381 LYS A CA 1
ATOM 3055 C C . LYS A 1 381 ? -5.294 -7.805 33.801 1.00 59.91 381 LYS A C 1
ATOM 3057 O O . LYS A 1 381 ? -6.209 -8.324 33.168 1.00 59.91 381 LYS A O 1
ATOM 3062 N N . GLY A 1 382 ? -4.404 -6.979 33.245 1.00 55.84 382 GLY A N 1
ATOM 3063 C CA . GLY A 1 382 ? -4.389 -6.638 31.817 1.00 55.84 382 GLY A CA 1
ATOM 3064 C C . GLY A 1 382 ? -3.183 -7.155 31.025 1.00 55.84 382 GLY A C 1
ATOM 3065 O O . GLY A 1 382 ? -3.267 -7.224 29.804 1.00 55.84 382 GLY A O 1
ATOM 3066 N N . ALA A 1 383 ? -2.078 -7.521 31.683 1.00 54.69 383 ALA A N 1
ATOM 3067 C CA . ALA A 1 383 ? -0.778 -7.651 31.012 1.00 54.69 383 ALA A CA 1
ATOM 3068 C C . ALA A 1 383 ? -0.197 -9.075 30.962 1.00 54.69 383 ALA A C 1
ATOM 3070 O O . ALA A 1 383 ? 0.675 -9.331 30.138 1.00 54.69 383 ALA A O 1
ATOM 3071 N N . ILE A 1 384 ? -0.678 -10.031 31.768 1.00 49.88 384 ILE A N 1
ATOM 3072 C CA . ILE A 1 384 ? -0.148 -11.408 31.740 1.00 49.88 384 ILE A CA 1
ATOM 3073 C C . ILE A 1 384 ? -1.176 -12.349 31.120 1.00 49.88 384 ILE A C 1
ATOM 3075 O O . ILE A 1 384 ? -1.793 -13.191 31.772 1.00 49.88 384 ILE A O 1
ATOM 3079 N N . CYS A 1 385 ? -1.343 -12.228 29.807 1.00 48.53 385 CYS A N 1
ATOM 3080 C CA . CYS A 1 385 ? -1.880 -13.328 29.028 1.00 48.53 385 CYS A CA 1
ATOM 3081 C C . CYS A 1 385 ? -0.738 -14.327 28.803 1.00 48.53 385 CYS A C 1
ATOM 3083 O O . CYS A 1 385 ? -0.070 -14.286 27.775 1.00 48.53 385 CYS A O 1
ATOM 3085 N N . ASN A 1 386 ? -0.513 -15.246 29.748 1.00 49.69 386 ASN A N 1
ATOM 3086 C CA . ASN A 1 386 ? 0.255 -16.464 29.469 1.00 49.69 386 ASN A CA 1
ATOM 3087 C C . ASN A 1 386 ? -0.586 -17.349 28.529 1.00 49.69 386 ASN A C 1
ATOM 3089 O O . ASN A 1 386 ? -1.204 -18.340 28.931 1.00 49.69 386 ASN A O 1
ATOM 3093 N N . VAL A 1 387 ? -0.701 -16.939 27.264 1.00 50.66 387 VAL A N 1
ATOM 3094 C CA . VAL A 1 387 ? -1.399 -17.705 26.236 1.00 50.66 387 VAL A CA 1
ATOM 3095 C C . VAL A 1 387 ? -0.427 -18.749 25.719 1.00 50.66 387 VAL A C 1
ATOM 3097 O O . VAL A 1 387 ? 0.306 -18.529 24.761 1.00 50.66 387 VAL A O 1
ATOM 3100 N N . SER A 1 388 ? -0.427 -19.919 26.350 1.00 58.28 388 SER A N 1
ATOM 3101 C CA . SER A 1 388 ? 0.143 -21.101 25.710 1.00 58.28 388 SER A CA 1
ATOM 3102 C C . SER A 1 388 ? -0.553 -21.310 24.358 1.00 58.28 388 SER A C 1
ATOM 3104 O O . SER A 1 388 ? -1.787 -21.272 24.283 1.00 58.28 388 SER A O 1
ATOM 3106 N N . ALA A 1 389 ? 0.217 -21.538 23.290 1.00 57.91 389 ALA A N 1
ATOM 3107 C CA . ALA A 1 389 ? -0.308 -21.779 21.942 1.00 57.91 389 ALA A CA 1
ATOM 3108 C C . ALA A 1 389 ? -1.353 -22.915 21.912 1.00 57.91 389 ALA A C 1
ATOM 3110 O O . ALA A 1 389 ? -2.323 -22.857 21.153 1.00 57.91 389 ALA A O 1
ATOM 3111 N N . SER A 1 390 ? -1.220 -23.903 22.804 1.00 65.56 390 SER A N 1
ATOM 3112 C CA . SER A 1 390 ? -2.193 -24.985 22.977 1.00 65.56 390 SER A CA 1
ATOM 3113 C C . SER A 1 390 ? -3.554 -24.473 23.462 1.00 65.56 390 SER A C 1
ATOM 3115 O O . SER A 1 390 ? -4.591 -24.872 22.937 1.00 65.56 390 SER A O 1
ATOM 3117 N N . LYS A 1 391 ? -3.572 -23.516 24.396 1.00 66.31 391 LYS A N 1
ATOM 3118 C CA . LYS A 1 391 ? -4.797 -22.921 24.946 1.00 66.31 391 LYS A CA 1
ATOM 3119 C C . LYS A 1 391 ? -5.515 -22.059 23.906 1.00 66.31 391 LYS A C 1
ATOM 3121 O O . LYS A 1 391 ? -6.741 -22.108 23.819 1.00 66.31 391 LYS A O 1
ATOM 3126 N N . LEU A 1 392 ? -4.766 -21.338 23.065 1.00 69.88 392 LEU A N 1
ATOM 3127 C CA . LEU A 1 392 ? -5.330 -20.578 21.944 1.00 69.88 392 LEU A CA 1
ATOM 3128 C C . LEU A 1 392 ? -5.960 -21.496 20.891 1.00 69.88 392 LEU A C 1
ATOM 3130 O O . LEU A 1 392 ? -7.047 -21.205 20.394 1.00 69.88 392 LEU A O 1
ATOM 3134 N N . ASN A 1 393 ? -5.316 -22.623 20.584 1.00 75.50 393 ASN A N 1
ATOM 3135 C CA . ASN A 1 393 ? -5.853 -23.612 19.650 1.00 75.50 393 ASN A CA 1
ATOM 3136 C C . ASN A 1 393 ? -7.131 -24.269 20.185 1.00 75.50 393 ASN A C 1
ATOM 3138 O O . ASN A 1 393 ? -8.105 -24.405 19.442 1.00 75.50 393 ASN A O 1
ATOM 3142 N N . THR A 1 394 ? -7.187 -24.588 21.480 1.00 77.44 394 THR A N 1
ATOM 3143 C CA . THR A 1 394 ? -8.406 -25.104 22.120 1.00 77.44 394 THR A CA 1
ATOM 3144 C C . THR A 1 394 ? -9.545 -24.084 22.067 1.00 77.44 394 THR A C 1
ATOM 3146 O O . THR A 1 394 ? -10.661 -24.429 21.675 1.00 77.44 394 THR A O 1
ATOM 3149 N N . LEU A 1 395 ? -9.267 -22.812 22.376 1.00 79.06 395 LEU A N 1
ATOM 3150 C CA . LEU A 1 395 ? -10.262 -21.737 22.302 1.00 79.06 395 LEU A CA 1
ATOM 3151 C C . LEU A 1 395 ? -10.757 -21.506 20.871 1.00 79.06 395 LEU A C 1
ATOM 3153 O O . LEU A 1 395 ? -11.963 -21.401 20.655 1.00 79.06 395 LEU A O 1
ATOM 3157 N N . ARG A 1 396 ? -9.857 -21.501 19.880 1.00 81.44 396 ARG A N 1
ATOM 3158 C CA . ARG A 1 396 ? -10.218 -21.408 18.457 1.00 81.44 396 ARG A CA 1
ATOM 3159 C C . ARG A 1 396 ? -11.096 -22.569 18.015 1.00 81.44 396 ARG A C 1
ATOM 3161 O O . ARG A 1 396 ? -12.096 -22.348 17.338 1.00 81.44 396 ARG A O 1
ATOM 3168 N N . THR A 1 397 ? -10.758 -23.787 18.425 1.00 84.56 397 THR A N 1
ATOM 3169 C CA . THR A 1 397 ? -11.533 -24.989 18.088 1.00 84.56 397 THR A CA 1
ATOM 3170 C C . THR A 1 397 ? -12.931 -24.922 18.702 1.00 84.56 397 THR A C 1
ATOM 3172 O O . THR A 1 397 ? -13.922 -25.184 18.022 1.00 84.56 397 THR A O 1
ATOM 3175 N N . SER A 1 398 ? -13.026 -24.505 19.968 1.00 88.44 398 SER A N 1
ATOM 3176 C CA . SER A 1 398 ? -14.305 -24.316 20.658 1.00 88.44 398 SER A CA 1
ATOM 3177 C C . SER A 1 398 ? -15.159 -23.232 19.996 1.00 88.44 398 SER A C 1
ATOM 3179 O O . SER A 1 398 ? -16.338 -23.453 19.724 1.00 88.44 398 SER A O 1
ATOM 3181 N N . LEU A 1 399 ? -14.560 -22.080 19.682 1.00 87.88 399 LEU A N 1
ATOM 3182 C CA . LEU A 1 399 ? -15.245 -20.972 19.020 1.00 87.88 399 LEU A CA 1
ATOM 3183 C C . LEU A 1 399 ? -15.724 -21.367 17.619 1.00 87.88 399 LEU A C 1
ATOM 3185 O O . LEU A 1 399 ? -16.856 -21.070 17.255 1.00 87.88 399 LEU A O 1
ATOM 3189 N N . THR A 1 400 ? -14.901 -22.089 16.857 1.00 87.38 400 THR A N 1
ATOM 3190 C CA . THR A 1 400 ? -15.262 -22.569 15.515 1.00 87.38 400 THR A CA 1
ATOM 3191 C C . THR A 1 400 ? -16.469 -23.503 15.575 1.00 87.38 400 THR A C 1
ATOM 3193 O O . THR A 1 400 ? -17.423 -23.300 14.829 1.00 87.38 400 THR A O 1
ATOM 3196 N N . LYS A 1 401 ? -16.492 -24.459 16.516 1.00 88.81 401 LYS A N 1
ATOM 3197 C CA . LYS A 1 401 ? -17.655 -25.340 16.731 1.00 88.81 401 LYS A CA 1
ATOM 3198 C C . LYS A 1 401 ? -18.913 -24.553 17.102 1.00 88.81 401 LYS A C 1
ATOM 3200 O O . LYS A 1 401 ? -19.998 -24.848 16.604 1.00 88.81 401 LYS A O 1
ATOM 3205 N N . GLN A 1 402 ? -18.778 -23.539 17.957 1.00 90.62 402 GLN A N 1
ATOM 3206 C CA . GLN A 1 402 ? -19.899 -22.686 18.345 1.00 90.62 402 GLN A CA 1
ATOM 3207 C C . GLN A 1 402 ? -20.439 -21.882 17.153 1.00 90.62 402 GLN A C 1
ATOM 3209 O O . GLN A 1 402 ? -21.651 -21.838 16.950 1.00 90.62 402 GLN A O 1
ATOM 3214 N N . LEU A 1 403 ? -19.557 -21.294 16.341 1.00 89.19 403 LEU A N 1
ATOM 3215 C CA . LEU A 1 403 ? -19.933 -20.526 15.154 1.00 89.19 403 LEU A CA 1
ATOM 3216 C C . LEU A 1 403 ? -20.570 -21.408 14.076 1.00 89.19 403 LEU A C 1
ATOM 3218 O O . LEU A 1 403 ? -21.582 -21.011 13.506 1.00 89.19 403 LEU A O 1
ATOM 3222 N N . GLN A 1 404 ? -20.048 -22.615 13.847 1.00 86.81 404 GLN A N 1
ATOM 3223 C CA . GLN A 1 404 ? -20.652 -23.595 12.938 1.00 86.81 404 GLN A CA 1
ATOM 3224 C C . GLN A 1 404 ? -22.063 -23.991 13.386 1.00 86.81 404 GLN A C 1
ATOM 3226 O O . GLN A 1 404 ? -22.966 -24.069 12.559 1.00 86.81 404 GLN A O 1
ATOM 3231 N N . LYS A 1 405 ? -22.279 -24.176 14.696 1.00 88.06 405 LYS A N 1
ATOM 3232 C CA . LYS A 1 405 ? -23.607 -24.471 15.256 1.00 88.06 405 LYS A CA 1
ATOM 3233 C C . LYS A 1 405 ? -24.563 -23.278 15.155 1.00 88.06 405 LYS A C 1
ATOM 3235 O O . LYS A 1 405 ? -25.754 -23.466 14.934 1.00 88.06 405 LYS A O 1
ATOM 3240 N N . GLN A 1 406 ? -24.058 -22.060 15.340 1.00 90.25 406 GLN A N 1
ATOM 3241 C CA . GLN A 1 406 ? -24.871 -20.844 15.351 1.00 90.25 406 GLN A CA 1
ATOM 3242 C C . GLN A 1 406 ? -25.211 -20.336 13.941 1.00 90.25 406 GLN A C 1
ATOM 3244 O O . GLN A 1 406 ? -26.288 -19.783 13.735 1.00 90.25 406 GLN A O 1
ATOM 3249 N N . PHE A 1 407 ? -24.312 -20.524 12.973 1.00 85.31 407 PHE A N 1
ATOM 3250 C CA . PHE A 1 407 ? -24.429 -20.005 11.610 1.00 85.31 407 PHE A CA 1
ATOM 3251 C C . PHE A 1 407 ? -24.308 -21.124 10.574 1.00 85.31 407 PHE A C 1
ATOM 3253 O O . PHE A 1 407 ? -23.530 -21.024 9.627 1.00 85.31 407 PHE A O 1
ATOM 3260 N N . VAL A 1 408 ? -25.103 -22.184 10.740 1.00 85.75 408 VAL A N 1
ATOM 3261 C CA . VAL A 1 408 ? -25.086 -23.380 9.876 1.00 85.75 408 VAL A CA 1
ATOM 3262 C C . VAL A 1 408 ? -25.136 -23.012 8.390 1.00 85.75 408 VAL A C 1
ATOM 3264 O O . VAL A 1 408 ? -24.361 -23.536 7.603 1.00 85.75 408 VAL A O 1
ATOM 3267 N N . THR A 1 409 ? -25.977 -22.046 8.011 1.00 79.81 409 THR A N 1
ATOM 3268 C CA . THR A 1 409 ? -26.133 -21.593 6.621 1.00 79.81 409 THR A CA 1
ATOM 3269 C C . THR A 1 409 ? -24.873 -20.940 6.040 1.00 79.81 409 THR A C 1
ATOM 3271 O O . THR A 1 409 ? -24.643 -21.035 4.843 1.00 79.81 409 THR A O 1
ATOM 3274 N N . VAL A 1 410 ? -24.052 -20.275 6.862 1.00 81.62 410 VAL A N 1
ATOM 3275 C CA . VAL A 1 410 ? -22.811 -19.611 6.412 1.00 81.62 410 VAL A CA 1
ATOM 3276 C C . VAL A 1 410 ? -21.689 -20.627 6.209 1.00 81.62 410 VAL A C 1
ATOM 3278 O O . VAL A 1 410 ? -20.878 -20.474 5.302 1.00 81.62 410 VAL A O 1
ATOM 3281 N N . PHE A 1 411 ? -21.649 -21.663 7.050 1.00 81.75 411 PHE A N 1
ATOM 3282 C CA . PHE A 1 411 ? -20.652 -22.734 6.985 1.00 81.75 411 PHE A CA 1
ATOM 3283 C C . PHE A 1 411 ? -21.122 -23.950 6.174 1.00 81.75 411 PHE A C 1
ATOM 3285 O O . PHE A 1 411 ? -20.423 -24.964 6.138 1.00 81.75 411 PHE A O 1
ATOM 3292 N N . ALA A 1 412 ? -22.294 -23.869 5.539 1.00 80.88 412 ALA A N 1
ATOM 3293 C CA . ALA A 1 412 ? -22.785 -24.912 4.658 1.00 80.88 412 ALA A CA 1
ATOM 3294 C C . ALA A 1 412 ? -21.836 -25.064 3.454 1.00 80.88 412 ALA A C 1
ATOM 3296 O O . ALA A 1 412 ? -21.364 -24.062 2.910 1.00 80.88 412 ALA A O 1
ATOM 3297 N N . PRO A 1 413 ? -21.533 -26.299 3.024 1.00 74.94 413 PRO A N 1
ATOM 3298 C CA . PRO A 1 413 ? -20.711 -26.518 1.844 1.00 74.94 413 PRO A CA 1
ATOM 3299 C C . PRO A 1 413 ? -21.440 -26.002 0.595 1.00 74.94 413 PRO A C 1
ATOM 3301 O O . PRO A 1 413 ? -22.568 -26.403 0.323 1.00 74.94 413 PRO A O 1
ATOM 3304 N N . GLY A 1 414 ? -20.787 -25.128 -0.174 1.00 73.56 414 GLY A N 1
ATOM 3305 C CA . GLY A 1 414 ? -21.316 -24.593 -1.433 1.00 73.56 414 GLY A CA 1
ATOM 3306 C C . GLY A 1 414 ? -21.263 -23.068 -1.524 1.00 73.56 414 GLY A C 1
ATOM 3307 O O . GLY A 1 414 ? -20.798 -22.382 -0.616 1.00 73.56 414 GLY A O 1
ATOM 3308 N N . LEU A 1 415 ? -21.717 -22.533 -2.659 1.00 75.12 415 LEU A N 1
ATOM 3309 C CA . LEU A 1 415 ? -21.911 -21.095 -2.846 1.00 75.12 415 LEU A CA 1
ATOM 3310 C C . LEU A 1 415 ? -23.323 -20.721 -2.380 1.00 75.12 415 LEU A C 1
ATOM 3312 O O . LEU A 1 415 ? -24.294 -21.366 -2.761 1.00 75.12 415 LEU A O 1
ATOM 3316 N N . GLY A 1 416 ? -23.442 -19.680 -1.555 1.00 72.75 416 GLY A N 1
ATOM 3317 C CA . GLY A 1 416 ? -24.739 -19.115 -1.180 1.00 72.75 416 GLY A CA 1
ATOM 3318 C C . GLY A 1 416 ? -25.251 -18.112 -2.219 1.00 72.75 416 GLY A C 1
ATOM 3319 O O . GLY A 1 416 ? -24.463 -17.462 -2.905 1.00 72.75 416 GLY A O 1
ATOM 3320 N N . ARG A 1 417 ? -26.575 -17.926 -2.294 1.00 73.69 417 ARG A N 1
ATOM 3321 C CA . ARG A 1 417 ? -27.214 -16.914 -3.150 1.00 73.69 417 ARG A CA 1
ATOM 3322 C C . ARG A 1 417 ? -27.515 -15.642 -2.355 1.00 73.69 417 ARG A C 1
ATOM 3324 O O . ARG A 1 417 ? -28.196 -15.685 -1.330 1.00 73.69 417 ARG A O 1
ATOM 3331 N N . CYS A 1 418 ? -27.031 -14.491 -2.824 1.00 74.62 418 CYS A N 1
ATOM 3332 C CA . CYS A 1 418 ? -27.387 -13.206 -2.222 1.00 74.62 418 CYS A CA 1
ATOM 3333 C C . CYS A 1 418 ? -28.842 -12.855 -2.565 1.00 74.62 418 CYS A C 1
ATOM 3335 O O . CYS A 1 418 ? -29.160 -12.566 -3.714 1.00 74.62 418 CYS A O 1
ATOM 3337 N N . VAL A 1 419 ? -29.723 -12.862 -1.563 1.00 77.00 419 VAL A N 1
ATOM 3338 C CA . VAL A 1 419 ? -31.148 -12.498 -1.715 1.00 77.00 419 VAL A CA 1
ATOM 3339 C C . VAL A 1 419 ? -31.455 -11.056 -1.302 1.00 77.00 419 VAL A C 1
ATOM 3341 O O . VAL A 1 419 ? -32.564 -10.577 -1.509 1.00 77.00 419 VAL A O 1
ATOM 3344 N N . LYS A 1 420 ? -30.488 -10.354 -0.696 1.00 79.44 420 LYS A N 1
ATOM 3345 C CA . LYS A 1 420 ? -30.708 -9.030 -0.090 1.00 79.44 420 LYS A CA 1
ATOM 3346 C C . LYS A 1 420 ? -30.646 -7.876 -1.086 1.00 79.44 420 LYS A C 1
ATOM 3348 O O . LYS A 1 420 ? -31.184 -6.809 -0.809 1.00 79.44 420 LYS A O 1
ATOM 3353 N N . SER A 1 421 ? -29.955 -8.050 -2.208 1.00 78.00 421 SER A N 1
ATOM 3354 C CA . SER A 1 421 ? -29.702 -6.964 -3.153 1.00 78.00 421 SER A CA 1
ATOM 3355 C C . SER A 1 421 ? -29.587 -7.513 -4.565 1.00 78.00 421 SER A C 1
ATOM 3357 O O . SER A 1 421 ? -28.934 -8.531 -4.786 1.00 78.00 421 SER A O 1
ATOM 3359 N N . LYS A 1 422 ? -30.214 -6.823 -5.519 1.00 79.50 422 LYS A N 1
ATOM 3360 C CA . LYS A 1 422 ? -30.053 -7.076 -6.951 1.00 79.50 422 LYS A CA 1
ATOM 3361 C C . LYS A 1 422 ? -29.071 -6.047 -7.502 1.00 79.50 422 LYS A C 1
ATOM 3363 O O . LYS A 1 422 ? -29.233 -4.858 -7.247 1.00 79.50 422 LYS A O 1
ATOM 3368 N N . ALA A 1 423 ? -28.051 -6.500 -8.222 1.00 77.75 423 ALA A N 1
ATOM 3369 C CA . ALA A 1 423 ? -27.158 -5.605 -8.945 1.00 77.75 423 ALA A CA 1
ATOM 3370 C C . ALA A 1 423 ? -27.811 -5.221 -10.279 1.00 77.75 423 ALA A C 1
ATOM 3372 O O . ALA A 1 423 ? -28.288 -6.094 -11.001 1.00 77.75 423 ALA A O 1
ATOM 3373 N N . HIS A 1 424 ? -27.823 -3.928 -10.598 1.00 76.81 424 HIS A N 1
ATOM 3374 C CA . HIS A 1 424 ? -28.244 -3.410 -11.895 1.00 76.81 424 HIS A CA 1
ATOM 3375 C C . HIS A 1 424 ? -27.070 -2.652 -12.515 1.00 76.81 424 HIS A C 1
ATOM 3377 O O . HIS A 1 424 ? -26.502 -1.762 -11.883 1.00 76.81 424 HIS A O 1
ATOM 3383 N N . LEU A 1 425 ? -26.698 -3.010 -13.742 1.00 77.56 425 LEU A N 1
ATOM 3384 C CA . LEU A 1 425 ? -25.654 -2.323 -14.496 1.00 77.56 425 LEU A CA 1
ATOM 3385 C C . LEU A 1 425 ? -26.322 -1.276 -15.392 1.00 77.56 425 LEU A C 1
ATOM 3387 O O . LEU A 1 425 ? -26.949 -1.623 -16.387 1.00 77.56 425 LEU A O 1
ATOM 3391 N N . ALA A 1 426 ? -26.212 0.002 -15.024 1.00 83.56 426 ALA A N 1
ATOM 3392 C CA . ALA A 1 426 ? -26.688 1.096 -15.865 1.00 83.56 426 ALA A CA 1
ATOM 3393 C C . ALA A 1 426 ? -25.694 1.337 -17.011 1.00 83.56 426 ALA A C 1
ATOM 3395 O O . ALA A 1 426 ? -24.532 1.675 -16.775 1.00 83.56 426 ALA A O 1
ATOM 3396 N N . LEU A 1 427 ? -26.148 1.139 -18.248 1.00 82.38 427 LEU A N 1
ATOM 3397 C CA . LEU A 1 427 ? -25.360 1.431 -19.443 1.00 82.38 427 LEU A CA 1
ATOM 3398 C C . LEU A 1 427 ? -25.447 2.924 -19.792 1.00 82.38 427 LEU A C 1
ATOM 3400 O O . LEU A 1 427 ? -26.383 3.617 -19.394 1.00 82.38 427 LEU A O 1
ATOM 3404 N N . LYS A 1 428 ? -24.462 3.425 -20.547 1.00 86.25 428 LYS A N 1
ATOM 3405 C CA . LYS A 1 428 ? -24.532 4.775 -21.127 1.00 86.25 428 LYS A CA 1
ATOM 3406 C C . LYS A 1 428 ? -25.699 4.848 -22.134 1.00 86.25 428 LYS A C 1
ATOM 3408 O O . LYS A 1 428 ? -25.934 3.840 -22.799 1.00 86.25 428 LYS A O 1
ATOM 3413 N N . PRO A 1 429 ? -26.372 6.005 -22.297 1.00 83.25 429 PRO A N 1
ATOM 3414 C CA . PRO A 1 429 ? -27.535 6.143 -23.185 1.00 83.25 429 PRO A CA 1
ATOM 3415 C C . PRO A 1 429 ? -27.309 5.657 -24.626 1.00 83.25 429 PRO A C 1
ATOM 3417 O O . PRO A 1 429 ? -28.189 5.025 -25.196 1.00 83.25 429 PRO A O 1
ATOM 3420 N N . ASP A 1 430 ? -26.106 5.856 -25.173 1.00 87.81 430 ASP A N 1
ATOM 3421 C CA . ASP A 1 430 ? -25.763 5.490 -26.557 1.00 87.81 430 ASP A CA 1
ATOM 3422 C C . ASP A 1 430 ? -24.978 4.166 -26.669 1.00 87.81 430 ASP A C 1
ATOM 3424 O O . ASP A 1 430 ? -24.245 3.934 -27.636 1.00 87.81 430 ASP A O 1
ATOM 3428 N N . ALA A 1 431 ? -25.054 3.300 -25.653 1.00 83.81 431 ALA A N 1
ATOM 3429 C CA . ALA A 1 431 ? -24.333 2.031 -25.649 1.00 83.81 431 ALA A CA 1
ATOM 3430 C C . ALA A 1 431 ? -24.885 1.079 -26.723 1.00 83.81 431 ALA A C 1
ATOM 3432 O O . ALA A 1 431 ? -26.029 0.635 -26.655 1.00 83.81 431 ALA A O 1
ATOM 3433 N N . LYS A 1 432 ? -24.045 0.726 -27.703 1.00 85.56 432 LYS A N 1
ATOM 3434 C CA . LYS A 1 432 ? -24.404 -0.211 -28.775 1.00 85.56 432 LYS A CA 1
ATOM 3435 C C . LYS A 1 432 ? -24.073 -1.655 -28.384 1.00 85.56 432 LYS A C 1
ATOM 3437 O O . LYS A 1 432 ? -22.960 -1.885 -27.902 1.00 85.56 432 LYS A O 1
ATOM 3442 N N . PRO A 1 433 ? -24.980 -2.617 -28.626 1.00 82.19 433 PRO A N 1
ATOM 3443 C CA . PRO A 1 433 ? -24.714 -4.027 -28.383 1.00 82.19 433 PRO A CA 1
ATOM 3444 C C . PRO A 1 433 ? -23.532 -4.534 -29.208 1.00 82.19 433 PRO A C 1
ATOM 3446 O O . PRO A 1 433 ? -23.394 -4.214 -30.389 1.00 82.19 433 PRO A O 1
ATOM 3449 N N . VAL A 1 434 ? -22.670 -5.330 -28.572 1.00 78.75 434 VAL A N 1
ATOM 3450 C CA . VAL A 1 434 ? -21.532 -5.988 -29.224 1.00 78.75 434 VAL A CA 1
ATOM 3451 C C . VAL A 1 434 ? -21.639 -7.490 -29.013 1.00 78.75 434 VAL A C 1
ATOM 3453 O O . VAL A 1 434 ? -21.666 -7.960 -27.874 1.00 78.75 434 VAL A O 1
ATOM 3456 N N . PHE A 1 435 ? -21.636 -8.240 -30.117 1.00 78.88 435 PHE A N 1
ATOM 3457 C CA . PHE A 1 435 ? -21.636 -9.699 -30.115 1.00 78.88 435 PHE A CA 1
ATOM 3458 C C . PHE A 1 435 ? -20.275 -10.249 -30.569 1.00 78.88 435 PHE A C 1
ATOM 3460 O O . PHE A 1 435 ? -19.961 -10.315 -31.757 1.00 78.88 435 PHE A O 1
ATOM 3467 N N . GLY A 1 436 ? -19.444 -10.644 -29.608 1.00 74.38 436 GLY A N 1
ATOM 3468 C CA . GLY A 1 436 ? -18.152 -11.285 -29.829 1.00 74.38 436 GLY A CA 1
ATOM 3469 C C . GLY A 1 436 ? -18.258 -12.810 -29.859 1.00 74.38 436 GLY A C 1
ATOM 3470 O O . GLY A 1 436 ? -18.825 -13.420 -28.953 1.00 74.38 436 GLY A O 1
ATOM 3471 N N . LYS A 1 437 ? -17.663 -13.440 -30.880 1.00 72.50 437 LYS A N 1
ATOM 3472 C CA . LYS A 1 437 ? -17.531 -14.906 -30.967 1.00 72.50 437 LYS A CA 1
ATOM 3473 C C . LYS A 1 437 ? -16.614 -15.450 -29.863 1.00 72.50 437 LYS A C 1
ATOM 3475 O O . LYS A 1 437 ? -15.674 -14.769 -29.448 1.00 72.50 437 LYS A O 1
ATOM 3480 N N . ALA A 1 438 ? -16.848 -16.689 -29.425 1.00 69.31 438 ALA A N 1
ATOM 3481 C CA . ALA A 1 438 ? -15.973 -17.377 -28.475 1.00 69.31 438 ALA A CA 1
ATOM 3482 C C . ALA A 1 438 ? -14.531 -17.481 -29.013 1.00 69.31 438 ALA A C 1
ATOM 3484 O O . ALA A 1 438 ? -14.309 -17.626 -30.217 1.00 69.31 438 ALA A O 1
ATOM 3485 N N . ARG A 1 439 ? -13.531 -17.393 -28.124 1.00 74.19 439 ARG A N 1
ATOM 3486 C CA . ARG A 1 439 ? -12.124 -17.559 -28.521 1.00 74.19 439 ARG A CA 1
ATOM 3487 C C . ARG A 1 439 ? -11.834 -19.038 -28.795 1.00 74.19 439 ARG A C 1
ATOM 3489 O O . ARG A 1 439 ? -12.285 -19.869 -28.006 1.00 74.19 439 ARG A O 1
ATOM 3496 N N . PRO A 1 440 ? -11.043 -19.372 -29.831 1.00 76.81 440 PRO A N 1
ATOM 3497 C CA . PRO A 1 440 ? -10.567 -20.734 -30.028 1.00 76.81 440 PRO A CA 1
ATOM 3498 C C . PRO A 1 440 ? -9.799 -21.210 -28.792 1.00 76.81 440 PRO A C 1
ATOM 3500 O O . PRO A 1 440 ? -8.898 -20.520 -28.311 1.00 76.81 440 PRO A O 1
ATOM 3503 N N . VAL A 1 441 ? -10.156 -22.385 -28.279 1.00 76.56 441 VAL A N 1
ATOM 3504 C CA . VAL A 1 441 ? -9.457 -23.041 -27.169 1.00 76.56 441 VAL A CA 1
ATOM 3505 C C . VAL A 1 441 ? -8.850 -24.361 -27.648 1.00 76.56 441 VAL A C 1
ATOM 3507 O O . VAL A 1 441 ? -9.411 -24.995 -28.544 1.00 76.56 441 VAL A O 1
ATOM 3510 N N . PRO A 1 442 ? -7.716 -24.808 -27.078 1.00 78.56 442 PRO A N 1
ATOM 3511 C CA . PRO A 1 442 ? -7.130 -26.097 -27.428 1.00 78.56 442 PRO A CA 1
ATOM 3512 C C . PRO A 1 442 ? -8.128 -27.244 -27.237 1.00 78.56 442 PRO A C 1
ATOM 3514 O O . PRO A 1 442 ? -8.788 -27.321 -26.199 1.00 78.56 442 PRO A O 1
ATOM 3517 N N . TYR A 1 443 ? -8.185 -28.173 -28.195 1.00 78.31 443 TYR A N 1
ATOM 3518 C CA . TYR A 1 443 ? -9.139 -29.292 -28.193 1.00 78.31 443 TYR A CA 1
ATOM 3519 C C . TYR A 1 443 ? -9.104 -30.107 -26.888 1.00 78.31 443 TYR A C 1
ATOM 3521 O O . TYR A 1 443 ? -10.142 -30.435 -26.320 1.00 78.31 443 TYR A O 1
ATOM 3529 N N . ALA A 1 444 ? -7.907 -30.336 -26.338 1.00 78.19 444 ALA A N 1
ATOM 3530 C CA . ALA A 1 444 ? -7.716 -31.057 -25.078 1.00 78.19 444 ALA A CA 1
ATOM 3531 C C . ALA A 1 444 ? -8.363 -30.375 -23.850 1.00 78.19 444 ALA A C 1
ATOM 3533 O O . ALA A 1 444 ? -8.621 -31.033 -22.843 1.00 78.19 444 ALA A O 1
ATOM 3534 N N . ALA A 1 445 ? -8.621 -29.064 -23.904 1.00 77.50 445 ALA A N 1
ATOM 3535 C CA . ALA A 1 445 ? -9.238 -28.317 -22.809 1.00 77.50 445 ALA A CA 1
ATOM 3536 C C . ALA A 1 445 ? -10.775 -28.292 -22.881 1.00 77.50 445 ALA A C 1
ATOM 3538 O O . ALA A 1 445 ? -11.408 -28.024 -21.858 1.00 77.50 445 ALA A O 1
ATOM 3539 N N . LEU A 1 446 ? -11.376 -28.595 -24.041 1.00 77.00 446 LEU A N 1
ATOM 3540 C CA . LEU A 1 446 ? -12.827 -28.515 -24.257 1.00 77.00 446 LEU A CA 1
ATOM 3541 C C . LEU A 1 446 ? -13.645 -29.340 -23.247 1.00 77.00 446 LEU A C 1
ATOM 3543 O O . LEU A 1 446 ? -14.557 -28.764 -22.651 1.00 77.00 446 LEU A O 1
ATOM 3547 N N . PRO A 1 447 ? -13.320 -30.622 -22.961 1.00 81.19 447 PRO A N 1
ATOM 3548 C CA . PRO A 1 447 ? -14.120 -31.418 -22.026 1.00 81.19 447 PRO A CA 1
ATOM 3549 C C . PRO A 1 447 ? -14.120 -30.833 -20.610 1.00 81.19 447 PRO A C 1
ATOM 3551 O O . PRO A 1 447 ? -15.154 -30.774 -19.951 1.00 81.19 447 PRO A O 1
ATOM 3554 N N . ARG A 1 448 ? -12.959 -30.339 -20.158 1.00 78.88 448 ARG A N 1
ATOM 3555 C CA . ARG A 1 448 ? -12.800 -29.740 -18.824 1.00 78.88 448 ARG A CA 1
ATOM 3556 C C . ARG A 1 448 ? -13.527 -28.409 -18.705 1.00 78.88 448 ARG A C 1
ATOM 3558 O O . ARG A 1 448 ? -14.076 -28.116 -17.649 1.00 78.88 448 ARG A O 1
ATOM 3565 N N . ILE A 1 449 ? -13.503 -27.602 -19.767 1.00 78.81 449 ILE A N 1
ATOM 3566 C CA . ILE A 1 449 ? -14.246 -26.343 -19.808 1.00 78.81 449 ILE A CA 1
ATOM 3567 C C . ILE A 1 449 ? -15.734 -26.655 -19.719 1.00 78.81 449 ILE A C 1
ATOM 3569 O O . ILE A 1 449 ? -16.352 -26.188 -18.773 1.00 78.81 449 ILE A O 1
ATOM 3573 N N . SER A 1 450 ? -16.268 -27.498 -20.612 1.00 79.31 450 SER A N 1
ATOM 3574 C CA . SER A 1 450 ? -17.692 -27.870 -20.635 1.00 79.31 450 SER A CA 1
ATOM 3575 C C . SER A 1 450 ? -18.185 -28.355 -19.273 1.00 79.31 450 SER A C 1
ATOM 3577 O O . SER A 1 450 ? -19.176 -27.843 -18.767 1.00 79.31 450 SER A O 1
ATOM 3579 N N . GLN A 1 451 ? -17.444 -29.263 -18.632 1.00 82.38 451 GLN A N 1
ATOM 3580 C CA . GLN A 1 451 ? -17.806 -29.783 -17.313 1.00 82.38 451 GLN A CA 1
ATOM 3581 C C . GLN A 1 451 ? -17.911 -28.680 -16.247 1.00 82.38 451 GLN A C 1
ATOM 3583 O O . GLN A 1 451 ? -18.786 -28.727 -15.384 1.00 82.38 451 GLN A O 1
ATOM 3588 N N . GLU A 1 452 ? -17.032 -27.677 -16.292 1.00 82.75 452 GLU A N 1
ATOM 3589 C CA . GLU A 1 452 ? -17.081 -26.553 -15.358 1.00 82.75 452 GLU A CA 1
ATOM 3590 C C . GLU A 1 452 ? -18.242 -25.593 -15.676 1.00 82.75 452 GLU A C 1
ATOM 3592 O O . GLU A 1 452 ? -18.843 -25.063 -14.744 1.00 82.75 452 GLU A O 1
ATOM 3597 N N . ILE A 1 453 ? -18.622 -25.418 -16.950 1.00 78.31 453 ILE A N 1
ATOM 3598 C CA . ILE A 1 453 ? -19.858 -24.703 -17.330 1.00 78.31 453 ILE A CA 1
ATOM 3599 C C . ILE A 1 453 ? -21.064 -25.390 -16.704 1.00 78.31 453 ILE A C 1
ATOM 3601 O O . ILE A 1 453 ? -21.845 -24.749 -16.004 1.00 78.31 453 ILE A O 1
ATOM 3605 N N . ASP A 1 454 ? -21.183 -26.697 -16.933 1.00 83.00 454 ASP A N 1
ATOM 3606 C CA . ASP A 1 454 ? -22.312 -27.499 -16.473 1.00 83.00 454 ASP A CA 1
ATOM 3607 C C . ASP A 1 454 ? -22.404 -27.456 -14.945 1.00 83.00 454 ASP A C 1
ATOM 3609 O O . ASP A 1 454 ? -23.485 -27.287 -14.381 1.00 83.00 454 ASP A O 1
ATOM 3613 N N . ARG A 1 455 ? -21.254 -27.493 -14.257 1.00 86.94 455 ARG A N 1
ATOM 3614 C CA . ARG A 1 455 ? -21.173 -27.316 -12.802 1.00 86.94 455 ARG A CA 1
ATOM 3615 C C . ARG A 1 455 ? -21.677 -25.942 -12.351 1.00 86.94 455 ARG A C 1
ATOM 3617 O O . ARG A 1 455 ? -22.349 -25.859 -11.325 1.00 86.94 455 ARG A O 1
ATOM 3624 N N . LEU A 1 456 ? -21.342 -24.865 -13.065 1.00 82.00 456 LEU A N 1
ATOM 3625 C CA . LEU A 1 456 ? -21.785 -23.505 -12.734 1.00 82.00 456 LEU A CA 1
ATOM 3626 C C . LEU A 1 456 ? -23.278 -23.293 -13.001 1.00 82.00 456 LEU A C 1
ATOM 3628 O O . LEU A 1 456 ? -23.932 -22.603 -12.220 1.00 82.00 456 LEU A O 1
ATOM 3632 N N . VAL A 1 457 ? -23.816 -23.905 -14.058 1.00 81.38 457 VAL A N 1
ATOM 3633 C CA . VAL A 1 457 ? -25.258 -23.909 -14.340 1.00 81.38 457 VAL A CA 1
ATOM 3634 C C . VAL A 1 457 ? -26.007 -24.694 -13.264 1.00 81.38 457 VAL A C 1
ATOM 3636 O O . VAL A 1 457 ? -26.962 -24.186 -12.684 1.00 81.38 457 VAL A O 1
ATOM 3639 N N . ALA A 1 458 ? -25.525 -25.888 -12.904 1.00 82.25 458 ALA A N 1
ATOM 3640 C CA . ALA A 1 458 ? -26.105 -26.691 -11.825 1.00 82.25 458 ALA A CA 1
ATOM 3641 C C . ALA A 1 458 ? -26.039 -25.996 -10.451 1.00 82.25 458 ALA A C 1
ATOM 3643 O O . ALA A 1 458 ? -26.885 -26.236 -9.593 1.00 82.25 458 ALA A O 1
ATOM 3644 N N . ALA A 1 459 ? -25.046 -25.127 -10.238 1.00 80.94 459 ALA A N 1
ATOM 3645 C CA . ALA A 1 459 ? -24.882 -24.342 -9.017 1.00 80.94 459 ALA A CA 1
ATOM 3646 C C . ALA A 1 459 ? -25.675 -23.016 -9.004 1.00 80.94 459 ALA A C 1
ATOM 3648 O O . ALA A 1 459 ? -25.464 -22.217 -8.092 1.00 80.94 459 ALA A O 1
ATOM 3649 N N . ASP A 1 460 ? -26.542 -22.760 -9.997 1.00 79.62 460 ASP A N 1
ATOM 3650 C CA . ASP A 1 460 ? -27.319 -21.512 -10.152 1.00 79.62 460 ASP A CA 1
ATOM 3651 C C . ASP A 1 460 ? -26.431 -20.247 -10.204 1.00 79.62 460 ASP A C 1
ATOM 3653 O O . ASP A 1 460 ? -26.829 -19.150 -9.811 1.00 79.62 460 ASP A O 1
ATOM 3657 N N . VAL A 1 461 ? -25.182 -20.400 -10.670 1.00 83.00 461 VAL A N 1
ATOM 3658 C CA . VAL A 1 461 ? -24.244 -19.285 -10.889 1.00 83.00 461 VAL A CA 1
ATOM 3659 C C . VAL A 1 461 ? -24.417 -18.703 -12.293 1.00 83.00 461 VAL A C 1
ATOM 3661 O O . VAL A 1 461 ? -24.262 -17.498 -12.481 1.00 83.00 461 VAL A O 1
ATOM 3664 N N . LEU A 1 462 ? -24.734 -19.555 -13.274 1.00 82.12 462 LEU A N 1
ATOM 3665 C CA . LEU A 1 462 ? -25.023 -19.190 -14.663 1.00 82.12 462 LEU A CA 1
ATOM 3666 C C . LEU A 1 462 ? -26.405 -19.725 -15.063 1.00 82.12 462 LEU A C 1
ATOM 3668 O O . LEU A 1 462 ? -26.778 -20.821 -14.658 1.00 82.12 462 LEU A O 1
ATOM 3672 N N . SER A 1 463 ? -27.145 -18.983 -15.889 1.00 77.19 463 SER A N 1
ATOM 3673 C CA . SER A 1 463 ? -28.507 -19.353 -16.315 1.00 77.19 463 SER A CA 1
ATOM 3674 C C . SER A 1 463 ? -28.639 -19.327 -17.837 1.00 77.19 463 SER A C 1
ATOM 3676 O O . SER A 1 463 ? -28.295 -18.302 -18.432 1.00 77.19 463 SER A O 1
ATOM 3678 N N . PRO A 1 464 ? -29.078 -20.421 -18.491 1.00 76.31 464 PRO A N 1
ATOM 3679 C CA . PRO A 1 464 ? -29.080 -20.503 -19.948 1.00 76.31 464 PRO A CA 1
ATOM 3680 C C . PRO A 1 464 ? -30.075 -19.546 -20.614 1.00 76.31 464 PRO A C 1
ATOM 3682 O O . PRO A 1 464 ? -31.134 -19.275 -20.061 1.00 76.31 464 PRO A O 1
ATOM 3685 N N . ILE A 1 465 ? -29.718 -19.024 -21.792 1.00 69.25 465 ILE A N 1
ATOM 3686 C CA . ILE A 1 465 ? -30.541 -18.147 -22.645 1.00 69.25 465 ILE A CA 1
ATOM 3687 C C . ILE A 1 465 ? -30.468 -18.606 -24.089 1.00 69.25 465 ILE A C 1
ATOM 3689 O O . ILE A 1 465 ? -29.425 -19.070 -24.535 1.00 69.25 465 ILE A O 1
ATOM 3693 N N . ASP A 1 466 ? -31.497 -18.333 -24.875 1.00 62.75 466 ASP A N 1
ATOM 3694 C CA . ASP A 1 466 ? -31.487 -18.714 -26.286 1.00 62.75 466 ASP A CA 1
ATOM 3695 C C . ASP A 1 466 ? -30.878 -17.656 -27.214 1.00 62.75 466 ASP A C 1
ATOM 3697 O O . ASP A 1 466 ? -30.283 -18.010 -28.235 1.00 62.75 466 ASP A O 1
ATOM 3701 N N . HIS A 1 467 ? -30.998 -16.375 -26.857 1.00 63.53 467 HIS A N 1
ATOM 3702 C CA . HIS A 1 467 ? -30.604 -15.232 -27.681 1.00 63.53 467 HIS A CA 1
ATOM 3703 C C . HIS A 1 467 ? -30.125 -14.053 -26.822 1.00 63.53 467 HIS A C 1
ATOM 3705 O O . HIS A 1 467 ? -30.583 -13.863 -25.697 1.00 63.53 467 HIS A O 1
ATOM 3711 N N . SER A 1 468 ? -29.180 -13.278 -27.357 1.00 74.94 468 SER A N 1
ATOM 3712 C CA . SER A 1 468 ? -28.693 -12.034 -26.761 1.00 74.94 468 SER A CA 1
ATOM 3713 C C . SER A 1 468 ? -28.017 -11.168 -27.818 1.00 74.94 468 SER A C 1
ATOM 3715 O O . SER A 1 468 ? -27.195 -11.668 -28.585 1.00 74.94 468 SER A O 1
ATOM 3717 N N . ASP A 1 469 ? -28.287 -9.865 -27.778 1.00 73.12 469 ASP A N 1
ATOM 3718 C CA . ASP A 1 469 ? -27.587 -8.866 -28.592 1.00 73.12 469 ASP A CA 1
ATOM 3719 C C . ASP A 1 469 ? -26.160 -8.589 -28.078 1.00 73.12 469 ASP A C 1
ATOM 3721 O O . ASP A 1 469 ? -25.311 -8.058 -28.792 1.00 73.12 469 ASP A O 1
ATOM 3725 N N . TRP A 1 470 ? -25.861 -8.987 -26.838 1.00 78.12 470 TRP A N 1
ATOM 3726 C CA . TRP A 1 470 ? -24.568 -8.794 -26.185 1.00 78.12 470 TRP A CA 1
ATOM 3727 C C . TRP A 1 470 ? -23.860 -10.129 -25.933 1.00 78.12 470 TRP A C 1
ATOM 3729 O O . TRP A 1 470 ? -24.369 -11.005 -25.225 1.00 78.12 470 TRP A O 1
ATOM 3739 N N . ALA A 1 471 ? -22.636 -10.267 -26.430 1.00 74.19 471 ALA A N 1
ATOM 3740 C CA . ALA A 1 471 ? -21.766 -11.394 -26.116 1.00 74.19 471 ALA A CA 1
ATOM 3741 C C . ALA A 1 471 ? -20.319 -10.916 -25.985 1.00 74.19 471 ALA A C 1
ATOM 3743 O O . ALA A 1 471 ? -19.778 -10.287 -26.890 1.00 74.19 471 ALA A O 1
ATOM 3744 N N . ALA A 1 472 ? -19.674 -11.226 -24.863 1.00 71.12 472 ALA A N 1
ATOM 3745 C CA . ALA A 1 472 ? -18.259 -10.941 -24.658 1.00 71.12 472 ALA A CA 1
ATOM 3746 C C . ALA A 1 472 ? -17.464 -12.251 -24.706 1.00 71.12 472 ALA A C 1
ATOM 3748 O O . ALA A 1 472 ? -17.895 -13.213 -24.075 1.00 71.12 472 ALA A O 1
ATOM 3749 N N . PRO A 1 473 ? -16.319 -12.309 -25.411 1.00 65.56 473 PRO A N 1
ATOM 3750 C CA . PRO A 1 473 ? -15.479 -13.495 -25.471 1.00 65.56 473 PRO A CA 1
ATOM 3751 C C . PRO A 1 473 ? -14.772 -13.762 -24.147 1.00 65.56 473 PRO A C 1
ATOM 3753 O O . PRO A 1 473 ? -14.535 -12.875 -23.329 1.00 65.56 473 PRO A O 1
ATOM 3756 N N . ILE A 1 474 ? -14.363 -15.010 -23.985 1.00 65.56 474 ILE A N 1
ATOM 3757 C CA . ILE A 1 474 ? -14.037 -15.578 -22.684 1.00 65.56 474 ILE A CA 1
ATOM 3758 C C . ILE A 1 474 ? -12.599 -15.997 -22.599 1.00 65.56 474 ILE A C 1
ATOM 3760 O O . ILE A 1 474 ? -12.042 -16.537 -23.553 1.00 65.56 474 ILE A O 1
ATOM 3764 N N . VAL A 1 475 ? -12.021 -15.785 -21.422 1.00 64.38 475 VAL A N 1
ATOM 3765 C CA . VAL A 1 475 ? -10.648 -16.170 -21.128 1.00 64.38 475 VAL A CA 1
ATOM 3766 C C . VAL A 1 475 ? -10.658 -17.247 -20.052 1.00 64.38 475 VAL A C 1
ATOM 3768 O O . VAL A 1 475 ? -11.070 -17.012 -18.917 1.00 64.38 475 VAL A O 1
ATOM 3771 N N . VAL A 1 476 ? -10.193 -18.440 -20.422 1.00 66.62 476 VAL A N 1
ATOM 3772 C CA . VAL A 1 476 ? -10.031 -19.574 -19.508 1.00 66.62 476 VAL A CA 1
ATOM 3773 C C . VAL A 1 476 ? -8.586 -19.611 -19.026 1.00 66.62 476 VAL A C 1
ATOM 3775 O O . VAL A 1 476 ? -7.667 -19.741 -19.830 1.00 66.62 476 VAL A O 1
ATOM 3778 N N . VAL A 1 477 ? -8.382 -19.528 -17.709 1.00 65.81 477 VAL A N 1
ATOM 3779 C CA . VAL A 1 477 ? -7.050 -19.624 -17.092 1.00 65.81 477 VAL A CA 1
ATOM 3780 C C . VAL A 1 477 ? -6.966 -20.884 -16.234 1.00 65.81 477 VAL A C 1
ATOM 3782 O O . VAL A 1 477 ? -7.706 -21.046 -15.256 1.00 65.81 477 VAL A O 1
ATOM 3785 N N . GLN A 1 478 ? -6.041 -21.780 -16.585 1.00 58.12 478 GLN A N 1
ATOM 3786 C CA . GLN A 1 478 ? -5.738 -22.969 -15.788 1.00 58.12 478 GLN A CA 1
ATOM 3787 C C . GLN A 1 478 ? -4.906 -22.588 -14.555 1.00 58.12 478 GLN A C 1
ATOM 3789 O O . GLN A 1 478 ? -3.988 -21.774 -14.636 1.00 58.12 478 GLN A O 1
ATOM 3794 N N . LYS A 1 479 ? -5.233 -23.164 -13.393 1.00 57.75 479 LYS A N 1
ATOM 3795 C CA . LYS A 1 479 ? -4.412 -23.037 -12.181 1.00 57.75 479 LYS A CA 1
ATOM 3796 C C . LYS A 1 479 ? -3.358 -24.149 -12.164 1.00 57.75 479 LYS A C 1
ATOM 3798 O O . LYS A 1 479 ? -3.553 -25.196 -12.767 1.00 57.75 479 LYS A O 1
ATOM 3803 N N . ILE A 1 480 ? -2.284 -23.933 -11.403 1.00 45.12 480 ILE A N 1
ATOM 3804 C CA . ILE A 1 480 ? -1.256 -24.949 -11.108 1.00 45.12 480 ILE A CA 1
ATOM 3805 C C . ILE A 1 480 ? -1.835 -26.116 -10.273 1.00 45.12 480 ILE A C 1
ATOM 3807 O O . ILE A 1 480 ? -1.336 -27.232 -10.337 1.00 45.12 480 ILE A O 1
ATOM 3811 N N . SER A 1 481 ? -2.925 -25.895 -9.525 1.00 52.59 481 SER A N 1
ATOM 3812 C CA . SER A 1 481 ? -3.720 -26.977 -8.920 1.00 52.59 481 SER A CA 1
ATOM 3813 C C . SER A 1 481 ? -4.722 -27.544 -9.941 1.00 52.59 481 SER A C 1
ATOM 3815 O O . SER A 1 481 ? -5.140 -26.805 -10.828 1.00 52.59 481 SER A O 1
ATOM 3817 N N . PRO A 1 482 ? -5.206 -28.795 -9.808 1.00 52.47 482 PRO A N 1
ATOM 3818 C CA . PRO A 1 482 ? -6.096 -29.438 -10.795 1.00 52.47 482 PRO A CA 1
ATOM 3819 C C . PRO A 1 482 ? -7.464 -28.749 -11.028 1.00 52.47 482 PRO A C 1
ATOM 3821 O O . PRO A 1 482 ? -8.247 -29.191 -11.869 1.00 52.47 482 PRO A O 1
ATOM 3824 N N . THR A 1 483 ? -7.745 -27.648 -10.330 1.00 54.16 483 THR A N 1
ATOM 3825 C CA . THR A 1 483 ? -8.973 -26.840 -10.367 1.00 54.16 483 THR A CA 1
ATOM 3826 C C . THR A 1 483 ? -8.813 -25.575 -11.224 1.00 54.16 483 THR A C 1
ATOM 3828 O O . THR A 1 483 ? -7.837 -24.847 -11.050 1.00 54.16 483 THR A O 1
ATOM 3831 N N . LEU A 1 484 ? -9.787 -25.227 -12.070 1.00 54.22 484 LEU A N 1
ATOM 3832 C CA . LEU A 1 484 ? -9.780 -23.974 -12.848 1.00 54.22 484 LEU A CA 1
ATOM 3833 C C . LEU A 1 484 ? -10.004 -22.746 -11.938 1.00 54.22 484 LEU A C 1
ATOM 3835 O O . LEU A 1 484 ? -10.783 -22.811 -10.990 1.00 54.22 484 LEU A O 1
ATOM 3839 N N . ARG A 1 485 ? -9.290 -21.627 -12.170 1.00 48.06 485 ARG A N 1
ATOM 3840 C CA . ARG A 1 485 ? -9.280 -20.480 -11.228 1.00 48.06 485 ARG A CA 1
ATOM 3841 C C . ARG A 1 485 ? -10.423 -19.485 -11.437 1.00 48.06 485 ARG A C 1
ATOM 3843 O O . ARG A 1 485 ? -10.709 -18.743 -10.507 1.00 48.06 485 ARG A O 1
ATOM 3850 N N . ARG A 1 486 ? -11.036 -19.439 -12.623 1.00 43.47 486 ARG A N 1
ATOM 3851 C CA . ARG A 1 486 ? -12.199 -18.605 -12.988 1.00 43.47 486 ARG A CA 1
ATOM 3852 C C . ARG A 1 486 ? -12.574 -18.911 -14.442 1.00 43.47 486 ARG A C 1
ATOM 3854 O O . ARG A 1 486 ? -11.702 -18.849 -15.305 1.00 43.47 486 ARG A O 1
ATOM 3861 N N . LEU A 1 487 ? -13.848 -19.191 -14.707 1.00 46.56 487 LEU A N 1
ATOM 3862 C CA . LEU A 1 487 ? -14.454 -18.984 -16.023 1.00 46.56 487 LEU A CA 1
ATOM 3863 C C . LEU A 1 487 ? -15.107 -17.604 -15.977 1.00 46.56 487 LEU A C 1
ATOM 3865 O O . LEU A 1 487 ? -16.096 -17.417 -15.271 1.00 46.56 487 LEU A O 1
ATOM 3869 N N . LEU A 1 488 ? -14.520 -16.611 -16.641 1.00 38.81 488 LEU A N 1
ATOM 3870 C CA . LEU A 1 488 ? -15.212 -15.343 -16.860 1.00 38.81 488 LEU A CA 1
ATOM 3871 C C . LEU A 1 488 ? -15.886 -15.425 -18.220 1.00 38.81 488 LEU A C 1
ATOM 3873 O O . LEU A 1 488 ?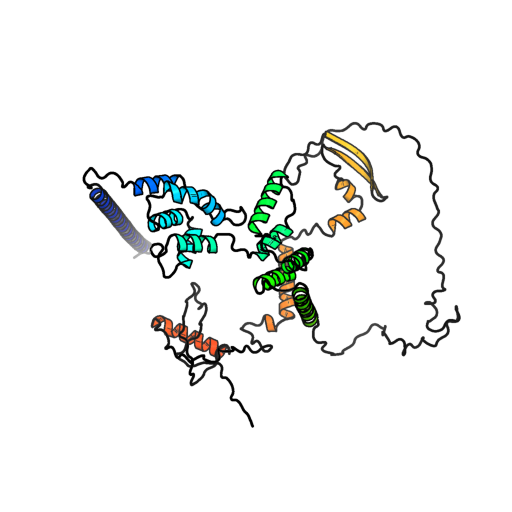 -15.235 -15.214 -19.242 1.00 38.81 488 LEU A O 1
ATOM 3877 N N . TYR A 1 489 ? -17.180 -15.769 -18.126 1.00 41.28 489 TYR A N 1
ATOM 3878 C CA . TYR A 1 489 ? -18.147 -16.133 -19.167 1.00 41.28 489 TYR A CA 1
ATOM 3879 C C . TYR A 1 489 ? -17.710 -17.425 -19.905 1.00 41.28 489 TYR A C 1
ATOM 3881 O O . TYR A 1 489 ? -16.582 -17.837 -19.737 1.00 41.28 489 TYR A O 1
ATOM 3889 N N . TRP A 1 490 ? -18.533 -18.108 -20.690 1.00 33.56 490 TRP A N 1
ATOM 3890 C CA . TRP A 1 490 ? -18.136 -18.944 -21.846 1.00 33.56 490 TRP A CA 1
ATOM 3891 C C . TRP A 1 490 ? -19.412 -19.093 -22.673 1.00 33.56 490 TRP A C 1
ATOM 3893 O O . TRP A 1 490 ? -20.431 -19.501 -22.121 1.00 33.56 490 TRP A O 1
ATOM 3903 N N . THR A 1 491 ? -19.418 -18.725 -23.950 1.00 34.75 491 THR A N 1
ATOM 3904 C CA . THR A 1 491 ? -20.612 -18.813 -24.796 1.00 34.75 491 THR A CA 1
ATOM 3905 C C . THR A 1 491 ? -20.361 -19.767 -25.947 1.00 34.75 491 THR A C 1
ATOM 3907 O O . THR A 1 491 ? -20.228 -19.373 -27.097 1.00 34.75 491 THR A O 1
ATOM 3910 N N . GLU A 1 492 ? -20.376 -21.054 -25.617 1.00 32.91 492 GLU A N 1
ATOM 3911 C CA . GLU A 1 492 ? -20.808 -22.103 -26.546 1.00 32.91 492 GLU A CA 1
ATOM 3912 C C . GLU A 1 492 ? -21.747 -23.106 -25.851 1.00 32.91 492 GLU A C 1
ATOM 3914 O O . GLU A 1 492 ? -21.723 -24.304 -26.082 1.00 32.91 492 GLU A O 1
ATOM 3919 N N . ARG A 1 493 ? -22.585 -22.573 -24.954 1.00 32.75 493 ARG A N 1
ATOM 3920 C CA . ARG A 1 493 ? -23.988 -22.938 -24.673 1.00 32.75 493 ARG A CA 1
ATOM 3921 C C . ARG A 1 493 ? -24.563 -21.839 -23.762 1.00 32.75 493 ARG A C 1
ATOM 3923 O O . ARG A 1 493 ? -24.717 -21.987 -22.560 1.00 32.75 493 ARG A O 1
ATOM 3930 N N . ARG A 1 494 ? -24.752 -20.671 -24.394 1.00 51.34 494 ARG A N 1
ATOM 3931 C CA . ARG A 1 494 ? -25.962 -19.835 -24.304 1.00 51.34 494 ARG A CA 1
ATOM 3932 C C . ARG A 1 494 ? -26.490 -19.562 -22.874 1.00 51.34 494 ARG A C 1
ATOM 3934 O O . ARG A 1 494 ? -27.325 -20.318 -22.410 1.00 51.34 494 ARG A O 1
ATOM 3941 N N . THR A 1 495 ? -26.016 -18.493 -22.197 1.00 28.94 495 THR A N 1
ATOM 3942 C CA . THR A 1 495 ? -26.491 -17.947 -20.884 1.00 28.94 495 THR A CA 1
ATOM 3943 C C . THR A 1 495 ? -26.356 -16.389 -20.798 1.00 28.94 495 THR A C 1
ATOM 3945 O O . THR A 1 495 ? -25.302 -15.852 -21.133 1.00 28.94 495 THR A O 1
ATOM 3948 N N . GLN A 1 496 ? -27.396 -15.651 -20.362 1.00 36.84 496 GLN A N 1
ATOM 3949 C CA . GLN A 1 496 ? -27.416 -14.240 -19.881 1.00 36.84 496 GLN A CA 1
ATOM 3950 C C . GLN A 1 496 ? -28.484 -14.082 -18.786 1.00 36.84 496 GLN A C 1
ATOM 3952 O O . GLN A 1 496 ? -29.450 -14.831 -18.708 1.00 36.84 496 GLN A O 1
ATOM 3957 N N . ALA A 1 497 ? -28.339 -13.031 -17.982 1.00 32.06 497 ALA A N 1
ATOM 3958 C CA . ALA A 1 497 ? -29.417 -12.482 -17.176 1.00 32.06 497 ALA A CA 1
ATOM 3959 C C . ALA A 1 497 ? -30.386 -11.665 -18.055 1.00 32.06 497 ALA A C 1
ATOM 3961 O O . ALA A 1 497 ? -29.986 -10.675 -18.663 1.00 32.06 497 ALA A O 1
ATOM 3962 N N . THR A 1 498 ? -31.654 -12.067 -18.110 1.00 30.75 498 THR A N 1
ATOM 3963 C CA . THR A 1 498 ? -32.727 -11.363 -18.829 1.00 30.75 498 THR A CA 1
ATOM 3964 C C . THR A 1 498 ? -33.152 -10.073 -18.106 1.00 30.75 498 THR A C 1
ATOM 3966 O O . THR A 1 498 ? -33.407 -10.111 -16.898 1.00 30.75 498 THR A O 1
ATOM 3969 N N . PRO A 1 499 ? -33.328 -8.940 -18.812 1.00 30.97 499 PRO A N 1
ATOM 3970 C CA . PRO A 1 499 ? -34.236 -7.876 -18.397 1.00 30.97 499 PRO A CA 1
ATOM 3971 C C . PRO A 1 499 ? -35.687 -8.263 -18.740 1.00 30.97 499 PRO A C 1
ATOM 3973 O O . PRO A 1 499 ? -35.961 -8.770 -19.826 1.00 30.97 499 PRO A O 1
ATOM 3976 N N . ALA A 1 500 ? -36.617 -8.055 -17.805 1.00 30.16 500 ALA A N 1
ATOM 3977 C CA . ALA A 1 500 ? -38.051 -8.275 -18.021 1.00 30.16 500 ALA A CA 1
ATOM 3978 C C . ALA A 1 500 ? -38.690 -7.071 -18.753 1.00 30.16 500 ALA A C 1
ATOM 3980 O O . ALA A 1 500 ? -38.189 -5.952 -18.614 1.00 30.16 500 ALA A O 1
ATOM 3981 N N . PRO A 1 501 ? -39.780 -7.279 -19.518 1.00 30.77 501 PRO A N 1
ATOM 3982 C CA . PRO A 1 501 ? -40.354 -6.269 -20.402 1.00 30.77 501 PRO A CA 1
ATOM 3983 C C . PRO A 1 501 ? -41.044 -5.143 -19.625 1.00 30.77 501 PRO A C 1
ATOM 3985 O O . PRO A 1 501 ? -41.687 -5.365 -18.599 1.00 30.77 501 PRO A O 1
ATOM 3988 N N . THR A 1 502 ? -40.944 -3.926 -20.154 1.00 37.00 502 THR A N 1
ATOM 3989 C CA . THR A 1 502 ? -41.762 -2.782 -19.749 1.00 37.00 502 THR A CA 1
ATOM 3990 C C . THR A 1 502 ? -43.235 -3.069 -20.037 1.00 37.00 502 THR A C 1
ATOM 3992 O O . THR A 1 502 ? -43.666 -2.993 -21.185 1.00 37.00 502 THR A O 1
ATOM 3995 N N . SER A 1 503 ? -44.014 -3.369 -18.997 1.00 30.38 503 SER A N 1
ATOM 3996 C CA . SER A 1 503 ? -45.462 -3.170 -19.018 1.00 30.38 503 SER A CA 1
ATOM 3997 C C . SER A 1 503 ? -45.746 -1.706 -18.679 1.00 30.38 503 SER A C 1
ATOM 3999 O O . SER A 1 503 ? -45.680 -1.319 -17.512 1.00 30.38 503 SER A O 1
ATOM 4001 N N . ASN A 1 504 ? -46.051 -0.898 -19.689 1.00 33.00 504 ASN A N 1
ATOM 4002 C CA . ASN A 1 504 ? -46.840 0.315 -19.507 1.00 33.00 504 ASN A CA 1
ATOM 4003 C C . ASN A 1 504 ? -48.200 0.062 -20.161 1.00 33.00 504 ASN A C 1
ATOM 4005 O O . ASN A 1 504 ? -48.216 -0.433 -21.283 1.00 33.00 504 ASN A O 1
ATOM 4009 N N . ALA A 1 505 ? -49.247 0.359 -19.383 1.00 30.80 505 ALA A N 1
ATOM 4010 C CA . ALA A 1 505 ? -50.665 0.570 -19.704 1.00 30.80 505 ALA A CA 1
ATOM 4011 C C . ALA A 1 505 ? -51.206 0.067 -21.052 1.00 30.80 505 ALA A C 1
ATOM 4013 O O . ALA A 1 505 ? -50.757 0.573 -22.104 1.00 30.80 505 ALA A O 1
#

Sequence (505 aa):
MDADTLRAILDAQAMQQQKAFDAQAMQRQMRHQKTLDAVMERMERMFSAMGATPAGAPASTAEFVTNSLSTRLPEFTYDPDSGCRFDVWYNRYEDIIANDGSTLDDAAKARLIVSKLDAATYARFTNHILPKKTFDVSLDETVKILKELFGHNTSVFARRYAYLRTQRNDETIRDYTGLVNRHREMAEFNDVTPEQMKCLVWICGLANPEDADIRVRDLRKMENNPQTTLKELSAEIQQFVDTRCQALRKPAIINTVWYVSQRRPHWAKDCDFANKTCHDCKRVGHKKGYCKNFTSKKKPIPKQKRRSANNVVTARPKLLPPLVSLKSANNTEINVRGHFNCNFNIDGHEGRGNCHEADTTSLLGLDWIAQDEPLFRRLTKGAICNVSASKLNTLRTSLTKQLQKQFVTVFAPGLGRCVKSKAHLALKPDAKPVFGKARPVPYAALPRISQEIDRLVAADVLSPIDHSDWAAPIVVVQKISPTLRRLLYWTERRTQATPAPTSNA

Foldseek 3Di:
DDPVVVVVVVVVVVVVVVVVVVVVVVVVVVVVVVVVVVVVVVVVVVVVVVVDDDPDDPDPPQNVLLVVLLVVQAAQDFDVVVPSFLVVSCVVCVCVCVPSVVVPDQLSSLVSSLVRYDPVLNVVLQVVCPPDGSSRAGNVRSSVSSCCVGNPVDDLLRLLLVLVLLDDDPDDPVVSVVVNVVSVVSNPCVPADPQNVVLSVVLNVPPDPVCPVLSVVLSVVCVVPVPDGNVNSVVVVVVVVVVVVVVVPDPPPDDDDDDDDDDDDDPCVPDPQQAPQEPPPRDGRDYPPPDPPPDPDDDDDDDDDDDDDDDDDDDDDDFDAAPDWDADPVRHTWDWPGWDKDWDADPNDIDIDIQIDIPDDGDDDVVVQVSVPVSNCVVCVPPDPPDDVVNVVVVVVVVVVVCCVVCVVVPPPADDDDPPDDDDDDDDPPDAADADDEDDDPPVCVVVVVVVVVVCCVRVNWPFDDDDSHDDYWDWDDDPPNDTPDTPDGPPGHTDDDDDDDDDD

Solvent-accessible surface area (backbone atoms only — not comparable to full-atom values): 31635 Å² total; per-residue (Å²): 134,58,72,67,61,56,48,54,52,51,51,51,50,50,53,50,52,50,52,53,50,52,51,52,52,51,52,50,49,52,52,50,50,54,49,50,52,52,49,50,52,51,47,51,53,51,53,54,64,66,67,70,65,80,90,84,73,78,75,51,73,54,56,54,43,50,54,54,48,53,73,70,51,73,73,46,62,88,33,82,88,85,60,40,26,44,49,63,54,44,70,73,43,43,64,54,52,53,62,72,35,59,80,46,52,54,65,55,51,36,49,54,57,58,70,28,41,36,75,70,57,40,55,54,52,55,64,66,48,57,92,54,56,87,86,77,49,52,36,66,59,47,55,49,51,45,34,62,76,41,26,84,73,63,50,60,62,55,31,37,48,50,41,76,64,67,71,88,71,100,66,54,71,68,56,46,53,52,50,53,53,52,31,50,65,62,19,56,66,88,80,62,51,74,46,45,49,53,37,48,56,53,49,62,65,55,74,54,78,87,40,51,66,55,44,55,52,51,51,51,48,42,71,78,37,72,82,54,41,51,68,60,54,51,52,52,49,50,52,51,52,52,50,51,56,52,68,71,49,66,82,82,76,88,75,91,84,88,87,90,79,99,74,83,90,67,57,80,92,70,41,97,37,47,84,35,64,20,90,89,76,71,46,64,48,45,58,90,93,68,53,90,84,65,76,76,87,73,81,84,82,86,85,81,80,90,74,81,87,73,90,75,84,78,78,82,79,76,70,40,77,56,92,68,89,47,64,47,100,86,69,48,79,48,61,51,78,13,27,39,79,46,78,47,74,56,99,86,47,75,49,77,43,75,47,72,46,47,89,59,82,88,73,80,51,66,76,55,42,61,70,38,61,72,60,34,46,68,63,44,77,81,69,69,78,82,71,50,69,67,58,52,51,52,50,50,53,52,50,49,54,51,48,44,70,73,39,45,81,78,67,43,91,76,86,84,82,79,82,87,65,83,91,79,86,85,74,62,96,85,67,74,74,49,72,45,70,59,61,92,70,63,76,88,49,48,67,62,49,52,54,52,51,54,51,34,40,76,64,72,74,44,49,75,36,95,78,72,66,61,34,74,57,38,62,79,49,81,44,99,55,103,52,74,73,50,74,56,65,69,65,92,74,41,60,58,88,81,84,80,81,89,86,72,135

Secondary structure (DSSP, 8-state):
--HHHHHHHHHHHHHHHHHHHHHHHHHHHHHHHHHHHHHHHHHHHHHHHHT-PPS-----HHHHHHHHHHHHSPPB--BTTTTB-HHHHHHHHHHHHHHTTTTS-HHHHHHHHHHTB-HHHHHHHHHHHTTS-TTSS-HHHHHHHHHHHHS--S-HHHHHHHHHT----SS-HHHHHHHHHHHHHHTTGGG--HHHHHHHHHHHH--SGGGHHHHHHHHHHHHH-TT--HHHHHHHHHHHHHHHHHHHS------------------GGG-TTTTPBPTTT--BS--TT--TT----PPPPPPPPP-PPP------PPPBPP---EE-TT-PEE-EEEEEEEEEEETTEEEEEEEEEESSS-PPPHHHHTT-HHHHHHHHTTT-----HHHHHHHHHHHHHHHHHH-TTTSSSSPPP--S-----PPPTTPPP-BPPPPP--GGGHHHHHHHHHHHHHTTSS-B-S--S-B---EE---SSSS-S-EE---SS-B-PPPPP----

Mean predicted aligned error: 24.2 Å

Nearest PDB structures (foldseek):
  4mh8-assembly1_A  TM=6.904E-01  e=8.897E-02  Moloney murine leukemia virus isolate Shinnick
  8wut-assembly1_E  TM=6.873E-01  e=1.314E-01  Moloney murine leukemia virus
  4ol8-assembly2_F  TM=6.640E-01  e=1.835E-01  Saccharomyces cerevisiae